Protein AF-A0A498NE67-F1 (afdb_monomer_lite)

Sequence (538 aa):
MIENESSDGHEAEEYVGLADFVAEGDEQLSFSVGDKLKVHDRSSDVWWWAELQGHFGYVPSSYLQQTAEDEEDAWQDDEYFGNYGTLRLHLEMLSDKPRTETYRQVILNNSVALRGKVVMDLGCGTGVISLFCARLAHPEAVYAVEASSMAEHTKELVRQNGCEGVVTVFQERAENLILPGKVDVLVSEWMGNCLLFEYMVESVLLARDRWLKEGGMMWPSSACLTVVPCQAFSDYRQKMEFWEKPYGLDFSYLQSLAQKEFLSQPKFSHHLLPEDCLSTPADVVTLDMVTIQVSDLETLKGEFSFTVEKSGIFHGFTVWFSAHFQSLEEDGPSLELNTGPYSEITHWKQTLFMLDAPVTVEEGDSIAGSIRLQRNPIWRRHLSITFSWNINSTEVSNEMEEFVNGSGEHGFVVFTLGSLISQIPEAKARDFFEAFRQIPQRVLWRNTGPVPQNAPKNVKLMKWLPQNDLWGICNGVPMVMIPLFGDQGDNTQRLVSRGVAETLRIYDLTSEKLLVALRKVINDKRKCFKKTQKRTRE

InterPro domains:
  IPR001452 SH3 domain [PF00018] (18-61)
  IPR001452 SH3 domain [PS50002] (10-69)
  IPR001452 SH3 domain [SM00326] (13-68)
  IPR002213 UDP-glucuronosyl/UDP-glucosyltransferase [cd03784] (225-527)
  IPR025799 Protein arginine N-methyltransferase [PS51678] (77-392)
  IPR025799 Protein arginine N-methyltransferase [PTHR11006] (43-394)
  IPR029063 S-adenosyl-L-methionine-dependent methyltransferase superfamily [G3DSA:3.40.50.150] (76-220)
  IPR029063 S-adenosyl-L-methionine-dependent methyltransferase superfamily [SSF53335] (84-395)
  IPR036028 SH3-like domain superfamily [SSF50044] (12-69)
  IPR041698 Methyltransferase domain 25 [PF13649] (119-216)
  IPR055135 Protein arginine N-methyltransferase domain [PF22528] (222-394)

Radius of gyration: 30.75 Å; chains: 1; bounding box: 63×96×90 Å

Foldseek 3Di:
DDDDDDDPQDFFFKKFFCAFDDDPDDQADTDGGGFIWTFRADPDVFWTWIDGPNDIHIDGPVRIDGDDPDLCPLLVVCVVLVVLLDCPVVVQQVVFCLNLVLLLVLCQLQQAVQAQFEEEEAQCRLVSSVLSNQVRRHYQAYEYEHQHNSLVVSCVVCVVSVNNNHYDGHNDQLQPDDDPAAGQEYAYDQADAQRQFSNCLQSVLSNCVPRHDVNGYYVLQKKFKKKFFWDDVVLCCVQAVCQCQPVHDGRNVCNVVSLCPRQVDKDWPDADAPVGGQFDMDTFDMDRSNPDDPVCQQKDKGKDKTQGQAWDKRFFMKMWMKTKHDHPDPPGDITMSGLDNVDDHGSRRIITRGDSDIDTDHGGKMKIWMWMWHADPRNRSDTDIDTDIDIDDPVVVVVVCVLQCVLPPLGAAEEEPDPVDQADPLVLVVQVQLLQLPGSHQYEYQHNDDDRPPRHPSYDYDVDDPCVVPDCLVQLQAEEAADDDDCSVVSQVVLVVVVQYHYDYSVPGGSVVVNVRVCCRSPVPVNGDPDDDPPPDD

Secondary structure (DSSP, 8-state):
--PPPPP--PPPEEEEESS-B--SSTTB--B-TT-EEEEEE--SSSEEEEEETTEEEEEEGGGEEE--SS---TT-HHHHHHHHTSHHHHHHHHH-HHHHHHHHHHHHHTTTTTTT-EEEEET-TTTHHHHHHHHHT--SEEEEE--STHHHHHHHHHHHTT-TTTEEEE-S-TTT---SS-EEEEEE---BTTBTTT-HHHHHHHHHHHHEEEEEEEESSEEEEEEEEE--HHHHHHHTGGGTSGGG---GGGHHHHHHHHTSS-EEEE---GGGBSS--EEEEEEETTT--GGGGSEEEEEEEEEP-S-EEEEEEEEEEEEEE--SSTTSPPEEEE-STTSPPPSS-EEEEEEEEEEEE-TT-EEEEEEEEEE-SSSTT-EEEEEEEEEE-HHHHHHHHHHHHTTGGG-EEEE---SS-----HHHHHHHHHHHTTSSSEEEEE--SPPPTT--TTEEEES---HHHH-HHHHT--EEE---STTHHHHHHHHHHTTSEEE--GGG--HHHHHHHHHHHHH-GGGS----------

Organism: Labeo rohita (NCBI:txid84645)

Structure (mmCIF, N/CA/C/O backbone):
data_AF-A0A498NE67-F1
#
_entry.id   AF-A0A498NE67-F1
#
loop_
_atom_site.group_PDB
_atom_site.id
_atom_site.type_symbol
_atom_site.label_atom_id
_atom_site.label_alt_id
_atom_site.label_comp_id
_atom_site.label_asym_id
_atom_site.label_entity_id
_atom_site.label_seq_id
_atom_site.pdbx_PDB_ins_code
_atom_site.Cartn_x
_atom_site.Cartn_y
_atom_site.Cartn_z
_atom_site.occupancy
_atom_site.B_iso_or_equiv
_atom_site.auth_seq_id
_atom_site.auth_comp_id
_atom_site.auth_asym_id
_atom_site.auth_atom_id
_atom_site.pdbx_PDB_model_num
ATOM 1 N N . MET A 1 1 ? -3.462 -73.933 -9.507 1.00 40.38 1 MET A N 1
ATOM 2 C CA . MET A 1 1 ? -3.456 -72.675 -8.742 1.00 40.38 1 MET A CA 1
ATOM 3 C C . MET A 1 1 ? -2.328 -71.833 -9.287 1.00 40.38 1 MET A C 1
ATOM 5 O O . MET A 1 1 ? -1.186 -72.076 -8.931 1.00 40.38 1 MET A O 1
ATOM 9 N N . ILE A 1 2 ? -2.649 -70.959 -10.233 1.00 30.81 2 ILE A N 1
ATOM 10 C CA . ILE A 1 2 ? -1.868 -69.766 -10.550 1.00 30.81 2 ILE A CA 1
ATOM 11 C C . ILE A 1 2 ? -2.953 -68.714 -10.753 1.00 30.81 2 ILE A C 1
ATOM 13 O O . ILE A 1 2 ? -3.779 -68.843 -11.657 1.00 30.81 2 ILE A O 1
ATOM 17 N N . GLU A 1 3 ? -3.055 -67.830 -9.769 1.00 31.08 3 GLU A N 1
ATOM 18 C CA . GLU A 1 3 ? -3.952 -66.682 -9.744 1.00 31.08 3 GLU A CA 1
ATOM 19 C C . GLU A 1 3 ? -3.488 -65.691 -10.816 1.00 31.08 3 GLU A C 1
ATOM 21 O O . GLU A 1 3 ? -2.292 -65.445 -10.954 1.00 31.08 3 GLU A O 1
ATOM 26 N N . ASN A 1 4 ? -4.434 -65.175 -11.604 1.00 32.81 4 ASN A N 1
ATOM 27 C CA . ASN A 1 4 ? -4.190 -64.032 -12.476 1.00 32.81 4 ASN A CA 1
ATOM 28 C C . ASN A 1 4 ? -4.268 -62.770 -11.618 1.00 32.81 4 ASN A C 1
ATOM 30 O O . ASN A 1 4 ? -5.278 -62.535 -10.952 1.00 32.81 4 ASN A O 1
ATOM 34 N N . GLU A 1 5 ? -3.180 -62.011 -11.653 1.00 33.53 5 GLU A N 1
ATOM 35 C CA . GLU A 1 5 ? -2.972 -60.762 -10.937 1.00 33.53 5 GLU A CA 1
ATOM 36 C C . GLU A 1 5 ? -3.964 -59.666 -11.352 1.00 33.53 5 GLU A C 1
ATOM 38 O O . GLU A 1 5 ? -4.507 -59.627 -12.458 1.00 33.53 5 GLU A O 1
ATOM 43 N N . SER A 1 6 ? -4.196 -58.809 -10.367 1.00 31.39 6 SER A N 1
ATOM 44 C CA . SER A 1 6 ? -5.121 -57.694 -10.251 1.00 31.39 6 SER A CA 1
ATOM 45 C C . SER A 1 6 ? -4.957 -56.594 -11.300 1.00 31.39 6 SER A C 1
ATOM 47 O O . SER A 1 6 ? -3.852 -56.214 -11.671 1.00 31.39 6 SER A O 1
ATOM 49 N N . SER A 1 7 ? -6.097 -56.025 -11.690 1.00 33.19 7 SER A N 1
ATOM 50 C CA . SER A 1 7 ? -6.233 -54.731 -12.354 1.00 33.19 7 SER A CA 1
ATOM 51 C C . SER A 1 7 ? -5.776 -53.588 -11.438 1.00 33.19 7 SER A C 1
ATOM 53 O O . SER A 1 7 ? -6.433 -53.333 -10.426 1.00 33.19 7 SER A O 1
ATOM 55 N N . ASP A 1 8 ? -4.719 -52.870 -11.814 1.00 33.41 8 ASP A N 1
ATOM 56 C CA . ASP A 1 8 ? -4.441 -51.528 -11.290 1.00 33.41 8 ASP A CA 1
ATOM 57 C C . ASP A 1 8 ? -5.457 -50.555 -11.903 1.00 33.41 8 ASP A C 1
ATOM 59 O O . ASP A 1 8 ? -5.339 -50.135 -13.055 1.00 33.41 8 ASP A O 1
ATOM 63 N N . GLY A 1 9 ? -6.517 -50.256 -11.153 1.00 36.59 9 GLY A N 1
ATOM 64 C CA . GLY A 1 9 ? -7.406 -49.140 -11.446 1.00 36.59 9 GLY A CA 1
ATOM 65 C C . GLY A 1 9 ? -6.827 -47.880 -10.819 1.00 36.59 9 GLY A C 1
ATOM 66 O O . GLY A 1 9 ? -6.847 -47.752 -9.598 1.00 36.59 9 GLY A O 1
ATOM 67 N N . HIS A 1 10 ? -6.315 -46.957 -11.631 1.00 49.38 10 HIS A N 1
ATOM 68 C CA . HIS A 1 10 ? -6.127 -45.584 -11.171 1.00 49.38 10 HIS A CA 1
ATOM 69 C C . HIS A 1 10 ? -7.516 -44.998 -10.876 1.00 49.38 10 HIS A C 1
ATOM 71 O O . HIS A 1 10 ? -8.380 -44.992 -11.754 1.00 49.38 10 HIS A O 1
ATOM 77 N N . GLU A 1 11 ? -7.758 -44.580 -9.633 1.00 63.06 11 GLU A N 1
ATOM 78 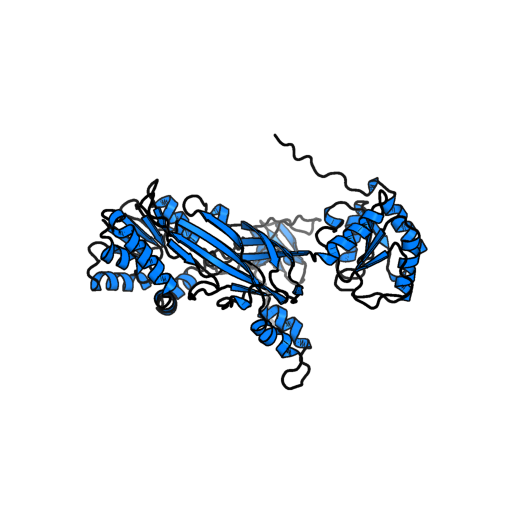C CA . GLU A 1 11 ? -8.976 -43.848 -9.280 1.00 63.06 11 GLU A CA 1
ATOM 79 C C . GLU A 1 11 ? -9.031 -42.543 -10.082 1.00 63.06 11 GLU A C 1
ATOM 81 O O . GLU A 1 11 ? -8.019 -41.866 -10.262 1.00 63.06 11 GLU A O 1
ATOM 86 N N . ALA A 1 12 ? -10.213 -42.216 -10.606 1.00 77.06 12 ALA A N 1
ATOM 87 C CA . ALA A 1 12 ? -10.421 -40.975 -11.338 1.00 77.06 12 ALA A CA 1
ATOM 88 C C . ALA A 1 12 ? -10.288 -39.785 -10.378 1.00 77.06 12 ALA A C 1
ATOM 90 O O . ALA A 1 12 ? -11.000 -39.719 -9.376 1.00 77.06 12 ALA A O 1
ATOM 91 N N . GLU A 1 13 ? -9.402 -38.847 -10.698 1.00 84.31 13 GLU A N 1
ATOM 92 C CA . GLU A 1 13 ? -9.126 -37.665 -9.876 1.00 84.31 13 GLU A CA 1
ATOM 93 C C . GLU A 1 13 ? -9.981 -36.476 -10.348 1.00 84.31 13 GLU A C 1
ATOM 95 O O . GLU A 1 13 ? -10.223 -36.314 -11.547 1.00 84.31 13 GLU A O 1
ATOM 100 N N . GLU A 1 14 ? -10.450 -35.632 -9.424 1.00 87.25 14 GLU A N 1
ATOM 101 C CA . GLU A 1 14 ? -11.232 -34.437 -9.771 1.00 87.25 14 GLU A CA 1
ATOM 102 C C . GLU A 1 14 ? -10.334 -33.243 -10.131 1.00 87.25 14 GLU A C 1
ATOM 104 O O . GLU A 1 14 ? -9.315 -32.969 -9.489 1.00 87.25 14 GLU A O 1
ATOM 109 N N . TYR A 1 15 ? -10.744 -32.517 -11.168 1.00 91.19 15 TYR A N 1
ATOM 110 C CA . TYR A 1 15 ? -10.094 -31.324 -11.700 1.00 91.19 15 TYR A CA 1
ATOM 111 C C . TYR A 1 15 ? -11.132 -30.236 -11.982 1.00 91.19 15 TYR A C 1
ATOM 113 O O . TYR A 1 15 ? -12.286 -30.534 -12.281 1.00 91.19 15 TYR A O 1
ATOM 121 N N . VAL A 1 16 ? -10.715 -28.970 -11.950 1.00 91.62 16 VAL A N 1
ATOM 122 C CA . VAL A 1 16 ? -11.555 -27.813 -12.294 1.00 91.62 16 VAL A CA 1
ATOM 123 C C . VAL A 1 16 ? -11.071 -27.152 -13.582 1.00 91.62 16 VAL A C 1
ATOM 125 O O . VAL A 1 16 ? -9.868 -26.961 -13.776 1.00 91.62 16 VAL A O 1
ATOM 128 N N . GLY A 1 17 ? -12.015 -26.777 -14.449 1.00 90.31 17 GLY A N 1
ATOM 129 C CA . GLY A 1 17 ? -11.753 -25.991 -15.653 1.00 90.31 17 GLY A CA 1
ATOM 130 C C . GLY A 1 17 ? -11.283 -24.569 -15.332 1.00 90.31 17 GLY A C 1
ATOM 131 O O . GLY A 1 17 ? -11.986 -23.809 -14.672 1.00 90.31 17 GLY A O 1
ATOM 132 N N . LEU A 1 18 ? -10.109 -24.180 -15.831 1.00 86.69 18 LEU A N 1
ATOM 133 C CA . LEU A 1 18 ? -9.523 -22.839 -15.682 1.00 86.69 18 LEU A CA 1
ATOM 134 C C . LEU A 1 18 ? -9.975 -21.852 -16.767 1.00 86.69 18 LEU A C 1
ATOM 136 O O . LEU A 1 18 ? -9.858 -20.639 -16.597 1.00 86.69 18 LEU A O 1
ATOM 140 N N . ALA A 1 19 ? -10.462 -22.363 -17.894 1.00 83.50 19 ALA A N 1
ATOM 141 C CA . ALA A 1 19 ? -10.951 -21.587 -19.024 1.00 83.50 19 ALA A CA 1
ATOM 142 C C . ALA A 1 19 ? -11.983 -22.403 -19.807 1.00 83.50 19 ALA A C 1
ATOM 144 O O . ALA A 1 19 ? -11.967 -23.633 -19.757 1.00 83.50 19 ALA A O 1
ATOM 145 N N . ASP A 1 20 ? -12.845 -21.718 -20.556 1.00 87.88 20 ASP A N 1
ATOM 146 C CA . ASP A 1 20 ? -13.794 -22.376 -21.450 1.00 87.88 20 ASP A CA 1
ATOM 147 C C . ASP A 1 20 ? -13.055 -23.125 -22.566 1.00 87.88 20 ASP A C 1
ATOM 149 O O . ASP A 1 20 ? -12.160 -22.580 -23.221 1.00 87.88 20 ASP A O 1
ATOM 153 N N . PHE A 1 21 ? -13.475 -24.358 -22.824 1.00 91.19 21 PHE A N 1
ATOM 154 C CA . PHE A 1 21 ? -12.990 -25.176 -23.924 1.00 91.19 21 PHE A CA 1
ATOM 155 C C . PHE A 1 21 ? -14.169 -25.706 -24.738 1.00 91.19 21 PHE A C 1
ATOM 157 O O . PHE A 1 21 ? -15.086 -26.343 -24.216 1.00 91.19 21 PHE A O 1
ATOM 164 N N . VAL A 1 22 ? -14.131 -25.444 -26.043 1.00 93.56 22 VAL A N 1
ATOM 165 C CA . VAL A 1 22 ? -15.139 -25.905 -26.998 1.00 93.56 22 VAL A CA 1
ATOM 166 C C . VAL A 1 22 ? -14.509 -26.986 -27.862 1.00 93.56 22 VAL A C 1
ATOM 168 O O . VAL A 1 22 ? -13.523 -26.731 -28.548 1.00 93.56 22 VAL A O 1
ATOM 171 N N . ALA A 1 23 ? -15.095 -28.179 -27.827 1.00 90.25 23 ALA A N 1
ATOM 172 C CA . ALA A 1 23 ? -14.658 -29.325 -28.610 1.00 90.25 23 ALA A CA 1
ATOM 173 C C . ALA A 1 23 ? -14.705 -29.019 -30.117 1.00 90.25 23 ALA A C 1
ATOM 175 O O . ALA A 1 23 ? -15.714 -28.546 -30.644 1.00 90.25 23 ALA A O 1
ATOM 176 N N . GLU A 1 24 ? -13.620 -29.335 -30.820 1.00 85.25 24 GLU A N 1
ATOM 177 C CA . GLU A 1 24 ? -13.493 -29.195 -32.274 1.00 85.25 24 GLU A CA 1
ATOM 178 C C . GLU A 1 24 ? -13.846 -30.497 -33.028 1.00 85.25 24 GLU A C 1
ATOM 180 O O . GLU A 1 24 ? -13.868 -30.511 -34.260 1.00 85.25 24 GLU A O 1
ATOM 185 N N . GLY A 1 25 ? -14.155 -31.588 -32.311 1.00 82.19 25 GLY A N 1
ATOM 186 C CA . GLY A 1 25 ? -14.559 -32.879 -32.878 1.00 82.19 25 GLY A CA 1
ATOM 187 C C . GLY A 1 25 ? -15.190 -33.833 -31.857 1.00 82.19 25 GLY A C 1
ATOM 188 O O . GLY A 1 25 ? -15.181 -33.561 -30.659 1.00 82.19 25 GLY A O 1
ATOM 189 N N . ASP A 1 26 ? -15.711 -34.966 -32.338 1.00 83.12 26 ASP A N 1
ATOM 190 C CA . ASP A 1 26 ? -16.541 -35.907 -31.557 1.00 83.12 26 ASP A CA 1
ATOM 191 C C . ASP A 1 26 ? -15.787 -36.654 -30.438 1.00 83.12 26 ASP A C 1
ATOM 193 O O . ASP A 1 26 ? -16.404 -37.248 -29.559 1.00 83.12 26 ASP A O 1
ATOM 197 N N . GLU A 1 27 ? -14.453 -36.640 -30.471 1.00 86.81 27 GLU A N 1
ATOM 198 C CA . GLU A 1 27 ? -13.597 -37.286 -29.466 1.00 86.81 27 GLU A CA 1
ATOM 199 C C . GLU A 1 27 ? -13.208 -36.340 -28.317 1.00 86.81 27 GLU A C 1
ATOM 201 O O . GLU A 1 27 ? -12.546 -36.768 -27.373 1.00 86.81 27 GLU A O 1
ATOM 206 N N . GLN A 1 28 ? -13.587 -35.059 -28.388 1.00 94.19 28 GLN A N 1
ATOM 207 C CA . GLN A 1 28 ? -13.264 -34.037 -27.391 1.00 94.19 28 GLN A CA 1
ATOM 208 C C . GLN A 1 28 ? -14.479 -33.688 -26.528 1.00 94.19 28 GLN A C 1
ATOM 210 O O . GLN A 1 28 ? -15.622 -33.721 -26.980 1.00 94.19 28 GLN A O 1
ATOM 215 N N . LEU A 1 29 ? -14.221 -33.295 -25.283 1.00 94.69 29 LEU A N 1
ATOM 216 C CA . LEU A 1 29 ? -15.254 -32.917 -24.322 1.00 94.69 29 LEU A CA 1
ATOM 217 C C . LEU A 1 29 ? -15.223 -31.404 -24.087 1.00 94.69 29 LEU A C 1
ATOM 219 O O . LEU A 1 29 ? -14.193 -30.867 -23.697 1.00 94.69 29 LEU A O 1
ATOM 223 N N . SER A 1 30 ? -16.345 -30.718 -24.321 1.00 94.06 30 SER A N 1
ATOM 224 C CA . SER A 1 30 ? -16.466 -29.283 -24.011 1.00 94.06 30 SER A CA 1
ATOM 225 C C . SER A 1 30 ? -16.735 -29.070 -22.523 1.00 94.06 30 SER A C 1
ATOM 227 O O . SER A 1 30 ? -17.475 -29.850 -21.924 1.00 94.06 30 SER A O 1
ATOM 229 N N . PHE A 1 31 ? -16.191 -27.999 -21.952 1.00 94.50 31 PHE A N 1
ATOM 230 C CA . PHE A 1 31 ? -16.431 -27.587 -20.567 1.00 94.50 31 PHE A CA 1
ATOM 231 C C . PHE A 1 31 ? -16.241 -26.075 -20.413 1.00 94.50 31 PHE A C 1
ATOM 233 O O . PHE A 1 31 ? -15.596 -25.428 -21.242 1.00 94.50 31 PHE A O 1
ATOM 240 N N . SER A 1 32 ? -16.802 -25.515 -19.350 1.00 90.50 32 SER A N 1
ATOM 241 C CA . SER A 1 32 ? -16.657 -24.111 -18.981 1.00 90.50 32 SER A CA 1
ATOM 242 C C . SER A 1 32 ? -15.719 -23.924 -17.793 1.00 90.50 32 SER A C 1
ATOM 244 O O . SER A 1 32 ? -15.446 -24.848 -17.024 1.00 90.50 32 SER A O 1
ATOM 246 N N . VAL A 1 33 ? -15.228 -22.696 -17.623 1.00 87.56 33 VAL A N 1
ATOM 247 C CA . VAL A 1 33 ? -14.497 -22.311 -16.411 1.00 87.56 33 VAL A CA 1
ATOM 248 C C . VAL A 1 33 ? -15.331 -22.618 -15.158 1.00 87.56 33 VAL A C 1
ATOM 250 O O . VAL A 1 33 ? -16.512 -22.278 -15.081 1.00 87.56 33 VAL A O 1
ATOM 253 N N . GLY A 1 34 ? -14.717 -23.272 -14.172 1.00 80.62 34 GLY A N 1
ATOM 254 C CA . GLY A 1 34 ? -15.361 -23.700 -12.929 1.00 80.62 34 GLY A CA 1
ATOM 255 C C . GLY A 1 34 ? -16.047 -25.071 -12.979 1.00 80.62 34 GLY A C 1
ATOM 256 O O . GLY A 1 34 ? -16.403 -25.585 -11.917 1.00 80.62 34 GLY A O 1
ATOM 257 N N . ASP A 1 35 ? -16.203 -25.694 -14.153 1.00 90.38 35 ASP A N 1
ATOM 258 C CA . ASP A 1 35 ? -16.735 -27.059 -14.236 1.00 90.38 35 ASP A CA 1
ATOM 259 C C . ASP A 1 35 ? -15.791 -28.050 -13.546 1.00 90.38 35 ASP A C 1
ATOM 261 O O . ASP A 1 35 ? -14.569 -27.945 -13.669 1.00 90.38 35 ASP A O 1
ATOM 265 N N . LYS A 1 36 ? -16.364 -29.028 -12.835 1.00 91.69 36 LYS A N 1
ATOM 266 C CA . LYS A 1 36 ? -15.630 -30.128 -12.194 1.00 91.69 36 LYS A CA 1
ATOM 267 C C . LYS A 1 36 ? -15.633 -31.354 -13.103 1.00 91.69 36 LYS A C 1
ATOM 269 O O . LYS A 1 36 ? -16.694 -31.915 -13.381 1.00 91.69 36 LYS A O 1
ATOM 274 N N . LEU A 1 37 ? -14.453 -31.766 -13.549 1.00 93.25 37 LEU A N 1
ATOM 275 C CA . LEU A 1 37 ? -14.230 -32.908 -14.426 1.00 93.25 37 LEU A CA 1
ATOM 276 C C . LEU A 1 37 ? -13.540 -34.031 -13.654 1.00 93.25 37 LEU A C 1
ATOM 278 O O . LEU A 1 37 ? -12.658 -33.778 -12.838 1.00 93.25 37 LEU A O 1
ATOM 282 N N . LYS A 1 38 ? -13.896 -35.279 -13.957 1.00 93.69 38 LYS A N 1
ATOM 283 C CA . LYS A 1 38 ? -13.165 -36.456 -13.471 1.00 93.69 38 LYS A CA 1
ATOM 284 C C . LYS A 1 38 ? -12.176 -36.902 -14.529 1.00 93.69 38 LYS A C 1
ATOM 286 O O . LYS A 1 38 ? -12.587 -37.292 -15.618 1.00 93.69 38 LYS A O 1
ATOM 291 N N . VAL A 1 39 ? -10.887 -36.829 -14.229 1.00 92.25 39 VAL A N 1
ATOM 292 C CA . VAL A 1 39 ? -9.817 -37.234 -15.141 1.00 92.25 39 VAL A CA 1
ATOM 293 C C . VAL A 1 39 ? -9.467 -38.694 -14.876 1.00 92.25 39 VAL A C 1
ATOM 295 O O . VAL A 1 39 ? -9.067 -39.062 -13.774 1.00 92.25 39 VAL A O 1
ATOM 298 N N . HIS A 1 40 ? -9.630 -39.520 -15.907 1.00 89.69 40 HIS A N 1
ATOM 299 C CA . HIS A 1 40 ? -9.463 -40.975 -15.854 1.00 89.69 40 HIS A CA 1
ATOM 300 C C . HIS A 1 40 ? -8.121 -41.438 -16.437 1.00 89.69 40 HIS A C 1
ATOM 302 O O . HIS A 1 40 ? -7.598 -42.464 -16.015 1.00 89.69 40 HIS A O 1
ATOM 308 N N . ASP A 1 41 ? -7.556 -40.702 -17.402 1.00 87.12 41 ASP A N 1
ATOM 309 C CA . ASP A 1 41 ? -6.244 -41.010 -17.991 1.00 87.12 41 ASP A CA 1
ATOM 310 C C . ASP A 1 41 ? -5.422 -39.736 -18.244 1.00 87.12 41 ASP A C 1
ATOM 312 O O . ASP A 1 41 ? -5.903 -38.776 -18.852 1.00 87.12 41 ASP A O 1
ATOM 316 N N . ARG A 1 42 ? -4.160 -39.763 -17.795 1.00 87.56 42 ARG A N 1
ATOM 317 C CA . ARG A 1 42 ? -3.141 -38.707 -17.934 1.00 87.56 42 ARG A CA 1
ATOM 318 C C . ARG A 1 42 ? -1.883 -39.199 -18.660 1.00 87.56 42 ARG A C 1
ATOM 320 O O . ARG A 1 42 ? -0.810 -38.629 -18.501 1.00 87.56 42 ARG A O 1
ATOM 327 N N . SER A 1 43 ? -1.989 -40.273 -19.439 1.00 78.69 43 SER A N 1
ATOM 328 C CA . SER A 1 43 ? -0.870 -40.887 -20.169 1.00 78.69 43 SER A CA 1
ATOM 329 C C . SER A 1 43 ? -0.181 -39.953 -21.179 1.00 78.69 43 SER A C 1
ATOM 331 O O . SER A 1 43 ? 0.937 -40.232 -21.612 1.00 78.69 43 SER A O 1
ATOM 333 N N . SER A 1 44 ? -0.822 -38.839 -21.541 1.00 82.25 44 SER A N 1
ATOM 334 C CA . SER A 1 44 ? -0.292 -37.779 -22.401 1.00 82.25 44 SER A CA 1
ATOM 335 C C . SER A 1 44 ? -0.106 -36.477 -21.620 1.00 82.25 44 SER A C 1
ATOM 337 O O . SER A 1 44 ? -0.962 -36.087 -20.831 1.00 82.25 44 SER A O 1
ATOM 339 N N . ASP A 1 45 ? 0.975 -35.748 -21.905 1.00 80.31 45 ASP A N 1
ATOM 340 C CA . ASP A 1 45 ? 1.265 -34.452 -21.273 1.00 80.31 45 ASP A CA 1
ATOM 341 C C . ASP A 1 45 ? 0.290 -33.338 -21.705 1.00 80.31 45 ASP A C 1
ATOM 343 O O . ASP A 1 45 ? 0.199 -32.298 -21.053 1.00 80.31 45 ASP A O 1
ATOM 347 N N . VAL A 1 46 ? -0.432 -33.530 -22.817 1.00 85.94 46 VAL A N 1
ATOM 348 C CA . VAL A 1 46 ? -1.204 -32.466 -23.488 1.00 85.94 46 VAL A CA 1
ATOM 349 C C . VAL A 1 46 ? -2.708 -32.730 -23.489 1.00 85.94 46 VAL A C 1
ATOM 351 O O . VAL A 1 46 ? -3.489 -31.793 -23.348 1.00 85.94 46 VAL A O 1
ATOM 354 N N . TRP A 1 47 ? -3.122 -33.987 -23.657 1.00 90.50 47 TRP A N 1
ATOM 355 C CA . TRP A 1 47 ? -4.529 -34.369 -23.798 1.00 90.50 47 TRP A CA 1
ATOM 356 C C . TRP A 1 47 ? -4.876 -35.459 -22.799 1.00 90.50 47 TRP A C 1
ATOM 358 O O . TRP A 1 47 ? -4.303 -36.544 -22.850 1.00 90.50 47 TRP A O 1
ATOM 368 N N . TRP A 1 48 ? -5.822 -35.177 -21.914 1.00 94.19 48 TRP A N 1
ATOM 369 C CA . TRP A 1 48 ? -6.281 -36.107 -20.887 1.00 94.19 48 TRP A CA 1
ATOM 370 C C . TRP A 1 48 ? -7.663 -36.639 -21.222 1.00 94.19 48 TRP A C 1
ATOM 372 O O . TRP A 1 48 ? -8.453 -35.953 -21.868 1.00 94.19 48 TRP A O 1
ATOM 382 N N . TRP A 1 49 ? -7.955 -37.863 -20.791 1.00 93.81 49 TRP A N 1
ATOM 383 C CA . TRP A 1 49 ? -9.290 -38.440 -20.916 1.00 93.81 49 TRP A CA 1
ATOM 384 C C . TRP A 1 49 ? -10.102 -38.095 -19.673 1.00 93.81 49 TRP A C 1
ATOM 386 O O . TRP A 1 49 ? -9.722 -38.476 -18.561 1.00 93.81 49 TRP A O 1
ATOM 396 N N . ALA A 1 50 ? -11.203 -37.369 -19.853 1.00 94.81 50 ALA A N 1
ATOM 397 C CA . ALA A 1 50 ? -12.011 -36.870 -18.749 1.00 94.81 50 ALA A CA 1
ATOM 398 C C . ALA A 1 50 ? -13.507 -37.121 -18.947 1.00 94.81 50 ALA A C 1
ATOM 400 O O . ALA A 1 50 ? -13.977 -37.418 -20.046 1.00 94.81 50 ALA A O 1
ATOM 401 N N . GLU A 1 51 ? -14.243 -36.988 -17.850 1.00 95.00 51 GLU A N 1
ATOM 402 C CA . GLU A 1 51 ? -15.690 -37.104 -17.766 1.00 95.00 51 GLU A CA 1
ATOM 403 C C . GLU A 1 51 ? -16.294 -35.829 -17.169 1.00 95.00 51 GLU A C 1
ATOM 405 O O . GLU A 1 51 ? -15.871 -35.370 -16.105 1.00 95.00 51 GLU A O 1
ATOM 410 N N . LEU A 1 52 ? -17.335 -35.304 -17.816 1.00 93.31 52 LEU A N 1
ATOM 411 C CA . LEU A 1 52 ? -18.182 -34.230 -17.302 1.00 93.31 52 LEU A CA 1
ATOM 412 C C . LEU A 1 52 ? -19.647 -34.643 -17.454 1.00 93.31 52 LEU A C 1
ATOM 414 O O . LEU A 1 52 ? -20.138 -34.852 -18.563 1.00 93.31 52 LEU A O 1
ATOM 418 N N . GLN A 1 53 ? -20.358 -34.772 -16.331 1.00 88.88 53 GLN A N 1
ATOM 419 C CA . GLN A 1 53 ? -21.787 -35.126 -16.299 1.00 88.88 53 GLN A CA 1
ATOM 420 C C . GLN A 1 53 ? -22.130 -36.373 -17.148 1.00 88.88 53 GLN A C 1
ATOM 422 O O . GLN A 1 53 ? -23.119 -36.387 -17.883 1.00 88.88 53 GLN A O 1
ATOM 427 N N . GLY A 1 54 ? -21.291 -37.414 -17.084 1.00 87.19 54 GLY A N 1
ATOM 428 C CA . GLY A 1 54 ? -21.470 -38.668 -17.825 1.00 87.19 54 GLY A CA 1
ATOM 429 C C . GLY A 1 54 ? -21.075 -38.626 -19.307 1.00 87.19 54 GLY A C 1
ATOM 430 O O . GLY A 1 54 ? -21.223 -39.637 -19.994 1.00 87.19 54 GLY A O 1
ATOM 431 N N . HIS A 1 55 ? -20.570 -37.496 -19.810 1.00 90.38 55 HIS A N 1
ATOM 432 C CA . HIS A 1 55 ? -19.986 -37.387 -21.147 1.00 90.38 55 HIS A CA 1
ATOM 433 C C . HIS A 1 55 ? -18.469 -37.501 -21.054 1.00 90.38 55 HIS A C 1
ATOM 435 O O . HIS A 1 55 ? -17.854 -36.844 -20.217 1.00 90.38 55 HIS A O 1
ATOM 441 N N . PHE A 1 56 ? -17.877 -38.314 -21.925 1.00 94.44 56 PHE A N 1
ATOM 442 C CA . PHE A 1 56 ? -16.445 -38.592 -21.940 1.00 94.44 56 PHE A CA 1
ATOM 443 C C . PHE A 1 56 ? -15.795 -38.017 -23.192 1.00 94.44 56 PHE A C 1
ATOM 445 O O . PHE A 1 56 ? -16.392 -38.051 -24.268 1.00 94.44 56 PHE A O 1
ATOM 452 N N . GLY A 1 57 ? -14.564 -37.541 -23.060 1.00 93.38 57 GLY A N 1
ATOM 453 C CA . GLY A 1 57 ? -13.773 -37.084 -24.194 1.00 93.38 57 GLY A CA 1
ATOM 454 C C . GLY A 1 57 ? -12.401 -36.575 -23.780 1.00 93.38 57 GLY A C 1
ATOM 455 O O . GLY A 1 57 ? -12.089 -36.440 -22.594 1.00 93.38 57 GLY A O 1
ATOM 456 N N . TYR A 1 58 ? -11.580 -36.277 -24.781 1.00 93.69 58 TYR A N 1
ATOM 457 C CA . TYR A 1 58 ? -10.284 -35.651 -24.583 1.00 93.69 58 TYR A CA 1
ATOM 458 C C . TYR A 1 58 ? -10.427 -34.167 -24.245 1.00 93.69 58 TYR A C 1
ATOM 460 O O . TYR A 1 58 ? -11.177 -33.428 -24.890 1.00 93.69 58 TYR A O 1
ATOM 468 N N . VAL A 1 59 ? -9.652 -33.731 -23.257 1.00 93.88 59 VAL A N 1
ATOM 469 C CA . VAL A 1 59 ? -9.567 -32.346 -22.785 1.00 93.88 59 VAL A CA 1
ATOM 470 C C . VAL A 1 59 ? -8.103 -31.908 -22.698 1.00 93.88 59 VAL A C 1
ATOM 472 O O . VAL A 1 59 ? -7.236 -32.737 -22.403 1.00 93.88 59 VAL A O 1
ATOM 475 N N . PRO A 1 60 ? -7.783 -30.633 -22.965 1.00 92.75 60 PRO A N 1
ATOM 476 C CA . PRO A 1 60 ? -6.418 -30.142 -22.846 1.00 92.75 60 PRO A CA 1
ATOM 477 C C . PRO A 1 60 ? -6.009 -30.030 -21.371 1.00 92.75 60 PRO A C 1
ATOM 479 O O . PRO A 1 60 ? -6.650 -29.325 -20.592 1.00 92.75 60 PRO A O 1
ATOM 482 N N . SER A 1 61 ? -4.908 -30.683 -20.994 1.00 90.81 61 SER A N 1
ATOM 483 C CA . SER A 1 61 ? -4.395 -30.711 -19.613 1.00 90.81 61 SER A CA 1
ATOM 484 C C . SER A 1 61 ? -4.115 -29.314 -19.050 1.00 90.81 61 SER A C 1
ATOM 486 O O . SER A 1 61 ? -4.367 -29.044 -17.880 1.00 90.81 61 SER A O 1
ATOM 488 N N . SER A 1 62 ? -3.659 -28.388 -19.898 1.00 90.12 62 SER A N 1
ATOM 489 C CA . SER A 1 62 ? -3.334 -27.004 -19.530 1.00 90.12 62 SER A CA 1
ATOM 490 C C . SER A 1 62 ? -4.541 -26.144 -19.141 1.00 90.12 62 SER A C 1
ATOM 492 O O . SER A 1 62 ? -4.356 -25.036 -18.642 1.00 90.12 62 SER A O 1
ATOM 494 N N . TYR A 1 63 ? -5.761 -26.633 -19.371 1.00 92.19 63 TYR A N 1
ATOM 495 C CA . TYR A 1 63 ? -7.007 -25.958 -19.003 1.00 92.19 63 TYR A CA 1
ATOM 496 C C . TYR A 1 63 ? -7.578 -26.499 -17.691 1.00 92.19 63 TYR A C 1
ATOM 498 O O . TYR A 1 63 ? -8.650 -26.063 -17.278 1.00 92.19 63 TYR A O 1
ATOM 506 N N . LEU A 1 64 ? -6.894 -27.444 -17.043 1.00 89.50 64 LEU A N 1
ATOM 507 C CA . LEU A 1 64 ? -7.358 -28.113 -15.839 1.00 89.50 64 LEU A CA 1
ATOM 508 C C . LEU A 1 64 ? -6.393 -27.885 -14.678 1.00 89.50 64 LEU A C 1
ATOM 510 O O . LEU A 1 64 ? -5.175 -27.916 -14.842 1.00 89.50 64 LEU A O 1
ATOM 514 N N . GLN A 1 65 ? -6.950 -27.716 -13.483 1.00 87.75 65 GLN A N 1
ATOM 515 C CA . GLN A 1 65 ? -6.202 -27.715 -12.229 1.00 87.75 65 GLN A CA 1
ATOM 516 C C . GLN A 1 65 ? -6.764 -28.789 -11.305 1.00 87.75 65 GLN A C 1
ATOM 518 O O . GLN A 1 65 ? -7.981 -28.905 -11.176 1.00 87.75 65 GLN A O 1
ATOM 523 N N . GLN A 1 66 ? -5.888 -29.583 -10.687 1.00 83.94 66 GLN A N 1
ATOM 524 C CA . GLN A 1 66 ? -6.310 -30.601 -9.728 1.00 83.94 66 GLN A CA 1
ATOM 525 C C . GLN A 1 66 ? -6.993 -29.906 -8.554 1.00 83.94 66 GLN A C 1
ATOM 527 O O . GLN A 1 66 ? -6.435 -28.963 -7.988 1.00 83.94 66 GLN A O 1
ATOM 532 N N . THR A 1 67 ? -8.196 -30.351 -8.201 1.00 63.94 67 THR A N 1
ATOM 533 C CA . THR A 1 67 ? -8.815 -29.925 -6.945 1.00 63.94 67 THR A CA 1
ATOM 534 C C . THR A 1 67 ? -7.986 -30.511 -5.810 1.00 63.94 67 THR A C 1
ATOM 536 O O . THR A 1 67 ? -7.914 -31.729 -5.675 1.00 63.94 67 THR A O 1
ATOM 539 N N . ALA A 1 68 ? -7.303 -29.658 -5.044 1.00 53.28 68 ALA A N 1
ATOM 540 C CA . ALA A 1 68 ? -6.680 -30.081 -3.797 1.00 53.28 68 ALA A CA 1
ATOM 541 C C . ALA A 1 68 ? -7.779 -30.628 -2.867 1.00 53.28 68 ALA A C 1
ATOM 543 O O . ALA A 1 68 ? -8.865 -30.054 -2.796 1.00 53.28 68 ALA A O 1
ATOM 544 N N . GLU A 1 69 ? -7.515 -31.752 -2.195 1.00 44.88 69 GLU A N 1
ATOM 545 C CA . GLU A 1 69 ? -8.467 -32.410 -1.280 1.00 44.88 69 GLU A CA 1
ATOM 546 C C . GLU A 1 69 ? -8.743 -31.613 0.010 1.00 44.88 69 GLU A C 1
ATOM 548 O O . GLU A 1 69 ? -9.618 -31.995 0.782 1.00 44.88 69 GLU A O 1
ATOM 553 N N . ASP A 1 70 ? -8.093 -30.467 0.197 1.00 47.16 70 ASP A N 1
ATOM 554 C CA . ASP A 1 70 ? -8.460 -29.454 1.177 1.00 47.16 70 ASP A CA 1
ATOM 555 C C . ASP A 1 70 ? -8.877 -28.198 0.398 1.00 47.16 70 ASP A C 1
ATOM 557 O O . ASP A 1 70 ? -8.093 -27.668 -0.394 1.00 47.16 70 ASP A O 1
ATOM 561 N N . GLU A 1 71 ? -10.107 -27.706 0.587 1.00 50.25 71 GLU A N 1
ATOM 562 C CA . GLU A 1 71 ? -10.430 -26.319 0.232 1.00 50.25 71 GLU A CA 1
ATOM 563 C C . GLU A 1 71 ? -9.552 -25.426 1.121 1.00 50.25 71 GLU A C 1
ATOM 565 O O . GLU A 1 71 ? -9.957 -25.040 2.217 1.00 50.25 71 GLU A O 1
ATOM 570 N N . GLU A 1 72 ? -8.310 -25.168 0.698 1.00 61.84 72 GLU A N 1
ATOM 571 C CA . GLU A 1 72 ? -7.436 -24.209 1.363 1.00 61.84 72 GLU A CA 1
ATOM 572 C C . GLU A 1 72 ? -8.205 -22.892 1.440 1.00 61.84 72 GLU A C 1
ATOM 574 O O . GLU A 1 72 ? -8.657 -22.357 0.422 1.00 61.84 72 GLU A O 1
ATOM 579 N N . ASP A 1 73 ? -8.407 -22.406 2.666 1.00 84.00 73 ASP A N 1
ATOM 580 C CA . ASP A 1 73 ? -9.111 -21.159 2.907 1.00 84.00 73 ASP A CA 1
ATOM 581 C C . ASP A 1 73 ? -8.470 -20.062 2.050 1.00 84.00 73 ASP A C 1
ATOM 583 O O . ASP A 1 73 ? -7.307 -19.699 2.232 1.00 84.00 73 ASP A O 1
ATOM 587 N N . ALA A 1 74 ? -9.246 -19.534 1.104 1.00 88.75 74 ALA A N 1
ATOM 588 C CA . ALA A 1 74 ? -8.837 -18.487 0.175 1.00 88.75 74 ALA A CA 1
ATOM 589 C C . ALA A 1 74 ? -8.298 -17.236 0.896 1.00 88.75 74 ALA A C 1
ATOM 591 O O . ALA A 1 74 ? -7.530 -16.455 0.321 1.00 88.75 74 ALA A O 1
ATOM 592 N N . TRP A 1 75 ? -8.708 -17.038 2.151 1.00 93.00 75 TRP A N 1
ATOM 593 C CA . TRP A 1 75 ? -8.239 -15.977 3.032 1.00 93.00 75 TRP A CA 1
ATOM 594 C C . TRP A 1 75 ? -7.087 -16.392 3.944 1.00 93.00 75 TRP A C 1
ATOM 596 O O . TRP A 1 75 ? -6.459 -15.514 4.529 1.00 93.00 75 TRP A O 1
ATOM 606 N N . GLN A 1 76 ? -6.752 -17.677 4.028 1.00 94.19 76 GLN A N 1
ATOM 607 C CA . GLN A 1 76 ? -5.666 -18.207 4.853 1.00 94.19 76 GLN A CA 1
ATOM 608 C C . GLN A 1 76 ? -5.780 -17.732 6.314 1.00 94.19 76 GLN A C 1
ATOM 610 O O . GLN A 1 76 ? -4.784 -17.362 6.940 1.00 94.19 76 GLN A O 1
ATOM 615 N N . ASP A 1 77 ? -7.004 -17.676 6.846 1.00 92.44 77 ASP A N 1
ATOM 616 C CA . ASP A 1 77 ? -7.312 -17.031 8.121 1.00 92.44 77 ASP A CA 1
ATOM 617 C C . ASP A 1 77 ? -6.596 -17.698 9.296 1.00 92.44 77 ASP A C 1
ATOM 619 O O . ASP A 1 77 ? -6.122 -17.000 10.193 1.00 92.44 77 ASP A O 1
ATOM 623 N N . ASP A 1 78 ? -6.443 -19.022 9.271 1.00 90.12 78 ASP A N 1
ATOM 624 C CA . ASP A 1 78 ? -5.732 -19.761 10.318 1.00 90.12 78 ASP A CA 1
ATOM 625 C C . ASP A 1 78 ? -4.260 -19.329 10.426 1.00 90.12 78 ASP A C 1
ATOM 627 O O . ASP A 1 78 ? -3.768 -19.047 11.523 1.00 90.12 78 ASP A O 1
ATOM 631 N N . GLU A 1 79 ? -3.553 -19.215 9.297 1.00 91.56 79 GLU A N 1
ATOM 632 C CA . GLU A 1 79 ? -2.168 -18.731 9.275 1.00 91.56 79 GLU A CA 1
ATOM 633 C C . GLU A 1 79 ? -2.101 -17.239 9.626 1.00 91.56 79 GLU A C 1
ATOM 635 O O . GLU A 1 79 ? -1.271 -16.820 10.440 1.00 91.56 79 GLU A O 1
ATOM 640 N N . TYR A 1 80 ? -2.993 -16.434 9.046 1.00 95.06 80 TYR A N 1
ATOM 641 C CA . TYR A 1 80 ? -3.045 -14.992 9.257 1.00 95.06 80 TYR A CA 1
ATOM 642 C C . TYR A 1 80 ? -3.254 -14.642 10.737 1.00 95.06 80 TYR A C 1
ATOM 644 O O . TYR A 1 80 ? -2.406 -13.998 11.361 1.00 95.06 80 TYR A O 1
ATOM 652 N N . PHE A 1 81 ? -4.341 -15.123 11.344 1.00 93.25 81 PHE A N 1
ATOM 653 C CA . PHE A 1 81 ? -4.632 -14.863 12.753 1.00 93.25 81 PHE A CA 1
ATOM 654 C C . PHE A 1 81 ? -3.688 -15.619 13.691 1.00 93.25 81 PHE A C 1
ATOM 656 O O . PHE A 1 81 ? -3.398 -15.118 14.779 1.00 93.25 81 PHE A O 1
ATOM 663 N N . GLY A 1 82 ? -3.147 -16.769 13.274 1.00 93.06 82 GLY A N 1
ATOM 664 C CA . GLY A 1 82 ? -2.090 -17.473 13.999 1.00 93.06 82 GLY A CA 1
ATOM 665 C C . GLY A 1 82 ? -0.828 -16.621 14.157 1.00 93.06 82 GLY A C 1
ATOM 666 O O . GLY A 1 82 ? -0.287 -16.504 15.261 1.00 93.06 82 GLY A O 1
ATOM 667 N N . ASN A 1 83 ? -0.401 -15.939 13.090 1.00 91.00 83 ASN A N 1
ATOM 668 C CA . ASN A 1 83 ? 0.730 -15.010 13.124 1.00 91.00 83 ASN A CA 1
ATOM 669 C C . ASN A 1 83 ? 0.475 -13.822 14.069 1.00 91.00 83 ASN A C 1
ATOM 671 O O . ASN A 1 83 ? 1.336 -13.501 14.903 1.00 91.00 83 ASN A O 1
ATOM 675 N N . TYR A 1 84 ? -0.717 -13.217 13.994 1.00 95.44 84 TYR A N 1
ATOM 676 C CA . TYR A 1 84 ? -1.141 -12.116 14.872 1.00 95.44 84 TYR A CA 1
ATOM 677 C C . TYR A 1 84 ? -1.474 -12.547 16.310 1.00 95.44 84 TYR A C 1
ATOM 679 O O . TYR A 1 84 ? -1.520 -11.704 17.203 1.00 95.44 84 TYR A O 1
ATOM 687 N N . GLY A 1 85 ? -1.616 -13.845 16.587 1.00 93.62 85 GLY A N 1
ATOM 688 C CA . GLY A 1 85 ? -1.754 -14.372 17.948 1.00 93.62 85 GLY A CA 1
ATOM 689 C C . GLY A 1 85 ? -0.465 -14.294 18.777 1.00 93.62 85 GLY A C 1
ATOM 690 O O . GLY A 1 85 ? -0.505 -14.426 20.001 1.00 93.62 85 GLY A O 1
ATOM 691 N N . THR A 1 86 ? 0.688 -14.054 18.140 1.00 95.50 86 THR A N 1
ATOM 692 C CA . THR A 1 86 ? 2.000 -13.971 18.802 1.00 95.50 86 THR A CA 1
ATOM 693 C C . THR A 1 86 ? 2.443 -12.527 19.044 1.00 95.50 86 THR A C 1
ATOM 695 O O . THR A 1 86 ? 2.121 -11.622 18.282 1.00 95.50 86 THR A O 1
ATOM 698 N N . LEU A 1 87 ? 3.280 -12.286 20.061 1.00 96.38 87 LEU A N 1
ATOM 699 C CA . LEU A 1 87 ? 3.802 -10.940 20.351 1.00 96.38 87 LEU A CA 1
ATOM 700 C C . LEU A 1 87 ? 4.759 -10.380 19.286 1.00 96.38 87 LEU A C 1
ATOM 702 O O . LEU A 1 87 ? 5.089 -9.201 19.356 1.00 96.38 87 LEU A O 1
ATOM 706 N N . ARG A 1 88 ? 5.231 -11.185 18.323 1.00 96.94 88 ARG A N 1
ATOM 707 C CA . ARG A 1 88 ? 6.263 -10.768 17.360 1.00 96.94 88 ARG A CA 1
ATOM 708 C C . ARG A 1 88 ? 5.817 -9.561 16.529 1.00 96.94 88 ARG A C 1
ATOM 710 O O . ARG A 1 88 ? 6.506 -8.545 16.541 1.00 96.94 88 ARG A O 1
ATOM 717 N N . LEU A 1 89 ? 4.672 -9.671 15.851 1.00 93.00 89 LEU A N 1
ATOM 718 C CA . LEU A 1 89 ? 4.137 -8.598 15.004 1.00 93.00 89 LEU A CA 1
ATOM 719 C C . LEU A 1 89 ? 3.645 -7.414 15.846 1.00 93.00 89 LEU A C 1
ATOM 721 O O . LEU A 1 89 ? 3.912 -6.264 15.517 1.00 93.00 89 LEU A O 1
ATOM 725 N N . HIS A 1 90 ? 3.006 -7.677 16.991 1.00 98.06 90 HIS A N 1
ATOM 726 C CA . HIS A 1 90 ? 2.560 -6.607 17.893 1.00 98.06 90 HIS A CA 1
ATOM 727 C C . HIS A 1 90 ? 3.717 -5.792 18.469 1.00 98.06 90 HIS A C 1
ATOM 729 O O . HIS A 1 90 ? 3.597 -4.578 18.603 1.00 98.06 90 HIS A O 1
ATOM 735 N N . LEU A 1 91 ? 4.849 -6.424 18.789 1.00 98.00 91 LEU A N 1
ATOM 736 C CA . LEU A 1 91 ? 6.040 -5.717 19.254 1.00 98.00 91 LEU A CA 1
ATOM 737 C C . LEU A 1 91 ? 6.640 -4.844 18.151 1.00 98.00 91 LEU A C 1
ATOM 739 O O . LEU A 1 91 ? 7.035 -3.719 18.443 1.00 98.00 91 LEU A O 1
ATOM 743 N N . GLU A 1 92 ? 6.703 -5.336 16.914 1.00 97.00 92 GLU A N 1
ATOM 744 C CA . GLU A 1 92 ? 7.145 -4.555 15.754 1.00 97.00 92 GLU A CA 1
ATOM 745 C C . GLU A 1 92 ? 6.257 -3.316 15.560 1.00 97.00 92 GLU A C 1
ATOM 747 O O . GLU A 1 92 ? 6.758 -2.191 15.563 1.00 97.00 92 GLU A O 1
ATOM 752 N N . MET A 1 93 ? 4.937 -3.514 15.551 1.00 98.12 93 MET A N 1
ATOM 753 C CA . MET A 1 93 ? 3.935 -2.454 15.438 1.00 98.12 93 MET A CA 1
ATOM 754 C C . MET A 1 93 ? 3.979 -1.428 16.585 1.00 98.12 93 MET A C 1
ATOM 756 O O . MET A 1 93 ? 3.795 -0.236 16.345 1.00 98.12 93 MET A O 1
ATOM 760 N N . LEU A 1 94 ? 4.192 -1.861 17.833 1.00 98.06 94 LEU A N 1
ATOM 761 C CA . LEU A 1 94 ? 4.268 -0.972 19.004 1.00 98.06 94 LEU A CA 1
ATOM 762 C C . LEU A 1 94 ? 5.628 -0.278 19.149 1.00 98.06 94 LEU A C 1
ATOM 764 O O . LEU A 1 94 ? 5.716 0.789 19.757 1.00 98.06 94 LEU A O 1
ATOM 768 N N . SER A 1 95 ? 6.695 -0.888 18.628 1.00 98.31 95 SER A N 1
ATOM 769 C CA . SER A 1 95 ? 8.038 -0.294 18.619 1.00 98.31 95 SER A CA 1
ATOM 770 C C . SER A 1 95 ? 8.199 0.741 17.504 1.00 98.31 95 SER A C 1
ATOM 772 O O . SER A 1 95 ? 9.091 1.588 17.588 1.00 98.31 95 SER A O 1
ATOM 774 N N . ASP A 1 96 ? 7.329 0.700 16.493 1.00 98.56 96 ASP A N 1
ATOM 775 C CA . ASP A 1 96 ? 7.171 1.739 15.480 1.00 98.56 96 ASP A CA 1
ATOM 776 C C . ASP A 1 96 ? 6.561 3.003 16.108 1.00 98.56 96 ASP A C 1
ATOM 778 O O . ASP A 1 96 ? 5.344 3.136 16.303 1.00 98.56 96 ASP A O 1
ATOM 782 N N . LYS A 1 97 ? 7.449 3.930 16.481 1.00 98.56 97 LYS A N 1
ATOM 783 C CA . LYS A 1 97 ? 7.074 5.194 17.117 1.00 98.56 97 LYS A CA 1
ATOM 784 C C . LYS A 1 97 ? 6.340 6.133 16.165 1.00 98.56 97 LYS A C 1
ATOM 786 O O . LYS A 1 97 ? 5.312 6.639 16.612 1.00 98.56 97 LYS A O 1
ATOM 791 N N . PRO A 1 98 ? 6.786 6.373 14.911 1.00 98.62 98 PRO A N 1
ATOM 792 C CA . PRO A 1 98 ? 6.028 7.224 13.997 1.00 98.62 98 PRO A CA 1
ATOM 793 C C . PRO A 1 98 ? 4.583 6.747 13.829 1.00 98.62 98 PRO A C 1
ATOM 795 O O . PRO A 1 98 ? 3.659 7.543 14.000 1.00 98.62 98 PRO A O 1
ATOM 798 N N . ARG A 1 99 ? 4.366 5.440 13.616 1.00 98.81 99 ARG A N 1
ATOM 799 C CA . ARG A 1 99 ? 3.023 4.837 13.573 1.00 98.81 99 ARG A CA 1
ATOM 800 C C . ARG A 1 99 ? 2.243 5.101 14.859 1.00 98.81 99 ARG A C 1
ATOM 802 O O . ARG A 1 99 ? 1.174 5.710 14.832 1.00 98.81 99 ARG A O 1
ATOM 809 N N . THR A 1 100 ? 2.766 4.634 15.992 1.00 98.75 100 THR A N 1
ATOM 810 C CA . THR A 1 100 ? 2.018 4.610 17.258 1.00 98.75 100 THR A CA 1
ATOM 811 C C . THR A 1 100 ? 1.744 6.017 17.790 1.00 98.75 100 THR A C 1
ATOM 813 O O . THR A 1 100 ? 0.640 6.294 18.266 1.00 98.75 100 THR A O 1
ATOM 816 N N . GLU A 1 101 ? 2.711 6.931 17.683 1.00 98.69 101 GLU A N 1
ATOM 817 C CA . GLU A 1 101 ? 2.532 8.315 18.119 1.00 98.69 101 GLU A CA 1
ATOM 818 C C . GLU A 1 101 ? 1.575 9.071 17.194 1.00 98.69 101 GLU A C 1
ATOM 820 O O . GLU A 1 101 ? 0.801 9.880 17.693 1.00 98.69 101 GLU A O 1
ATOM 825 N N . THR A 1 102 ? 1.526 8.770 15.891 1.00 98.81 102 THR A N 1
ATOM 826 C CA . THR A 1 102 ? 0.543 9.404 14.994 1.00 98.81 102 THR A CA 1
ATOM 827 C C . THR A 1 102 ? -0.883 9.093 15.436 1.00 98.81 102 THR A C 1
ATOM 829 O O . THR A 1 102 ? -1.663 10.014 15.673 1.00 98.81 102 THR A O 1
ATOM 832 N N . TYR A 1 103 ? -1.211 7.818 15.671 1.00 98.88 103 TYR A N 1
ATOM 833 C CA . TYR A 1 103 ? -2.523 7.437 16.208 1.00 98.88 103 TYR A CA 1
ATOM 834 C C . TYR A 1 103 ? -2.790 8.066 17.580 1.00 98.88 103 TYR A C 1
ATOM 836 O O . TYR A 1 103 ? -3.898 8.530 17.851 1.00 98.88 103 TYR A O 1
ATOM 844 N N . ARG A 1 104 ? -1.772 8.155 18.446 1.00 98.81 104 ARG A N 1
ATOM 845 C CA . ARG A 1 104 ? -1.898 8.844 19.736 1.00 98.81 104 ARG A CA 1
ATOM 846 C C . ARG A 1 104 ? -2.247 10.327 19.568 1.00 98.81 104 ARG A C 1
ATOM 848 O O . ARG A 1 104 ? -3.118 10.824 20.283 1.00 98.81 104 ARG A O 1
ATOM 855 N N . GLN A 1 105 ? -1.604 11.022 18.631 1.00 98.62 105 GLN A N 1
ATOM 856 C CA . GLN A 1 105 ? -1.871 12.429 18.323 1.00 98.62 105 GLN A CA 1
ATOM 857 C C . GLN A 1 105 ? -3.257 12.628 17.701 1.00 98.62 105 GLN A C 1
ATOM 859 O O . GLN A 1 105 ? -3.929 13.594 18.053 1.00 98.62 105 GLN A O 1
ATOM 864 N N . VAL A 1 106 ? -3.739 11.695 16.869 1.00 98.62 106 VAL A N 1
ATOM 865 C CA . VAL A 1 106 ? -5.121 11.712 16.349 1.00 98.62 106 VAL A CA 1
ATOM 866 C C . VAL A 1 106 ? -6.126 11.730 17.496 1.00 98.62 106 VAL A C 1
ATOM 868 O O . VAL A 1 106 ? -7.015 12.583 17.519 1.00 98.62 106 VAL A O 1
ATOM 871 N N . ILE A 1 107 ? -5.954 10.857 18.491 1.00 98.62 107 ILE A N 1
ATOM 872 C CA . ILE A 1 107 ? -6.840 10.831 19.661 1.00 98.62 107 ILE A CA 1
ATOM 873 C C . ILE A 1 107 ? -6.698 12.100 20.511 1.00 98.62 107 ILE A C 1
ATOM 875 O O . ILE A 1 107 ? -7.705 12.657 20.944 1.00 98.62 107 ILE A O 1
ATOM 879 N N . LEU A 1 108 ? -5.475 12.584 20.748 1.00 97.94 108 LEU A N 1
ATOM 880 C CA . LEU A 1 108 ? -5.236 13.795 21.544 1.00 97.94 108 LEU A CA 1
ATOM 881 C C . LEU A 1 108 ? -5.870 15.039 20.918 1.00 97.94 108 LEU A C 1
ATOM 883 O O . LEU A 1 108 ? -6.602 15.762 21.602 1.00 97.94 108 LEU A O 1
ATOM 887 N N . ASN A 1 109 ? -5.630 15.257 19.625 1.00 97.44 109 ASN A N 1
ATOM 888 C CA . ASN A 1 109 ? -6.107 16.429 18.894 1.00 97.44 109 ASN A CA 1
ATOM 889 C C . ASN A 1 109 ? -7.633 16.456 18.773 1.00 97.44 109 ASN A C 1
ATOM 891 O O . ASN A 1 109 ? -8.214 17.527 18.657 1.00 97.44 109 ASN A O 1
ATOM 895 N N . ASN A 1 110 ? -8.286 15.295 18.862 1.00 98.19 110 ASN A N 1
ATOM 896 C CA . ASN A 1 110 ? -9.741 15.169 18.804 1.00 98.19 110 ASN A CA 1
ATOM 897 C C . ASN A 1 110 ? -10.370 14.820 20.168 1.00 98.19 110 ASN A C 1
ATOM 899 O O . ASN A 1 110 ? -11.549 14.472 20.236 1.00 98.19 110 ASN A O 1
ATOM 903 N N . SER A 1 111 ? -9.612 14.916 21.267 1.00 97.38 111 SER A N 1
ATOM 904 C CA . SER A 1 111 ? -10.038 14.447 22.596 1.00 97.38 111 SER A CA 1
ATOM 905 C C . SER A 1 111 ? -11.327 15.100 23.100 1.00 97.38 111 SER A C 1
ATOM 907 O O . SER A 1 111 ? -12.168 14.430 23.694 1.00 97.38 111 SER A O 1
ATOM 909 N N . VAL A 1 112 ? -11.514 16.399 22.845 1.00 96.75 112 VAL A N 1
ATOM 910 C CA . VAL A 1 112 ? -12.728 17.131 23.236 1.00 96.75 112 VAL A CA 1
ATOM 911 C C . VAL A 1 112 ? -13.935 16.661 22.421 1.00 96.75 112 VAL A C 1
ATOM 913 O O . VAL A 1 112 ? -14.981 16.374 23.004 1.00 96.75 112 VAL A O 1
ATOM 916 N N . ALA A 1 113 ? -13.777 16.527 21.103 1.00 97.31 113 ALA A N 1
ATOM 917 C CA . ALA A 1 113 ? -14.833 16.111 20.179 1.00 97.31 113 ALA A CA 1
ATOM 918 C C . ALA A 1 113 ? -15.239 14.630 20.331 1.00 97.31 113 ALA A C 1
ATOM 920 O O . ALA A 1 113 ? -16.369 14.255 20.011 1.00 97.31 113 ALA A O 1
ATOM 921 N N . LEU A 1 114 ? -14.341 13.793 20.857 1.00 98.12 114 LEU A N 1
ATOM 922 C CA . LEU A 1 114 ? -14.586 12.381 21.168 1.00 98.12 114 LEU A CA 1
ATOM 923 C C . LEU A 1 114 ? -15.399 12.160 22.455 1.00 98.12 114 LEU A C 1
ATOM 925 O O . LEU A 1 114 ? -15.876 11.048 22.694 1.00 98.12 114 LEU A O 1
ATOM 929 N N . ARG A 1 115 ? -15.592 13.190 23.289 1.00 98.00 115 ARG A N 1
ATOM 930 C CA . ARG A 1 115 ? -16.353 13.062 24.538 1.00 98.00 115 ARG A CA 1
ATOM 931 C C . ARG A 1 115 ? -17.786 12.612 24.256 1.00 98.00 115 ARG A C 1
ATOM 933 O O . ARG A 1 115 ? -18.524 13.273 23.532 1.00 98.00 115 ARG A O 1
ATOM 940 N N . GLY A 1 116 ? -18.197 11.515 24.892 1.00 96.94 116 GLY A N 1
ATOM 941 C CA . GLY A 1 116 ? -19.545 10.963 24.723 1.00 96.94 116 GLY A CA 1
ATOM 942 C C . GLY A 1 116 ? -19.812 10.350 23.342 1.00 96.94 116 GLY A C 1
ATOM 943 O O . GLY A 1 116 ? -20.967 10.129 22.999 1.00 96.94 116 GLY A O 1
ATOM 944 N N . LYS A 1 117 ? -18.773 10.101 22.534 1.00 98.56 117 LYS A N 1
ATOM 945 C CA . LYS A 1 117 ? -18.874 9.325 21.290 1.00 98.56 117 LYS A CA 1
ATOM 946 C C . LYS A 1 117 ? -18.699 7.837 21.569 1.00 98.56 117 LYS A C 1
ATOM 948 O O . LYS A 1 117 ? -18.005 7.462 22.514 1.00 98.56 117 LYS A O 1
ATOM 953 N N . VAL A 1 118 ? -19.275 6.999 20.717 1.00 98.81 118 VAL A N 1
ATOM 954 C CA . VAL A 1 118 ? -18.999 5.561 20.678 1.00 98.81 118 VAL A CA 1
ATOM 955 C C . VAL A 1 118 ? -17.938 5.296 19.611 1.00 98.81 118 VAL A C 1
ATOM 957 O O . VAL A 1 118 ? -18.125 5.667 18.451 1.00 98.81 118 VAL A O 1
ATOM 960 N N . VAL A 1 119 ? -16.830 4.662 19.995 1.00 98.88 119 VAL A N 1
ATOM 961 C CA . VAL A 1 119 ? -15.678 4.391 19.118 1.00 98.88 119 VAL A CA 1
ATOM 962 C C . VAL A 1 119 ? -15.553 2.889 18.864 1.00 98.88 119 VAL A C 1
ATOM 964 O O . VAL A 1 119 ? -15.649 2.100 19.799 1.00 98.88 119 VAL A O 1
ATOM 967 N N . MET A 1 120 ? -15.304 2.489 17.620 1.00 98.88 120 MET A N 1
ATOM 968 C CA . MET A 1 120 ? -14.874 1.136 17.256 1.00 98.88 120 MET A CA 1
ATOM 969 C C . MET A 1 120 ? -13.393 1.152 16.893 1.00 98.88 120 MET A C 1
ATOM 971 O O . MET A 1 120 ? -12.995 1.933 16.036 1.00 98.88 120 MET A O 1
ATOM 975 N N . ASP A 1 121 ? -12.611 0.284 17.526 1.00 98.94 121 ASP A N 1
ATOM 976 C CA . ASP A 1 121 ? -11.206 0.009 17.216 1.00 98.94 121 ASP A CA 1
ATOM 977 C C . ASP A 1 121 ? -11.132 -1.387 16.582 1.00 98.94 121 ASP A C 1
ATOM 979 O O . ASP A 1 121 ? -11.253 -2.398 17.282 1.00 98.94 121 ASP A O 1
ATOM 983 N N . LEU A 1 122 ? -11.063 -1.445 15.248 1.00 98.81 122 LEU A N 1
ATOM 984 C CA . LEU A 1 122 ? -11.132 -2.697 14.489 1.00 98.81 122 LEU A CA 1
ATOM 985 C C . LEU A 1 122 ? -9.737 -3.257 14.205 1.00 98.81 122 LEU A C 1
ATOM 987 O O . LEU A 1 122 ? -8.913 -2.579 13.594 1.00 98.81 122 LEU A O 1
ATOM 991 N N . GLY A 1 123 ? -9.511 -4.517 14.583 1.00 98.50 123 GLY A N 1
ATOM 992 C CA . GLY A 1 123 ? -8.182 -5.128 14.585 1.00 98.50 123 GLY A CA 1
ATOM 993 C C . GLY A 1 123 ? -7.306 -4.501 15.663 1.00 98.50 123 GLY A C 1
ATOM 994 O O . GLY A 1 123 ? -6.188 -4.072 15.392 1.00 98.50 123 GLY A O 1
ATOM 995 N N . CYS A 1 124 ? -7.839 -4.369 16.882 1.00 98.75 124 CYS A N 1
ATOM 996 C CA . CYS A 1 124 ? -7.196 -3.571 17.922 1.00 98.75 124 CYS A CA 1
ATOM 997 C C . CYS A 1 124 ? -5.851 -4.155 18.391 1.00 98.75 124 CYS A C 1
ATOM 999 O O . CYS A 1 124 ? -5.097 -3.470 19.091 1.00 98.75 124 CYS A O 1
ATOM 1001 N N . GLY A 1 125 ? -5.549 -5.423 18.077 1.00 98.69 125 GLY A N 1
ATOM 1002 C CA . GLY A 1 125 ? -4.357 -6.121 18.536 1.00 98.69 125 GLY A CA 1
ATOM 1003 C C . GLY A 1 125 ? -4.255 -6.068 20.054 1.00 98.69 125 GLY A C 1
ATOM 1004 O O . GLY A 1 125 ? -5.187 -6.448 20.761 1.00 98.69 125 GLY A O 1
ATOM 1005 N N . THR A 1 126 ? -3.150 -5.517 20.559 1.00 98.75 126 THR A N 1
ATOM 1006 C CA . THR A 1 126 ? -2.907 -5.266 21.997 1.00 98.75 126 THR A CA 1
ATOM 1007 C C . THR A 1 126 ? -3.811 -4.195 22.635 1.00 98.75 126 THR A C 1
ATOM 1009 O O . THR A 1 126 ? -3.750 -3.982 23.846 1.00 98.75 126 THR A O 1
ATOM 1012 N N . GLY A 1 127 ? -4.643 -3.505 21.849 1.00 98.81 127 GLY A N 1
ATOM 1013 C CA . GLY A 1 127 ? -5.617 -2.511 22.308 1.00 98.81 127 GLY A CA 1
ATOM 1014 C C . GLY A 1 127 ? -5.041 -1.118 22.565 1.00 98.81 127 GLY A C 1
ATOM 1015 O O . GLY A 1 127 ? -5.654 -0.326 23.278 1.00 98.81 127 GLY A O 1
ATOM 1016 N N . VAL A 1 128 ? -3.861 -0.793 22.026 1.00 98.88 128 VAL A N 1
ATOM 1017 C CA . VAL A 1 128 ? -3.180 0.484 22.308 1.00 98.88 128 VAL A CA 1
ATOM 1018 C C . VAL A 1 128 ? -4.010 1.712 21.903 1.00 98.88 128 VAL A C 1
ATOM 1020 O O . VAL A 1 128 ? -4.077 2.675 22.668 1.00 98.88 128 VAL A O 1
ATOM 1023 N N . ILE A 1 129 ? -4.705 1.669 20.759 1.00 98.88 129 ILE A N 1
ATOM 1024 C CA . ILE A 1 129 ? -5.557 2.770 20.279 1.00 98.88 129 ILE A CA 1
ATOM 1025 C C . ILE A 1 129 ? -6.786 2.911 21.185 1.00 98.88 129 ILE A C 1
ATOM 1027 O O . ILE A 1 129 ? -7.096 4.012 21.647 1.00 98.88 129 ILE A O 1
ATOM 1031 N N . SER A 1 130 ? -7.433 1.796 21.531 1.00 98.94 130 SER A N 1
ATOM 1032 C CA . SER A 1 130 ? -8.509 1.758 22.528 1.00 98.94 130 SER A CA 1
ATOM 1033 C C . SER A 1 130 ? -8.094 2.352 23.880 1.00 98.94 130 SER A C 1
ATOM 1035 O O . SER A 1 130 ? -8.841 3.133 24.476 1.00 98.94 130 SER A O 1
ATOM 1037 N N . LEU A 1 131 ? -6.884 2.042 24.357 1.00 98.88 131 LEU A N 1
ATOM 1038 C CA . LEU A 1 131 ? -6.335 2.607 25.591 1.00 98.88 131 LEU A CA 1
ATOM 1039 C C . LEU A 1 131 ? -6.064 4.112 25.463 1.00 98.88 131 LEU A C 1
ATOM 1041 O O . LEU A 1 131 ? -6.346 4.851 26.408 1.00 98.88 131 LEU A O 1
ATOM 1045 N N . PHE A 1 132 ? -5.582 4.595 24.313 1.00 98.81 132 PHE A N 1
ATOM 1046 C CA . PHE A 1 132 ? -5.487 6.034 24.056 1.00 98.81 132 PHE A CA 1
ATOM 1047 C C . PHE A 1 132 ? -6.861 6.700 24.127 1.00 98.81 132 PHE A C 1
ATOM 1049 O O . PHE A 1 132 ? -7.007 7.690 24.842 1.00 98.81 132 PHE A O 1
ATOM 1056 N N . CYS A 1 133 ? -7.881 6.138 23.475 1.00 98.75 133 CYS A N 1
ATOM 1057 C CA . CYS A 1 133 ? -9.244 6.673 23.517 1.00 98.75 133 CYS A CA 1
ATOM 1058 C C . CYS A 1 133 ? -9.754 6.793 24.962 1.00 98.75 133 CYS A C 1
ATOM 1060 O O . CYS A 1 133 ? -10.153 7.874 25.403 1.00 98.75 133 CYS A O 1
ATOM 1062 N N . ALA A 1 134 ? -9.678 5.704 25.732 1.00 98.44 134 ALA A N 1
ATOM 1063 C CA . ALA A 1 134 ? -10.181 5.661 27.102 1.00 98.44 134 ALA A CA 1
ATOM 1064 C C . ALA A 1 134 ? -9.435 6.615 28.052 1.00 98.44 134 ALA A C 1
ATOM 1066 O O . ALA A 1 134 ? -10.056 7.247 28.909 1.00 98.44 134 ALA A O 1
ATOM 1067 N N . ARG A 1 135 ? -8.109 6.735 27.907 1.00 98.06 135 ARG A N 1
ATOM 1068 C CA . ARG A 1 135 ? -7.267 7.544 28.804 1.00 98.06 135 ARG A CA 1
ATOM 1069 C C . ARG A 1 135 ? -7.224 9.025 28.441 1.00 98.06 135 ARG A C 1
ATOM 1071 O O . ARG A 1 135 ? -6.998 9.836 29.335 1.00 98.06 135 ARG A O 1
ATOM 1078 N N . LEU A 1 136 ? -7.378 9.369 27.162 1.00 98.00 136 LEU A N 1
ATOM 1079 C CA . LEU A 1 136 ? -7.101 10.716 26.654 1.00 98.00 136 LEU A CA 1
ATOM 1080 C C . LEU A 1 136 ? -8.363 11.482 26.230 1.00 98.00 136 LEU A C 1
ATOM 1082 O O . LEU A 1 136 ? -8.314 12.708 26.202 1.00 98.00 136 LEU A O 1
ATOM 1086 N N . ALA A 1 137 ? -9.475 10.801 25.917 1.00 95.88 137 ALA A N 1
ATOM 1087 C CA . ALA A 1 137 ? -10.622 11.421 25.238 1.00 95.88 137 ALA A CA 1
ATOM 1088 C C . ALA A 1 137 ? -12.000 11.222 25.908 1.00 95.88 137 ALA A C 1
ATOM 1090 O O . ALA A 1 137 ? -12.958 11.905 25.557 1.00 95.88 137 ALA A O 1
ATOM 1091 N N . HIS A 1 138 ? -12.122 10.333 26.900 1.00 95.19 138 HIS A N 1
ATOM 1092 C CA . HIS A 1 138 ? -13.380 10.061 27.623 1.00 95.19 138 HIS A CA 1
ATOM 1093 C C . HIS A 1 138 ? -14.619 9.801 26.721 1.00 95.19 138 HIS A C 1
ATOM 1095 O O . HIS A 1 138 ? -15.643 10.485 26.871 1.00 95.19 138 HIS A O 1
ATOM 1101 N N . PRO A 1 139 ? -14.549 8.831 25.788 1.00 98.38 139 PRO A N 1
ATOM 1102 C CA . PRO A 1 139 ? -15.707 8.402 25.001 1.00 98.38 139 PRO A CA 1
ATOM 1103 C C . PRO A 1 139 ? -16.793 7.769 25.888 1.00 98.38 139 PRO A C 1
ATOM 1105 O O . PRO A 1 139 ? -16.535 7.406 27.036 1.00 98.38 139 PRO A O 1
ATOM 1108 N N . GLU A 1 140 ? -18.008 7.629 25.353 1.00 98.38 140 GLU A N 1
ATOM 1109 C CA . GLU A 1 140 ? -19.095 6.889 26.016 1.00 98.38 140 GLU A CA 1
ATOM 1110 C C . GLU A 1 140 ? -18.747 5.401 26.128 1.00 98.38 140 GLU A C 1
ATOM 1112 O O . GLU A 1 140 ? -18.885 4.804 27.194 1.00 98.38 140 GLU A O 1
ATOM 1117 N N . ALA A 1 141 ? -18.257 4.821 25.031 1.00 98.69 141 ALA A N 1
ATOM 1118 C CA . ALA A 1 141 ? -17.805 3.440 24.963 1.00 98.69 141 ALA A CA 1
ATOM 1119 C C . ALA A 1 141 ? -16.748 3.273 23.864 1.00 98.69 141 ALA A C 1
ATOM 1121 O O . ALA A 1 141 ? -16.757 3.992 22.861 1.00 98.69 141 ALA A O 1
ATOM 1122 N N . VAL A 1 142 ? -15.861 2.295 24.046 1.00 98.88 142 VAL A N 1
ATOM 1123 C CA . VAL A 1 142 ? -14.916 1.829 23.025 1.00 98.88 142 VAL A CA 1
ATOM 1124 C C . VAL A 1 142 ? -15.130 0.334 22.807 1.00 98.88 142 VAL A C 1
ATOM 1126 O O . VAL A 1 142 ? -15.032 -0.455 23.748 1.00 98.88 142 VAL A O 1
ATOM 1129 N N . TYR A 1 143 ? -15.406 -0.061 21.570 1.00 98.88 143 TYR A N 1
ATOM 1130 C CA . TYR A 1 143 ? -15.505 -1.455 21.153 1.00 98.88 143 TYR A CA 1
ATOM 1131 C C . TYR A 1 143 ? -14.204 -1.861 20.466 1.00 98.88 143 TYR A C 1
ATOM 1133 O O . TYR A 1 143 ? -13.960 -1.491 19.321 1.00 98.88 143 TYR A O 1
ATOM 1141 N N . ALA A 1 144 ? -13.369 -2.595 21.196 1.00 98.88 144 ALA A N 1
ATOM 1142 C CA . ALA A 1 144 ? -12.086 -3.097 20.727 1.00 98.88 144 ALA A CA 1
ATOM 1143 C C . ALA A 1 144 ? -12.286 -4.497 20.138 1.00 98.88 144 ALA A C 1
ATOM 1145 O O . ALA A 1 144 ? -12.653 -5.423 20.860 1.00 98.88 144 ALA A O 1
ATOM 1146 N N . VAL A 1 145 ? -12.110 -4.656 18.831 1.00 98.81 145 VAL A N 1
ATOM 1147 C CA . VAL A 1 145 ? -12.413 -5.902 18.116 1.00 98.81 145 VAL A CA 1
ATOM 1148 C C . VAL A 1 145 ? -11.115 -6.506 17.608 1.00 98.81 145 VAL A C 1
ATOM 1150 O O . VAL A 1 145 ? -10.388 -5.857 16.863 1.00 98.81 145 VAL A O 1
ATOM 1153 N N . GLU A 1 146 ? -10.825 -7.742 17.997 1.00 98.62 146 GLU A N 1
ATOM 1154 C CA . GLU A 1 146 ? -9.605 -8.455 17.619 1.00 98.62 146 GLU A CA 1
ATOM 1155 C C . GLU A 1 146 ? -9.924 -9.931 17.393 1.00 98.62 146 GLU A C 1
ATOM 1157 O O . GLU A 1 146 ? -10.447 -10.590 18.282 1.00 98.62 146 GLU A O 1
ATOM 1162 N N . ALA A 1 147 ? -9.612 -10.466 16.217 1.00 97.81 147 ALA A N 1
ATOM 1163 C CA . ALA A 1 147 ? -9.975 -11.842 15.884 1.00 97.81 147 ALA A CA 1
ATOM 1164 C C . ALA A 1 147 ? -8.983 -12.880 16.440 1.00 97.81 147 ALA A C 1
ATOM 1166 O O . ALA A 1 147 ? -9.383 -14.004 16.745 1.00 97.81 147 ALA A O 1
ATOM 1167 N N . SER A 1 148 ? -7.703 -12.525 16.588 1.00 97.81 148 SER A N 1
ATOM 1168 C CA . SER A 1 148 ? -6.676 -13.444 17.085 1.00 97.81 148 SER A CA 1
ATOM 1169 C C . SER A 1 148 ? -6.796 -13.709 18.590 1.00 97.81 148 SER A C 1
ATOM 1171 O O . SER A 1 148 ? -7.495 -13.018 19.339 1.00 97.81 148 SER A O 1
ATOM 1173 N N . SER A 1 149 ? -6.029 -14.689 19.076 1.00 97.81 149 SER A N 1
ATOM 1174 C CA . SER A 1 149 ? -5.905 -14.985 20.509 1.00 97.81 149 SER A CA 1
ATOM 1175 C C . SER A 1 149 ? -5.341 -13.822 21.335 1.00 97.81 149 SER A C 1
ATOM 1177 O O . SER A 1 149 ? -5.467 -13.829 22.559 1.00 97.81 149 SER A O 1
ATOM 1179 N N . MET A 1 150 ? -4.759 -12.791 20.703 1.00 98.50 150 MET A N 1
ATOM 1180 C CA . MET A 1 150 ? -4.268 -11.601 21.405 1.00 98.50 150 MET A CA 1
ATOM 1181 C C . MET A 1 150 ? -5.384 -10.876 22.173 1.00 98.50 150 MET A C 1
ATOM 1183 O O . MET A 1 150 ? -5.117 -10.279 23.215 1.00 98.50 150 MET A O 1
ATOM 1187 N N . ALA A 1 151 ? -6.642 -10.996 21.731 1.00 98.62 151 ALA A N 1
ATOM 1188 C CA . ALA A 1 151 ? -7.799 -10.400 22.395 1.00 98.62 151 ALA A CA 1
ATOM 1189 C C . ALA A 1 151 ? -7.934 -10.805 23.878 1.00 98.62 151 ALA A C 1
ATOM 1191 O O . ALA A 1 151 ? -8.384 -10.002 24.702 1.00 98.62 151 ALA A O 1
ATOM 1192 N N . GLU A 1 152 ? -7.530 -12.026 24.249 1.00 98.31 152 GLU A N 1
ATOM 1193 C CA . GLU A 1 152 ? -7.541 -12.489 25.644 1.00 98.31 152 GLU A CA 1
ATOM 1194 C C . GLU A 1 152 ? -6.573 -11.679 26.513 1.00 98.31 152 GLU A C 1
ATOM 1196 O O . GLU A 1 152 ? -6.915 -11.254 27.620 1.00 98.31 152 GLU A O 1
ATOM 1201 N N . HIS A 1 153 ? -5.380 -11.402 25.988 1.00 98.69 153 HIS A N 1
ATOM 1202 C CA . HIS A 1 153 ? -4.387 -10.565 26.654 1.00 98.69 153 HIS A CA 1
ATOM 1203 C C . HIS A 1 153 ? -4.814 -9.096 26.666 1.00 98.69 153 HIS A C 1
ATOM 1205 O O . HIS A 1 153 ? -4.641 -8.414 27.675 1.00 98.69 153 HIS A O 1
ATOM 1211 N N . THR A 1 154 ? -5.446 -8.618 25.595 1.00 98.88 154 THR A N 1
ATOM 1212 C CA . THR A 1 154 ? -5.975 -7.253 25.498 1.00 98.88 154 THR A CA 1
ATOM 1213 C C . THR A 1 154 ? -7.051 -6.977 26.545 1.00 98.88 154 THR A C 1
ATOM 1215 O O . THR A 1 154 ? -7.027 -5.917 27.171 1.00 98.88 154 THR A O 1
ATOM 1218 N N . LYS A 1 155 ? -7.936 -7.944 26.834 1.00 98.75 155 LYS A N 1
ATOM 1219 C CA . LYS A 1 155 ? -8.894 -7.855 27.957 1.00 98.75 155 LYS A CA 1
ATOM 1220 C C . LYS A 1 155 ? -8.189 -7.606 29.289 1.00 98.75 155 LYS A C 1
ATOM 1222 O O . LYS A 1 155 ? -8.604 -6.742 30.062 1.00 98.75 155 LYS A O 1
ATOM 1227 N N . GLU A 1 156 ? -7.108 -8.335 29.548 1.00 98.75 156 GLU A N 1
ATOM 1228 C CA . GLU A 1 156 ? -6.332 -8.177 30.777 1.00 98.75 156 GLU A CA 1
ATOM 1229 C C . GLU A 1 156 ? -5.574 -6.841 30.813 1.00 98.75 156 GLU A C 1
ATOM 1231 O O . GLU A 1 156 ? -5.554 -6.183 31.853 1.00 98.75 156 GLU A O 1
ATOM 1236 N N . LEU A 1 157 ? -5.020 -6.379 29.688 1.00 98.81 157 LEU A N 1
ATOM 1237 C CA . LEU A 1 157 ? -4.370 -5.067 29.591 1.00 98.81 157 LEU A CA 1
ATOM 1238 C C . LEU A 1 157 ? -5.349 -3.919 29.854 1.00 98.81 157 LEU A C 1
ATOM 1240 O O . LEU A 1 157 ? -5.012 -2.988 30.591 1.00 98.81 157 LEU A O 1
ATOM 1244 N N . VAL A 1 158 ? -6.564 -3.996 29.303 1.00 98.88 158 VAL A N 1
ATOM 1245 C CA . VAL A 1 158 ? -7.651 -3.041 29.566 1.00 98.88 158 VAL A CA 1
ATOM 1246 C C . VAL A 1 158 ? -7.961 -2.977 31.061 1.00 98.88 158 VAL A C 1
ATOM 1248 O O . VAL A 1 158 ? -7.993 -1.883 31.630 1.00 98.88 158 VAL A O 1
ATOM 1251 N N . ARG A 1 159 ? -8.104 -4.139 31.711 1.00 98.69 159 ARG A N 1
ATOM 1252 C CA . ARG A 1 159 ? -8.379 -4.248 33.150 1.00 98.69 159 ARG A CA 1
ATOM 1253 C C . ARG A 1 159 ? -7.234 -3.709 34.011 1.00 98.69 159 ARG A C 1
ATOM 1255 O O . ARG A 1 159 ? -7.455 -2.947 34.946 1.00 98.69 159 ARG A O 1
ATOM 1262 N N . GLN A 1 160 ? -5.988 -4.074 33.709 1.00 98.62 160 GLN A N 1
ATOM 1263 C CA . GLN A 1 160 ? -4.816 -3.582 34.448 1.00 98.62 160 GLN A CA 1
ATOM 1264 C C . GLN A 1 160 ? -4.641 -2.065 34.326 1.00 98.62 160 GLN A C 1
ATOM 1266 O O . GLN A 1 160 ? -4.089 -1.427 35.223 1.00 98.62 160 GLN A O 1
ATOM 1271 N N . ASN A 1 161 ? -5.137 -1.480 33.237 1.00 98.62 161 ASN A N 1
ATOM 1272 C CA . ASN A 1 161 ? -5.138 -0.044 33.013 1.00 98.62 161 ASN A CA 1
ATOM 1273 C C . ASN A 1 161 ? -6.396 0.668 33.541 1.00 98.62 161 ASN A C 1
ATOM 1275 O O . ASN A 1 161 ? -6.512 1.878 33.356 1.00 98.62 161 ASN A O 1
ATOM 1279 N N . GLY A 1 162 ? -7.315 -0.022 34.223 1.00 98.44 162 GLY A N 1
ATOM 1280 C CA . GLY A 1 162 ? -8.524 0.597 34.774 1.00 98.44 162 GLY A CA 1
ATOM 1281 C C . GLY A 1 162 ? -9.439 1.184 33.695 1.00 98.44 162 GLY A C 1
ATOM 1282 O O . GLY A 1 162 ? -10.062 2.224 33.915 1.00 98.44 162 GLY A O 1
ATOM 1283 N N . CYS A 1 163 ? -9.448 0.586 32.500 1.00 98.56 163 CYS A N 1
ATOM 1284 C CA . CYS A 1 163 ? -10.229 1.040 31.348 1.00 98.56 163 CYS A CA 1
ATOM 1285 C C . CYS A 1 163 ? -11.450 0.150 31.063 1.00 98.56 163 CYS A C 1
ATOM 1287 O O . CYS A 1 163 ? -12.206 0.449 30.143 1.00 98.56 163 CYS A O 1
ATOM 1289 N N . GLU A 1 164 ? -11.686 -0.905 31.848 1.00 97.44 164 GLU A N 1
ATOM 1290 C CA . GLU A 1 164 ? -12.759 -1.892 31.650 1.00 97.44 164 GLU A CA 1
ATOM 1291 C C . GLU A 1 164 ? -14.179 -1.319 31.770 1.00 97.44 164 GLU A C 1
ATOM 1293 O O . GLU A 1 164 ? -15.132 -1.921 31.286 1.00 97.44 164 GLU A O 1
ATOM 1298 N N . GLY A 1 165 ? -14.334 -0.144 32.391 1.00 97.44 165 GLY A N 1
ATOM 1299 C CA . GLY A 1 165 ? -15.614 0.568 32.440 1.00 97.44 165 GLY A CA 1
ATOM 1300 C C . GLY A 1 165 ? -15.990 1.274 31.131 1.00 97.44 165 GLY A C 1
ATOM 1301 O O . GLY A 1 165 ? -17.128 1.708 30.997 1.00 97.44 165 GLY A O 1
ATOM 1302 N N . VAL A 1 166 ? -15.046 1.413 30.193 1.00 98.44 166 VAL A N 1
ATOM 1303 C CA . VAL A 1 166 ? -15.223 2.140 28.921 1.00 98.44 166 VAL A CA 1
ATOM 1304 C C . VAL A 1 166 ? -14.912 1.245 27.721 1.00 98.44 166 VAL A C 1
ATOM 1306 O O . VAL A 1 166 ? -15.622 1.295 26.719 1.00 98.44 166 VAL A O 1
ATOM 1309 N N . VAL A 1 167 ? -13.861 0.425 27.804 1.00 98.81 167 VAL A N 1
ATOM 1310 C CA . VAL A 1 167 ? -13.407 -0.447 26.713 1.00 98.81 167 VAL A CA 1
ATOM 1311 C C . VAL A 1 167 ? -13.981 -1.850 26.888 1.00 98.81 167 VAL A C 1
ATOM 1313 O O . VAL A 1 167 ? -13.712 -2.516 27.886 1.00 98.81 167 VAL A O 1
ATOM 1316 N N . THR A 1 168 ? -14.725 -2.322 25.889 1.00 98.75 168 THR A N 1
ATOM 1317 C CA . THR A 1 168 ? -15.196 -3.710 25.786 1.00 98.75 168 THR A CA 1
ATOM 1318 C C . THR A 1 168 ? -14.459 -4.409 24.651 1.00 98.75 168 THR A C 1
ATOM 1320 O O . THR A 1 168 ? -14.478 -3.924 23.521 1.00 98.75 168 THR A O 1
ATOM 1323 N N . VAL A 1 169 ? -13.816 -5.541 24.949 1.00 98.81 169 VAL A N 1
ATOM 1324 C CA . VAL A 1 169 ? -13.029 -6.305 23.971 1.00 98.81 169 VAL A CA 1
ATOM 1325 C C . VAL A 1 169 ? -13.831 -7.492 23.436 1.00 98.81 169 VAL A C 1
ATOM 1327 O O . VAL A 1 169 ? -14.274 -8.343 24.215 1.00 98.81 169 VAL A O 1
ATOM 1330 N N . PHE A 1 170 ? -13.946 -7.584 22.115 1.00 98.56 170 PHE A N 1
ATOM 1331 C CA . PHE A 1 170 ? -14.603 -8.664 21.384 1.00 98.56 170 PHE A CA 1
ATOM 1332 C C . PHE A 1 170 ? -13.549 -9.507 20.671 1.00 98.56 170 PHE A C 1
ATOM 1334 O O . PHE A 1 170 ? -12.780 -8.979 19.869 1.00 98.56 170 PHE A O 1
ATOM 1341 N N . GLN A 1 171 ? -13.520 -10.809 20.972 1.00 98.12 171 GLN A N 1
ATOM 1342 C CA . GLN A 1 171 ? -12.664 -11.754 20.257 1.00 98.12 171 GLN A CA 1
ATOM 1343 C C . GLN A 1 171 ? -13.429 -12.339 19.074 1.00 98.12 171 GLN A C 1
ATOM 1345 O O . GLN A 1 171 ? -13.908 -13.470 19.128 1.00 98.12 171 GLN A O 1
ATOM 1350 N N . GLU A 1 172 ? -13.646 -11.514 18.059 1.00 96.81 172 GLU A N 1
ATOM 1351 C CA . GLU A 1 172 ? -14.475 -11.846 16.908 1.00 96.81 172 GLU A CA 1
ATOM 1352 C C . GLU A 1 172 ? -13.909 -11.204 15.645 1.00 96.81 172 GLU A C 1
ATOM 1354 O O . GLU A 1 172 ? -13.223 -10.182 15.676 1.00 96.81 172 GLU A O 1
ATOM 1359 N N . ARG A 1 173 ? -14.246 -11.809 14.512 1.00 94.69 173 ARG A N 1
ATOM 1360 C CA . ARG A 1 173 ? -14.033 -11.237 13.189 1.00 94.69 173 ARG A CA 1
ATOM 1361 C C . ARG A 1 173 ? -15.034 -10.122 12.905 1.00 94.69 173 ARG A C 1
ATOM 1363 O O . ARG A 1 173 ? -16.197 -10.230 13.295 1.00 94.69 173 ARG A O 1
ATOM 1370 N N . ALA A 1 174 ? -14.613 -9.106 12.151 1.00 90.94 174 ALA A N 1
ATOM 1371 C CA . ALA A 1 174 ? -15.473 -7.987 11.756 1.00 90.94 174 ALA A CA 1
ATOM 1372 C C . ALA A 1 174 ? -16.763 -8.457 11.059 1.00 90.94 174 ALA A C 1
ATOM 1374 O O . ALA A 1 174 ? -17.840 -7.905 11.292 1.00 90.94 174 ALA A O 1
ATOM 1375 N N . GLU A 1 175 ? -16.659 -9.511 10.246 1.00 92.69 175 GLU A N 1
ATOM 1376 C CA . GLU A 1 175 ? -17.754 -10.062 9.449 1.00 92.69 175 GLU A CA 1
ATOM 1377 C C . GLU A 1 175 ? -18.855 -10.694 10.323 1.00 92.69 175 GLU A C 1
ATOM 1379 O O . GLU A 1 175 ? -20.048 -10.572 10.025 1.00 92.69 175 GLU A O 1
ATOM 1384 N N . ASN A 1 176 ? -18.463 -11.303 11.446 1.00 91.56 176 ASN A N 1
ATOM 1385 C CA . ASN A 1 176 ? -19.359 -12.017 12.362 1.00 91.56 176 ASN A CA 1
ATOM 1386 C C . ASN A 1 176 ? -19.770 -11.189 13.586 1.00 91.56 176 ASN A C 1
ATOM 1388 O O . ASN A 1 176 ? -20.657 -11.607 14.328 1.00 91.56 176 ASN A O 1
ATOM 1392 N N . LEU A 1 177 ? -19.159 -10.015 13.757 1.00 93.19 177 LEU A N 1
ATOM 1393 C CA . LEU A 1 177 ? -19.319 -9.159 14.923 1.00 93.19 177 LEU A CA 1
ATOM 1394 C C . LEU A 1 177 ? -20.786 -8.809 15.193 1.00 93.19 177 LEU A C 1
ATOM 1396 O O . LEU A 1 177 ? -21.551 -8.533 14.264 1.00 93.19 177 LEU A O 1
ATOM 1400 N N . ILE A 1 178 ? -21.166 -8.742 16.471 1.00 95.19 178 ILE A N 1
ATOM 1401 C CA . ILE A 1 178 ? -22.442 -8.177 16.931 1.00 95.19 178 ILE A CA 1
ATOM 1402 C C . ILE A 1 178 ? -22.168 -7.115 18.000 1.00 95.19 178 ILE A C 1
ATOM 1404 O O . ILE A 1 178 ? -21.742 -7.431 19.109 1.00 95.19 178 ILE A O 1
ATOM 1408 N N . LEU A 1 179 ? -22.460 -5.850 17.683 1.00 94.75 179 LEU A N 1
ATOM 1409 C CA . LEU A 1 179 ? -22.321 -4.734 18.622 1.00 94.75 179 LEU A CA 1
ATOM 1410 C C . LEU A 1 179 ? -23.665 -4.321 19.249 1.00 94.75 179 LEU A C 1
ATOM 1412 O O . LEU A 1 179 ? -24.710 -4.463 18.609 1.00 94.75 179 LEU A O 1
ATOM 1416 N N . PRO A 1 180 ? -23.656 -3.738 20.468 1.00 91.88 180 PRO A N 1
ATOM 1417 C CA . PRO A 1 180 ? -24.861 -3.204 21.114 1.00 91.88 180 PRO A CA 1
ATOM 1418 C C . PRO A 1 180 ? -25.550 -2.074 20.331 1.00 91.88 180 PRO A C 1
ATOM 1420 O O . PRO A 1 180 ? -26.739 -1.822 20.523 1.00 91.88 180 PRO A O 1
ATOM 1423 N N . GLY A 1 181 ? -24.813 -1.381 19.461 1.00 94.50 181 GLY A N 1
ATOM 1424 C CA . GLY A 1 181 ? -25.308 -0.289 18.634 1.00 94.50 181 GLY A CA 1
ATOM 1425 C C . GLY A 1 181 ? -24.272 0.171 17.609 1.00 94.50 181 GLY A C 1
ATOM 1426 O O . GLY A 1 181 ? -23.136 -0.303 17.601 1.00 94.50 181 GLY A O 1
ATOM 1427 N N . LYS A 1 182 ? -24.676 1.099 16.735 1.00 98.44 182 LYS A N 1
ATOM 1428 C CA . LYS A 1 182 ? -23.776 1.744 15.768 1.00 98.44 182 LYS A CA 1
ATOM 1429 C C . LYS A 1 182 ? -22.794 2.701 16.452 1.00 98.44 182 LYS A C 1
ATOM 1431 O O . LYS A 1 182 ? -23.114 3.279 17.491 1.00 98.44 182 LYS A O 1
ATOM 1436 N N . VAL A 1 183 ? -21.646 2.929 15.821 1.00 98.81 183 VAL A N 1
ATOM 1437 C CA . VAL A 1 183 ? -20.545 3.760 16.333 1.00 98.81 183 VAL A CA 1
ATOM 1438 C C . VAL A 1 183 ? -20.447 5.106 15.614 1.00 98.81 183 VAL A C 1
ATOM 1440 O O . VAL A 1 183 ? -20.866 5.242 14.466 1.00 98.81 183 VAL A O 1
ATOM 1443 N N . ASP A 1 184 ? -19.922 6.119 16.301 1.00 98.81 184 ASP A N 1
ATOM 1444 C CA . ASP A 1 184 ? -19.695 7.460 15.747 1.00 98.81 184 ASP A CA 1
ATOM 1445 C C . ASP A 1 184 ? -18.343 7.575 15.034 1.00 98.81 184 ASP A C 1
ATOM 1447 O O . ASP A 1 184 ? -18.206 8.357 14.095 1.00 98.81 184 ASP A O 1
ATOM 1451 N N . VAL A 1 185 ? -17.349 6.811 15.494 1.00 98.88 185 VAL A N 1
ATOM 1452 C CA . VAL A 1 185 ? -15.991 6.789 14.942 1.00 98.88 185 VAL A CA 1
ATOM 1453 C C . VAL A 1 185 ? -15.555 5.340 14.761 1.00 98.88 185 VAL A C 1
ATOM 1455 O O . VAL A 1 185 ? -15.642 4.554 15.704 1.00 98.88 185 VAL A O 1
ATOM 1458 N N . LEU A 1 186 ? -15.068 4.999 13.572 1.00 98.94 186 LEU A N 1
ATOM 1459 C CA . LEU A 1 186 ? -14.387 3.740 13.288 1.00 98.94 186 LEU A CA 1
ATOM 1460 C C . LEU A 1 186 ? -12.914 4.055 13.040 1.00 98.94 186 LEU A C 1
ATOM 1462 O O . LEU A 1 186 ? -12.567 4.697 12.051 1.00 98.94 186 LEU A O 1
ATOM 1466 N N . VAL A 1 187 ? -12.059 3.610 13.955 1.00 98.94 187 VAL A N 1
ATOM 1467 C CA . VAL A 1 187 ? -10.605 3.710 13.849 1.00 98.94 187 VAL A CA 1
ATOM 1468 C C . VAL A 1 187 ? -10.009 2.321 13.648 1.00 98.94 187 VAL A C 1
ATOM 1470 O O . VAL A 1 187 ? -10.456 1.343 14.244 1.00 98.94 187 VAL A O 1
ATOM 1473 N N . SER A 1 188 ? -9.020 2.220 12.770 1.00 98.88 188 SER A N 1
ATOM 1474 C CA . SER A 1 188 ? -8.277 0.986 12.540 1.00 98.88 188 SER A CA 1
ATOM 1475 C C . SER A 1 188 ? -6.891 1.308 11.991 1.00 98.88 188 SER A C 1
ATOM 1477 O O . SER A 1 188 ? -6.683 2.339 11.344 1.00 98.88 188 SER A O 1
ATOM 1479 N N . GLU A 1 189 ? -5.937 0.429 12.260 1.00 98.69 189 GLU A N 1
ATOM 1480 C CA . GLU A 1 189 ? -4.641 0.404 11.595 1.00 98.69 189 GLU A CA 1
ATOM 1481 C C . GLU A 1 189 ? -4.592 -0.882 10.770 1.00 98.69 189 GLU A C 1
ATOM 1483 O O . GLU A 1 189 ? -4.392 -1.963 11.312 1.00 98.69 189 GLU A O 1
ATOM 1488 N N . TRP A 1 190 ? -4.902 -0.750 9.480 1.00 98.62 190 TRP A N 1
ATOM 1489 C CA . TRP A 1 190 ? -5.146 -1.866 8.563 1.00 98.62 190 TRP A CA 1
ATOM 1490 C C . TRP A 1 190 ? -4.133 -1.935 7.420 1.00 98.62 190 TRP A C 1
ATOM 1492 O O . TRP A 1 190 ? -4.243 -2.808 6.558 1.00 98.62 190 TRP A O 1
ATOM 1502 N N . MET A 1 191 ? -3.210 -0.973 7.346 1.00 98.75 191 MET A N 1
ATOM 1503 C CA . MET A 1 191 ? -2.394 -0.759 6.160 1.00 98.75 191 MET A CA 1
ATOM 1504 C C . MET A 1 191 ? -1.289 -1.814 6.078 1.00 98.75 191 MET A C 1
ATOM 1506 O O . MET A 1 191 ? -0.449 -1.941 6.967 1.00 98.75 191 MET A O 1
ATOM 1510 N N . GLY A 1 192 ? -1.255 -2.550 4.969 1.00 97.25 192 GLY A N 1
ATOM 1511 C CA . GLY A 1 192 ? -0.200 -3.517 4.671 1.00 97.25 192 GLY A CA 1
ATOM 1512 C C . GLY A 1 192 ? 0.913 -2.943 3.791 1.00 97.25 192 GLY A C 1
ATOM 1513 O O . GLY A 1 192 ? 0.936 -1.759 3.438 1.00 97.25 192 GLY A O 1
ATOM 1514 N N . ASN A 1 193 ? 1.837 -3.810 3.363 1.00 97.25 193 ASN A N 1
ATOM 1515 C CA . ASN A 1 193 ? 2.796 -3.465 2.307 1.00 97.25 193 ASN A CA 1
ATOM 1516 C C . ASN A 1 193 ? 2.061 -2.953 1.057 1.00 97.25 193 ASN A C 1
ATOM 1518 O O . ASN A 1 193 ? 1.043 -3.511 0.644 1.00 97.25 193 ASN A O 1
ATOM 1522 N N . CYS A 1 194 ? 2.583 -1.887 0.443 1.00 98.12 194 CYS A N 1
ATOM 1523 C CA . CYS A 1 194 ? 1.923 -1.209 -0.680 1.00 98.12 194 CYS A CA 1
ATOM 1524 C C . CYS A 1 194 ? 0.442 -0.872 -0.396 1.00 98.12 194 CYS A C 1
ATOM 1526 O O . CYS A 1 194 ? -0.397 -0.998 -1.290 1.00 98.12 194 CYS A O 1
ATOM 1528 N N . LEU A 1 195 ? 0.136 -0.467 0.845 1.00 98.62 195 LEU A N 1
ATOM 1529 C CA . LEU A 1 195 ? -1.181 -0.104 1.384 1.00 98.62 195 LEU A CA 1
ATOM 1530 C C . LEU A 1 195 ? -2.180 -1.269 1.513 1.00 98.62 195 LEU A C 1
ATOM 1532 O O . LEU A 1 195 ? -2.838 -1.390 2.542 1.00 98.62 195 LEU A O 1
ATOM 1536 N N . LEU A 1 196 ? -2.302 -2.114 0.486 1.00 98.62 196 LEU A N 1
ATOM 1537 C CA . LEU A 1 196 ? -3.409 -3.067 0.326 1.00 98.62 196 LEU A CA 1
ATOM 1538 C C . LEU A 1 196 ? -3.051 -4.536 0.570 1.00 98.62 196 LEU A C 1
ATOM 1540 O O . LEU A 1 196 ? -3.961 -5.363 0.603 1.00 98.62 196 LEU A O 1
ATOM 1544 N N . PHE A 1 197 ? -1.769 -4.890 0.716 1.00 97.38 197 PHE A N 1
ATOM 1545 C CA . PHE A 1 197 ? -1.397 -6.270 1.046 1.00 97.38 197 PHE A CA 1
ATOM 1546 C C . PHE A 1 197 ? -2.101 -6.726 2.336 1.00 97.38 197 PHE A C 1
ATOM 1548 O O . PHE A 1 197 ? -2.314 -5.918 3.233 1.00 97.38 197 PHE A O 1
ATOM 1555 N N . GLU A 1 198 ? -2.487 -8.003 2.396 1.00 97.31 198 GLU A N 1
ATOM 1556 C CA . GLU A 1 198 ? -3.377 -8.628 3.395 1.00 97.31 198 GLU A CA 1
ATOM 1557 C C . GLU A 1 198 ? -4.871 -8.318 3.248 1.00 97.31 198 GLU A C 1
ATOM 1559 O O . GLU A 1 198 ? -5.690 -9.093 3.746 1.00 97.31 198 GLU A O 1
ATOM 1564 N N . TYR A 1 199 ? -5.240 -7.239 2.547 1.00 98.50 199 TYR A N 1
ATOM 1565 C CA . TYR A 1 199 ? -6.625 -6.813 2.308 1.00 98.50 199 TYR A CA 1
ATOM 1566 C C . TYR A 1 199 ? -7.497 -6.691 3.572 1.00 98.50 199 TYR A C 1
ATOM 1568 O O . TYR A 1 199 ? -8.723 -6.763 3.484 1.00 98.50 199 TYR A O 1
ATOM 1576 N N . MET A 1 200 ? -6.903 -6.403 4.740 1.00 98.69 200 MET A N 1
ATOM 1577 C CA . MET A 1 200 ? -7.661 -6.081 5.963 1.00 98.69 200 MET A CA 1
ATOM 1578 C C . MET A 1 200 ? -8.628 -4.900 5.751 1.00 98.69 200 MET A C 1
ATOM 1580 O O . MET A 1 200 ? -9.667 -4.812 6.406 1.00 98.69 200 MET A O 1
ATOM 1584 N N . VAL A 1 201 ? -8.331 -4.029 4.780 1.00 98.75 201 VAL A N 1
ATOM 1585 C CA . VAL A 1 201 ? -9.228 -2.961 4.332 1.00 98.75 201 VAL A CA 1
ATOM 1586 C C . VAL A 1 201 ? -10.637 -3.467 3.998 1.00 98.75 201 VAL A C 1
ATOM 1588 O O . VAL A 1 201 ? -11.597 -2.762 4.278 1.00 98.75 201 VAL A O 1
ATOM 1591 N N . GLU A 1 202 ? -10.813 -4.689 3.480 1.00 98.69 202 GLU A N 1
ATOM 1592 C CA . GLU A 1 202 ? -12.150 -5.231 3.208 1.00 98.69 202 GLU A CA 1
ATOM 1593 C C . GLU A 1 202 ? -12.965 -5.376 4.498 1.00 98.69 202 GLU A C 1
ATOM 1595 O O . GLU A 1 202 ? -14.095 -4.893 4.565 1.00 98.69 202 GLU A O 1
ATOM 1600 N N . SER A 1 203 ? -12.369 -5.933 5.556 1.00 98.69 203 SER A N 1
ATOM 1601 C CA . SER A 1 203 ? -13.002 -6.025 6.876 1.00 98.69 203 SER A CA 1
ATOM 1602 C C . SER A 1 203 ? -13.341 -4.641 7.445 1.00 98.69 203 SER A C 1
ATOM 1604 O O . SER A 1 203 ? -14.386 -4.470 8.078 1.00 98.69 203 SER A O 1
ATOM 1606 N N . VAL A 1 204 ? -12.504 -3.630 7.180 1.00 98.81 204 VAL A N 1
ATOM 1607 C CA . VAL A 1 204 ? -12.756 -2.228 7.561 1.00 98.81 204 VAL A CA 1
ATOM 1608 C C . VAL A 1 204 ? -13.963 -1.653 6.817 1.00 98.81 204 VAL A C 1
ATOM 1610 O O . VAL A 1 204 ? -14.820 -1.033 7.448 1.00 98.81 204 VAL A O 1
ATOM 1613 N N . LEU A 1 205 ? -14.077 -1.880 5.504 1.00 98.81 205 LEU A N 1
ATOM 1614 C CA . LEU A 1 205 ? -15.216 -1.407 4.709 1.00 98.81 205 LEU A CA 1
ATOM 1615 C C . LEU A 1 205 ? -16.521 -2.108 5.116 1.00 98.81 205 LEU A C 1
ATOM 1617 O O . LEU A 1 205 ? -17.543 -1.447 5.292 1.00 98.81 205 LEU A O 1
ATOM 1621 N N . LEU A 1 206 ? -16.484 -3.418 5.374 1.00 98.50 206 LEU A N 1
ATOM 1622 C CA . LEU A 1 206 ? -17.645 -4.162 5.874 1.00 98.50 206 LEU A CA 1
ATOM 1623 C C . LEU A 1 206 ? -18.096 -3.657 7.254 1.00 98.50 206 LEU A C 1
ATOM 1625 O O . LEU A 1 206 ? -19.296 -3.511 7.513 1.00 98.50 206 LEU A O 1
ATOM 1629 N N . ALA A 1 207 ? -17.147 -3.344 8.140 1.00 98.62 207 ALA A N 1
ATOM 1630 C CA . ALA A 1 207 ? -17.447 -2.744 9.433 1.00 98.62 207 ALA A CA 1
ATOM 1631 C C . ALA A 1 207 ? -18.006 -1.320 9.298 1.00 98.62 207 ALA A C 1
ATOM 1633 O O . ALA A 1 207 ? -18.959 -0.985 10.003 1.00 98.62 207 ALA A O 1
ATOM 1634 N N . ARG A 1 208 ? -17.481 -0.502 8.375 1.00 98.69 208 ARG A N 1
ATOM 1635 C CA . ARG A 1 208 ? -18.025 0.826 8.054 1.00 98.69 208 ARG A CA 1
ATOM 1636 C C . ARG A 1 208 ? -19.491 0.714 7.647 1.00 98.69 208 ARG A C 1
ATOM 1638 O O . ARG A 1 208 ? -20.345 1.342 8.270 1.00 98.69 208 ARG A O 1
ATOM 1645 N N . ASP A 1 209 ? -19.786 -0.118 6.655 1.00 98.38 209 ASP A N 1
ATOM 1646 C CA . ASP A 1 209 ? -21.125 -0.228 6.068 1.00 98.38 209 ASP A CA 1
ATOM 1647 C C . ASP A 1 209 ? -22.161 -0.725 7.088 1.00 98.38 209 ASP A C 1
ATOM 1649 O O . ASP A 1 209 ? -23.307 -0.262 7.128 1.00 98.38 209 ASP A O 1
ATOM 1653 N N . ARG A 1 210 ? -21.749 -1.645 7.967 1.00 98.25 210 ARG A N 1
ATOM 1654 C CA . ARG A 1 210 ? -22.626 -2.237 8.981 1.00 98.25 210 ARG A CA 1
ATOM 1655 C C . ARG A 1 210 ? -22.765 -1.373 10.234 1.00 98.25 210 ARG A C 1
ATOM 1657 O O . ARG A 1 210 ? -23.884 -1.178 10.722 1.00 98.25 210 ARG A O 1
ATOM 1664 N N . TRP A 1 211 ? -21.654 -0.875 10.772 1.00 98.62 211 TRP A N 1
ATOM 1665 C CA . TRP A 1 211 ? -21.581 -0.353 12.139 1.00 98.62 211 TRP A CA 1
ATOM 1666 C C . TRP A 1 211 ? -21.397 1.153 12.238 1.00 98.62 211 TRP A C 1
ATOM 1668 O O . TRP A 1 211 ? -21.791 1.717 13.259 1.00 98.62 211 TRP A O 1
ATOM 1678 N N . LEU A 1 212 ? -20.875 1.830 11.216 1.00 98.75 212 LEU A N 1
ATOM 1679 C CA . LEU A 1 212 ? -20.732 3.282 11.270 1.00 98.75 212 LEU A CA 1
ATOM 1680 C C . LEU A 1 212 ? -22.107 3.957 11.123 1.00 98.75 212 LEU A C 1
ATOM 1682 O O . LEU A 1 212 ? -22.981 3.528 10.352 1.00 98.75 212 LEU A O 1
ATOM 1686 N N . LYS A 1 213 ? -22.346 4.999 11.923 1.00 98.62 213 LYS A N 1
ATOM 1687 C CA . LYS A 1 213 ? -23.502 5.890 11.754 1.00 98.62 213 LYS A CA 1
ATOM 1688 C C . LYS A 1 213 ? -23.342 6.712 10.473 1.00 98.62 213 LYS A C 1
ATOM 1690 O O . LYS A 1 213 ? -22.231 6.992 10.034 1.00 98.62 213 LYS A O 1
ATOM 1695 N N . GLU A 1 214 ? -24.460 7.139 9.894 1.00 97.50 214 GLU A N 1
ATOM 1696 C CA . GLU A 1 214 ? -24.430 8.137 8.822 1.00 97.50 214 GLU A CA 1
ATOM 1697 C C . GLU A 1 214 ? -23.767 9.426 9.342 1.00 97.50 214 GLU A C 1
ATOM 1699 O O . GLU A 1 214 ? -24.098 9.895 10.433 1.00 97.50 214 GLU A O 1
ATOM 1704 N N . GLY A 1 215 ? -22.787 9.950 8.600 1.00 96.12 215 GLY A N 1
ATOM 1705 C CA . GLY A 1 215 ? -21.948 11.073 9.041 1.00 96.12 215 GLY A CA 1
ATOM 1706 C C . GLY A 1 215 ? -20.897 10.724 10.106 1.00 96.12 215 GLY A C 1
ATOM 1707 O O . GLY A 1 215 ? -20.271 11.631 10.650 1.00 96.12 215 GLY A O 1
ATOM 1708 N N . GLY A 1 216 ? -20.707 9.441 10.431 1.00 97.88 216 GLY A N 1
ATOM 1709 C CA . GLY A 1 216 ? -19.622 8.984 11.299 1.00 97.88 216 GLY A CA 1
ATOM 1710 C C . GLY A 1 216 ? -18.242 9.145 10.651 1.00 97.88 216 GLY A C 1
ATOM 1711 O O . GLY A 1 216 ? -18.122 9.236 9.430 1.00 97.88 216 GLY A O 1
ATOM 1712 N N . MET A 1 217 ? -17.195 9.173 11.476 1.00 98.38 217 MET A N 1
ATOM 1713 C CA . MET A 1 217 ? -15.816 9.391 11.027 1.00 98.38 217 MET A CA 1
ATOM 1714 C C . MET A 1 217 ? -15.063 8.073 10.827 1.00 98.38 217 MET A C 1
ATOM 1716 O O . MET A 1 217 ? -15.101 7.195 11.691 1.00 98.38 217 MET A O 1
ATOM 1720 N N . MET A 1 218 ? -14.329 7.980 9.719 1.00 98.62 218 MET A N 1
ATOM 1721 C CA . MET A 1 218 ? -13.350 6.925 9.451 1.00 98.62 218 MET A CA 1
ATOM 1722 C C . MET A 1 218 ? -11.946 7.424 9.794 1.00 98.62 218 MET A C 1
ATOM 1724 O O . MET A 1 218 ? -11.560 8.509 9.361 1.00 98.62 218 MET A O 1
ATOM 1728 N N . TRP A 1 219 ? -11.168 6.624 10.522 1.00 98.81 219 TRP A N 1
ATOM 1729 C CA . TRP A 1 219 ? -9.747 6.870 10.759 1.00 98.81 219 TRP A CA 1
ATOM 1730 C C . TRP A 1 219 ? -8.890 5.648 10.397 1.00 98.81 219 TRP A C 1
ATOM 1732 O O . TRP A 1 219 ? -9.022 4.611 11.051 1.00 98.81 219 TRP A O 1
ATOM 1742 N N . PRO A 1 220 ? -7.983 5.770 9.406 1.00 98.81 220 PRO A N 1
ATOM 1743 C CA . PRO A 1 220 ? -7.761 6.943 8.542 1.00 98.81 220 PRO A CA 1
ATOM 1744 C C . PRO A 1 220 ? -8.977 7.285 7.658 1.00 98.81 220 PRO A C 1
ATOM 1746 O O . PRO A 1 220 ? -9.765 6.408 7.310 1.00 98.81 220 PRO A O 1
ATOM 1749 N N . SER A 1 221 ? -9.140 8.567 7.314 1.00 98.50 221 SER A N 1
ATOM 1750 C CA . SER A 1 221 ? -10.241 9.067 6.474 1.00 98.50 221 SER A CA 1
ATOM 1751 C C . SER A 1 221 ? -9.931 8.954 4.980 1.00 98.50 221 SER A C 1
ATOM 1753 O O . SER A 1 221 ? -10.831 8.768 4.165 1.00 98.50 221 SER A O 1
ATOM 1755 N N . SER A 1 222 ? -8.652 9.010 4.613 1.00 98.81 222 SER A N 1
ATOM 1756 C CA . SER A 1 222 ? -8.173 8.692 3.268 1.00 98.81 222 SER A CA 1
ATOM 1757 C C . SER A 1 222 ? -6.766 8.108 3.316 1.00 98.81 222 SER A C 1
ATOM 1759 O O . SER A 1 222 ? -6.041 8.287 4.296 1.00 98.81 222 SER A O 1
ATOM 1761 N N . ALA A 1 223 ? -6.369 7.421 2.252 1.00 98.75 223 ALA A N 1
ATOM 1762 C CA . ALA A 1 223 ? -5.012 6.918 2.084 1.00 98.75 223 ALA A CA 1
ATOM 1763 C C . ALA A 1 223 ? -4.545 7.106 0.640 1.00 98.75 223 ALA A C 1
ATOM 1765 O O . ALA A 1 223 ? -5.356 7.050 -0.284 1.00 98.75 223 ALA A O 1
ATOM 1766 N N . CYS A 1 224 ? -3.250 7.316 0.430 1.00 98.44 224 CYS A N 1
ATOM 1767 C CA . CYS A 1 224 ? -2.657 7.373 -0.900 1.00 98.44 224 CYS A CA 1
ATOM 1768 C C . CYS A 1 224 ? -1.476 6.412 -1.028 1.00 98.44 224 CYS A C 1
ATOM 1770 O O . CYS A 1 224 ? -0.765 6.141 -0.063 1.00 98.44 224 CYS A O 1
ATOM 1772 N N . LEU A 1 225 ? -1.292 5.883 -2.235 1.00 98.81 225 LEU A N 1
ATOM 1773 C CA . LEU A 1 225 ? -0.111 5.136 -2.637 1.00 98.81 225 LEU A CA 1
ATOM 1774 C C . LEU A 1 225 ? 0.774 6.066 -3.465 1.00 98.81 225 LEU A C 1
ATOM 1776 O O . LEU A 1 225 ? 0.306 6.638 -4.453 1.00 98.81 225 LEU A O 1
ATOM 1780 N N . THR A 1 226 ? 2.043 6.173 -3.093 1.00 98.94 226 THR A N 1
ATOM 1781 C CA . THR A 1 226 ? 3.018 7.080 -3.703 1.00 98.94 226 THR A CA 1
ATOM 1782 C C . THR A 1 226 ? 4.143 6.275 -4.343 1.00 98.94 226 THR A C 1
ATOM 1784 O O . THR A 1 226 ? 4.579 5.255 -3.804 1.00 98.94 226 THR A O 1
ATOM 1787 N N . VAL A 1 227 ? 4.617 6.722 -5.506 1.00 98.88 227 VAL A N 1
ATOM 1788 C CA . VAL A 1 227 ? 5.663 6.057 -6.295 1.00 98.88 227 VAL A CA 1
ATOM 1789 C C . VAL A 1 227 ? 6.765 7.046 -6.657 1.00 98.88 227 VAL A C 1
ATOM 1791 O O . VAL A 1 227 ? 6.491 8.213 -6.936 1.00 98.88 227 VAL A O 1
ATOM 1794 N N . VAL A 1 228 ? 8.008 6.565 -6.727 1.00 98.88 228 VAL A N 1
ATOM 1795 C CA . VAL A 1 228 ? 9.135 7.315 -7.299 1.00 98.88 228 VAL A CA 1
ATOM 1796 C C . VAL A 1 228 ? 10.076 6.397 -8.095 1.00 98.88 228 VAL A C 1
ATOM 1798 O O . VAL A 1 228 ? 10.326 5.267 -7.663 1.00 98.88 228 VAL A O 1
ATOM 1801 N N . PRO A 1 229 ? 10.628 6.835 -9.244 1.00 98.81 229 PRO A N 1
ATOM 1802 C CA . PRO A 1 229 ? 11.756 6.156 -9.872 1.00 98.81 229 PRO A CA 1
ATOM 1803 C C . PRO A 1 229 ? 13.012 6.340 -9.014 1.00 98.81 229 PRO A C 1
ATOM 1805 O O . PRO A 1 229 ? 13.300 7.446 -8.550 1.00 98.81 229 PRO A O 1
ATOM 1808 N N . CYS A 1 230 ? 13.776 5.272 -8.796 1.00 98.81 230 CYS A N 1
ATOM 1809 C CA . CYS A 1 230 ? 14.906 5.305 -7.874 1.00 98.81 230 CYS A CA 1
ATOM 1810 C C . CYS A 1 230 ? 16.144 4.556 -8.373 1.00 98.81 230 CYS A C 1
ATOM 1812 O O . CYS A 1 230 ? 16.113 3.729 -9.294 1.00 98.81 230 CYS A O 1
ATOM 1814 N N . GLN A 1 231 ? 17.258 4.860 -7.716 1.00 98.75 231 GLN A N 1
ATOM 1815 C CA . GLN A 1 231 ? 18.490 4.089 -7.784 1.00 98.75 231 GLN A CA 1
ATOM 1816 C C . GLN A 1 231 ? 18.486 3.018 -6.685 1.00 98.75 231 GLN A C 1
ATOM 1818 O O . GLN A 1 231 ? 17.947 3.228 -5.604 1.00 98.75 231 GLN A O 1
ATOM 1823 N N . ALA A 1 232 ? 19.091 1.860 -6.952 1.00 98.25 232 ALA A N 1
ATOM 1824 C CA . ALA A 1 232 ? 19.176 0.755 -5.994 1.00 98.25 232 ALA A CA 1
ATOM 1825 C C . ALA A 1 232 ? 20.507 -0.002 -6.138 1.00 98.25 232 ALA A C 1
ATOM 1827 O O . ALA A 1 232 ? 20.555 -1.232 -6.202 1.00 98.25 232 ALA A O 1
ATOM 1828 N N . PHE A 1 233 ? 21.616 0.744 -6.206 1.00 96.12 233 PHE A N 1
ATOM 1829 C CA . PHE A 1 233 ? 22.942 0.190 -6.496 1.00 96.12 233 PHE A CA 1
ATOM 1830 C C . PHE A 1 233 ? 23.359 -0.930 -5.545 1.00 96.12 233 PHE A C 1
ATOM 1832 O O . PHE A 1 233 ? 23.927 -1.920 -5.992 1.00 96.12 233 PHE A O 1
ATOM 1839 N N . SER A 1 234 ? 23.122 -0.780 -4.237 1.00 95.06 234 SER A N 1
ATOM 1840 C CA . SER A 1 234 ? 23.510 -1.804 -3.258 1.00 95.06 234 SER A CA 1
ATOM 1841 C C . SER A 1 234 ? 22.813 -3.132 -3.544 1.00 95.06 234 SER A C 1
ATOM 1843 O O . SER A 1 234 ? 23.461 -4.176 -3.558 1.00 95.06 234 SER A O 1
ATOM 1845 N N . ASP A 1 235 ? 21.506 -3.082 -3.793 1.00 95.56 235 ASP A N 1
ATOM 1846 C CA . ASP A 1 235 ? 20.695 -4.258 -4.093 1.00 95.56 235 ASP A CA 1
ATOM 1847 C C . ASP A 1 235 ? 21.122 -4.900 -5.416 1.00 95.56 235 ASP A C 1
ATOM 1849 O O . ASP A 1 235 ? 21.418 -6.095 -5.454 1.00 95.56 235 ASP A O 1
ATOM 1853 N N . TYR A 1 236 ? 21.266 -4.100 -6.476 1.00 94.56 236 TYR A N 1
ATOM 1854 C CA . TYR A 1 236 ? 21.691 -4.607 -7.779 1.00 94.56 236 TYR A CA 1
ATOM 1855 C C . TYR A 1 236 ? 23.103 -5.208 -7.736 1.00 94.56 236 TYR A C 1
ATOM 1857 O O . TYR A 1 236 ? 23.324 -6.313 -8.226 1.00 94.56 236 TYR A O 1
ATOM 1865 N N . ARG A 1 237 ? 24.058 -4.558 -7.060 1.00 93.94 237 ARG A N 1
ATOM 1866 C CA . ARG A 1 237 ? 25.419 -5.092 -6.899 1.00 93.94 237 ARG A CA 1
ATOM 1867 C C . ARG A 1 237 ? 25.438 -6.420 -6.159 1.00 93.94 237 ARG A C 1
ATOM 1869 O O . ARG A 1 237 ? 26.108 -7.351 -6.589 1.00 93.94 237 ARG A O 1
ATOM 1876 N N . GLN A 1 238 ? 24.722 -6.512 -5.041 1.00 95.25 238 GLN A N 1
ATOM 1877 C CA . GLN A 1 238 ? 24.740 -7.702 -4.188 1.00 95.25 238 GLN A CA 1
ATOM 1878 C C . GLN A 1 238 ? 24.004 -8.891 -4.809 1.00 95.25 238 GLN A C 1
ATOM 1880 O O . GLN A 1 238 ? 24.350 -10.033 -4.512 1.00 95.25 238 GLN A O 1
ATOM 1885 N N . LYS A 1 239 ? 22.987 -8.640 -5.642 1.00 95.06 239 LYS A N 1
ATOM 1886 C CA . LYS A 1 239 ? 22.132 -9.691 -6.209 1.00 95.06 239 LYS A CA 1
ATOM 1887 C C . LYS A 1 239 ? 22.449 -10.032 -7.662 1.00 95.06 239 LYS A C 1
ATOM 1889 O O . LYS A 1 239 ? 22.264 -11.185 -8.040 1.00 95.06 239 LYS A O 1
ATOM 1894 N N . MET A 1 240 ? 22.955 -9.075 -8.441 1.00 92.81 240 MET A N 1
ATOM 1895 C CA . MET A 1 240 ? 23.206 -9.220 -9.880 1.00 92.81 240 MET A CA 1
ATOM 1896 C C . MET A 1 240 ? 24.692 -9.129 -10.236 1.00 92.81 240 MET A C 1
ATOM 1898 O O . MET A 1 240 ? 25.250 -10.098 -10.755 1.00 92.81 240 MET A O 1
ATOM 1902 N N . GLU A 1 241 ? 25.357 -8.005 -9.945 1.00 91.44 241 GLU A N 1
ATOM 1903 C CA . GLU A 1 241 ? 26.764 -7.803 -10.352 1.00 91.44 241 GLU A CA 1
ATOM 1904 C C . GLU A 1 241 ? 27.732 -8.725 -9.596 1.00 91.44 241 GLU A C 1
ATOM 1906 O O . GLU A 1 241 ? 28.783 -9.092 -10.119 1.00 91.44 241 GLU A O 1
ATOM 1911 N N . PHE A 1 242 ? 27.365 -9.163 -8.385 1.00 95.81 242 PHE A N 1
ATOM 1912 C CA . PHE A 1 242 ? 28.155 -10.092 -7.574 1.00 95.81 242 PHE A CA 1
ATOM 1913 C C . PHE A 1 242 ? 28.590 -11.333 -8.359 1.00 95.81 242 PHE A C 1
ATOM 1915 O O . PHE A 1 242 ? 29.712 -11.802 -8.176 1.00 95.81 242 PHE A O 1
ATOM 1922 N N . TRP A 1 243 ? 27.725 -11.843 -9.239 1.00 96.12 243 TRP A N 1
ATOM 1923 C CA . TRP A 1 243 ? 27.959 -13.067 -10.002 1.00 96.12 243 TRP A CA 1
ATOM 1924 C C . TRP A 1 243 ? 28.939 -12.894 -11.165 1.00 96.12 243 TRP A C 1
ATOM 1926 O O . TRP A 1 243 ? 29.377 -13.894 -11.717 1.00 96.12 243 TRP A O 1
ATOM 1936 N N . GLU A 1 244 ? 29.341 -11.677 -11.536 1.00 92.12 244 GLU A N 1
ATOM 1937 C CA . GLU A 1 244 ? 30.278 -11.489 -12.650 1.00 92.12 244 GLU A CA 1
ATOM 1938 C C . GLU A 1 244 ? 31.655 -12.082 -12.348 1.00 92.12 244 GLU A C 1
ATOM 1940 O O . GLU A 1 244 ? 32.208 -12.809 -13.172 1.00 92.12 244 GLU A O 1
ATOM 1945 N N . LYS A 1 245 ? 32.225 -11.762 -11.177 1.00 95.81 245 LYS A N 1
ATOM 1946 C CA . LYS A 1 245 ? 33.573 -12.202 -10.778 1.00 95.81 245 LYS A CA 1
ATOM 1947 C C . LYS A 1 245 ? 33.733 -12.462 -9.273 1.00 95.81 245 LYS A C 1
ATOM 1949 O O . LYS A 1 245 ? 34.684 -11.936 -8.675 1.00 95.81 245 LYS A O 1
ATOM 1954 N N . PRO A 1 246 ? 32.871 -13.260 -8.614 1.00 95.88 246 PRO A N 1
ATOM 1955 C CA . PRO A 1 246 ? 33.073 -13.583 -7.207 1.00 95.88 246 PRO A CA 1
ATOM 1956 C C . PRO A 1 246 ? 34.406 -14.324 -7.038 1.00 95.88 246 PRO A C 1
ATOM 1958 O O . PRO A 1 246 ? 34.665 -15.341 -7.680 1.00 95.88 246 PRO A O 1
ATOM 1961 N N . TYR A 1 247 ? 35.294 -13.778 -6.202 1.00 97.12 247 TYR A N 1
ATOM 1962 C CA . TYR A 1 247 ? 36.649 -14.309 -5.982 1.00 97.12 247 TYR A CA 1
ATOM 1963 C C . TYR A 1 247 ? 37.490 -14.468 -7.268 1.00 97.12 247 TYR A C 1
ATOM 1965 O O . TYR A 1 247 ? 38.414 -15.278 -7.314 1.00 97.12 247 TYR A O 1
ATOM 1973 N N . GLY A 1 248 ? 37.188 -13.692 -8.317 1.00 95.81 248 GLY A N 1
ATOM 1974 C CA . GLY A 1 248 ? 37.876 -13.756 -9.611 1.00 95.81 248 GLY A CA 1
ATOM 1975 C C . GLY A 1 248 ? 37.415 -14.885 -10.542 1.00 95.81 248 GLY A C 1
ATOM 1976 O O . GLY A 1 248 ? 38.007 -15.049 -11.608 1.00 95.81 248 GLY A O 1
ATOM 1977 N N . LEU A 1 249 ? 36.378 -15.642 -10.171 1.00 95.12 249 LEU A N 1
ATOM 1978 C CA . LEU A 1 249 ? 35.783 -16.703 -10.989 1.00 95.12 249 LEU A CA 1
ATOM 1979 C C . LEU A 1 249 ? 34.604 -16.153 -11.791 1.00 95.12 249 LEU A C 1
ATOM 1981 O O . LEU A 1 249 ? 33.797 -15.426 -11.234 1.00 95.12 249 LEU A O 1
ATOM 1985 N N . ASP A 1 250 ? 34.475 -16.506 -13.068 1.00 95.31 250 ASP A N 1
ATOM 1986 C CA . ASP A 1 250 ? 33.332 -16.080 -13.887 1.00 95.31 250 ASP A CA 1
ATOM 1987 C C . ASP A 1 250 ? 32.087 -16.922 -13.565 1.00 95.31 250 ASP A C 1
ATOM 1989 O O . ASP A 1 250 ? 31.985 -18.076 -13.988 1.00 95.31 250 ASP A O 1
ATOM 1993 N N . PHE A 1 251 ? 31.165 -16.360 -12.777 1.00 97.56 251 PHE A N 1
ATOM 1994 C CA . PHE A 1 251 ? 29.876 -16.970 -12.417 1.00 97.56 251 PHE A CA 1
ATOM 1995 C C . PHE A 1 251 ? 28.703 -16.302 -13.160 1.00 97.56 251 PHE A C 1
ATOM 1997 O O . PHE A 1 251 ? 27.545 -16.521 -12.797 1.00 97.56 251 PHE A O 1
ATOM 2004 N N . SER A 1 252 ? 28.971 -15.522 -14.218 1.00 91.62 252 SER A N 1
ATOM 2005 C CA . SER A 1 252 ? 27.951 -14.739 -14.936 1.00 91.62 252 SER A CA 1
ATOM 2006 C C . SER A 1 252 ? 26.807 -15.599 -15.489 1.00 91.62 252 SER A C 1
ATOM 2008 O O . SER A 1 252 ? 25.674 -15.135 -15.598 1.00 91.62 252 SER A O 1
ATOM 2010 N N . TYR A 1 253 ? 27.057 -16.892 -15.726 1.00 91.94 253 TYR A N 1
ATOM 2011 C CA . TYR A 1 253 ? 26.036 -17.897 -16.042 1.00 91.94 253 TYR A CA 1
ATOM 2012 C C . TYR A 1 253 ? 24.832 -17.880 -15.076 1.00 91.94 253 TYR A C 1
ATOM 2014 O O . TYR A 1 253 ? 23.697 -18.090 -15.504 1.00 91.94 253 TYR A O 1
ATOM 2022 N N . LEU A 1 254 ? 25.051 -17.598 -13.786 1.00 94.88 254 LEU A N 1
ATOM 2023 C CA . LEU A 1 254 ? 23.998 -17.573 -12.766 1.00 94.88 254 LEU A CA 1
ATOM 2024 C C . LEU A 1 254 ? 23.147 -16.295 -12.783 1.00 94.88 254 LEU A C 1
ATOM 2026 O O . LEU A 1 254 ? 22.106 -16.271 -12.132 1.00 94.88 254 LEU A O 1
ATOM 2030 N N . GLN A 1 255 ? 23.517 -15.254 -13.538 1.00 90.19 255 GLN A N 1
ATOM 2031 C CA . GLN A 1 255 ? 22.783 -13.982 -13.536 1.00 90.19 255 GLN A CA 1
ATOM 2032 C C . GLN A 1 255 ? 21.332 -14.133 -14.012 1.00 90.19 255 GLN A C 1
ATOM 2034 O O . GLN A 1 255 ? 20.446 -13.492 -13.458 1.00 90.19 255 GLN A O 1
ATOM 2039 N N . SER A 1 256 ? 21.051 -15.018 -14.976 1.00 89.75 256 SER A N 1
ATOM 2040 C CA . SER A 1 256 ? 19.667 -15.255 -15.421 1.00 89.75 256 SER A CA 1
ATOM 2041 C C . SER A 1 256 ? 18.807 -15.931 -14.345 1.00 89.75 256 SER A C 1
ATOM 2043 O O . SER A 1 256 ? 17.614 -15.642 -14.242 1.00 89.75 256 SER A O 1
ATOM 2045 N N . LEU A 1 257 ? 19.401 -16.805 -13.524 1.00 90.06 257 LEU A N 1
ATOM 2046 C CA . LEU A 1 257 ? 18.719 -17.398 -12.372 1.00 90.06 257 LEU A CA 1
ATOM 2047 C C . LEU A 1 257 ? 18.521 -16.351 -11.269 1.00 90.06 257 LEU A C 1
ATOM 2049 O O . LEU A 1 257 ? 17.408 -16.191 -10.779 1.00 90.06 257 LEU A O 1
ATOM 2053 N N . ALA A 1 258 ? 19.569 -15.588 -10.953 1.00 89.88 258 ALA A N 1
ATOM 2054 C CA . ALA A 1 258 ? 19.535 -14.526 -9.952 1.00 89.88 258 ALA A CA 1
ATOM 2055 C C . ALA A 1 258 ? 18.485 -13.450 -10.272 1.00 89.88 258 ALA A C 1
ATOM 2057 O O . ALA A 1 258 ? 17.781 -13.001 -9.373 1.00 89.88 258 ALA A O 1
ATOM 2058 N N . GLN A 1 259 ? 18.325 -13.087 -11.549 1.00 90.00 259 GLN A N 1
ATOM 2059 C CA . GLN A 1 259 ? 17.281 -12.167 -12.001 1.00 90.00 259 GLN A CA 1
ATOM 2060 C C . GLN A 1 259 ? 15.885 -12.677 -11.619 1.00 90.00 259 GLN A C 1
ATOM 2062 O O . GLN A 1 259 ? 15.109 -11.961 -10.992 1.00 90.00 259 GLN A O 1
ATOM 2067 N N . LYS A 1 260 ? 15.581 -13.939 -11.946 1.00 86.00 260 LYS A N 1
ATOM 2068 C CA . LYS A 1 260 ? 14.280 -14.554 -11.645 1.00 86.00 260 LYS A CA 1
ATOM 2069 C C . LYS A 1 260 ? 14.052 -14.729 -10.148 1.00 86.00 260 LYS A C 1
ATOM 2071 O O . LYS A 1 260 ? 12.928 -14.564 -9.696 1.00 86.00 260 LYS A O 1
ATOM 2076 N N . GLU A 1 261 ? 15.085 -15.071 -9.389 1.00 92.62 261 GLU A N 1
ATOM 2077 C CA . GLU A 1 261 ? 14.962 -15.345 -7.955 1.00 92.62 261 GLU A CA 1
ATOM 2078 C C . GLU A 1 261 ? 14.876 -14.065 -7.116 1.00 92.62 261 GLU A C 1
ATOM 2080 O O . GLU A 1 261 ? 14.082 -13.995 -6.183 1.00 92.62 261 GLU A O 1
ATOM 2085 N N . PHE A 1 262 ? 15.661 -13.036 -7.449 1.00 91.69 262 PHE A N 1
ATOM 2086 C CA . PHE A 1 262 ? 15.796 -11.845 -6.607 1.00 91.69 262 PHE A CA 1
ATOM 2087 C C . PHE A 1 262 ? 15.057 -10.607 -7.116 1.00 91.69 262 PHE A C 1
ATOM 2089 O O . PHE A 1 262 ? 14.843 -9.701 -6.314 1.00 91.69 262 PHE A O 1
ATOM 2096 N N . LEU A 1 263 ? 14.702 -10.529 -8.407 1.00 90.81 263 LEU A N 1
ATOM 2097 C CA . LEU A 1 263 ? 14.061 -9.338 -8.989 1.00 90.81 263 LEU A CA 1
ATOM 2098 C C . LEU A 1 263 ? 12.590 -9.557 -9.386 1.00 90.81 263 LEU A C 1
ATOM 2100 O O . LEU A 1 263 ? 11.899 -8.585 -9.671 1.00 90.81 263 LEU A O 1
ATOM 2104 N N . SER A 1 264 ? 12.089 -10.801 -9.391 1.00 85.69 264 SER A N 1
ATOM 2105 C CA . SER A 1 264 ? 10.701 -11.101 -9.800 1.00 85.69 264 SER A CA 1
ATOM 2106 C C . SER A 1 264 ? 9.643 -10.729 -8.759 1.00 85.69 264 SER A C 1
ATOM 2108 O O . SER A 1 264 ? 8.474 -10.557 -9.104 1.00 85.69 264 SER A O 1
ATOM 2110 N N . GLN A 1 265 ? 10.044 -10.607 -7.494 1.00 91.62 265 GLN A N 1
ATOM 2111 C CA . GLN A 1 265 ? 9.183 -10.196 -6.393 1.00 91.62 265 GLN A CA 1
ATOM 2112 C C . GLN A 1 265 ? 9.650 -8.852 -5.835 1.00 91.62 265 GLN A C 1
ATOM 2114 O O . GLN A 1 265 ? 10.853 -8.571 -5.828 1.00 91.62 265 GLN A O 1
ATOM 2119 N N . PRO A 1 266 ? 8.722 -8.013 -5.345 1.00 97.00 266 PRO A N 1
ATOM 2120 C CA . PRO A 1 266 ? 9.106 -6.788 -4.672 1.00 97.00 266 PRO A CA 1
ATOM 2121 C C . PRO A 1 266 ? 9.935 -7.085 -3.424 1.00 97.00 266 PRO A C 1
ATOM 2123 O O . PRO A 1 266 ? 9.648 -8.005 -2.657 1.00 97.00 266 PRO A O 1
ATOM 2126 N N . LYS A 1 267 ? 10.934 -6.244 -3.171 1.00 97.75 267 LYS A N 1
ATOM 2127 C CA . LYS A 1 267 ? 11.673 -6.260 -1.913 1.00 97.75 267 LYS A CA 1
ATOM 2128 C C . LYS A 1 267 ? 10.908 -5.435 -0.882 1.00 97.75 267 LYS A C 1
ATOM 2130 O O . LYS A 1 267 ? 10.946 -4.202 -0.914 1.00 97.75 267 LYS A O 1
ATOM 2135 N N . PHE A 1 268 ? 10.252 -6.119 0.052 1.00 96.56 268 PHE A N 1
ATOM 2136 C CA . PHE A 1 268 ? 9.736 -5.494 1.270 1.00 96.56 268 PHE A CA 1
ATOM 2137 C C . PHE A 1 268 ? 10.877 -5.009 2.166 1.00 96.56 268 PHE A C 1
ATOM 2139 O O . PHE A 1 268 ? 12.029 -5.444 2.049 1.00 96.56 268 PHE A O 1
ATOM 2146 N N . SER A 1 269 ? 10.553 -4.085 3.070 1.00 95.38 269 SER A N 1
ATOM 2147 C CA . SER A 1 269 ? 11.508 -3.512 4.018 1.00 95.38 269 SER A CA 1
ATOM 2148 C C . SER A 1 269 ? 12.731 -2.847 3.354 1.00 95.38 269 SER A C 1
ATOM 2150 O O . SER A 1 269 ? 13.824 -2.822 3.941 1.00 95.38 269 SER A O 1
ATOM 2152 N N . HIS A 1 270 ? 12.571 -2.301 2.144 1.00 98.19 270 HIS A N 1
ATOM 2153 C CA . HIS A 1 270 ? 13.581 -1.460 1.508 1.00 98.19 270 HIS A CA 1
ATOM 2154 C C . HIS A 1 270 ? 13.610 -0.093 2.202 1.00 98.19 270 HIS A C 1
ATOM 2156 O O . HIS A 1 270 ? 12.569 0.489 2.479 1.00 98.19 270 HIS A O 1
ATOM 2162 N N . HIS A 1 271 ? 14.807 0.397 2.518 1.00 98.25 271 HIS A N 1
ATOM 2163 C CA . HIS A 1 271 ? 15.004 1.732 3.075 1.00 98.25 271 HIS A CA 1
ATOM 2164 C C . HIS A 1 271 ? 15.559 2.619 1.968 1.00 98.25 271 HIS A C 1
ATOM 2166 O O . HIS A 1 271 ? 16.759 2.574 1.688 1.00 98.25 271 HIS A O 1
ATOM 2172 N N . LEU A 1 272 ? 14.666 3.356 1.312 1.00 98.56 272 LEU A N 1
ATOM 2173 C CA . LEU A 1 272 ? 15.030 4.285 0.254 1.00 98.56 272 LEU A CA 1
ATOM 2174 C C . LEU A 1 272 ? 15.635 5.541 0.873 1.00 98.56 272 LEU A C 1
ATOM 2176 O O . LEU A 1 272 ? 15.036 6.162 1.749 1.00 98.56 272 LEU A O 1
ATOM 2180 N N . LEU A 1 273 ? 16.807 5.935 0.385 1.00 98.31 273 LEU A N 1
ATOM 2181 C CA . LEU A 1 273 ? 17.432 7.189 0.776 1.00 98.31 273 LEU A CA 1
ATOM 2182 C C . LEU A 1 273 ? 16.948 8.330 -0.138 1.00 98.31 273 LEU A C 1
ATOM 2184 O O . LEU A 1 273 ? 16.810 8.114 -1.346 1.00 98.31 273 LEU A O 1
ATOM 2188 N N . PRO A 1 274 ? 16.722 9.552 0.382 1.00 98.31 274 PRO A N 1
ATOM 2189 C CA . PRO A 1 274 ? 16.343 10.711 -0.432 1.00 98.31 274 PRO A CA 1
ATOM 2190 C C . PRO A 1 274 ? 17.265 10.960 -1.636 1.00 98.31 274 PRO A C 1
ATOM 2192 O O . PRO A 1 274 ? 16.810 11.326 -2.721 1.00 98.31 274 PRO A O 1
ATOM 2195 N N . GLU A 1 275 ? 18.570 10.730 -1.477 1.00 97.75 275 GLU A N 1
ATOM 2196 C CA . GLU A 1 275 ? 19.566 10.856 -2.541 1.00 97.75 275 GLU A CA 1
ATOM 2197 C C . GLU A 1 275 ? 19.494 9.757 -3.611 1.00 97.75 275 GLU A C 1
ATOM 2199 O O . GLU A 1 275 ? 20.172 9.874 -4.631 1.00 97.75 275 GLU A O 1
ATOM 2204 N N . ASP A 1 276 ? 18.647 8.745 -3.455 1.00 98.62 276 ASP A N 1
ATOM 2205 C CA . ASP A 1 276 ? 18.401 7.718 -4.468 1.00 98.62 276 ASP A CA 1
ATOM 2206 C C . ASP A 1 276 ? 17.105 7.957 -5.261 1.00 98.62 276 ASP A C 1
ATOM 2208 O O . ASP A 1 276 ? 16.908 7.324 -6.298 1.00 98.62 276 ASP A O 1
ATOM 2212 N N . CYS A 1 277 ? 16.263 8.921 -4.867 1.00 98.81 277 CYS A N 1
ATOM 2213 C CA . CYS A 1 277 ? 15.111 9.369 -5.661 1.00 98.81 277 CYS A CA 1
ATOM 2214 C C . CYS A 1 277 ? 15.573 10.086 -6.939 1.00 98.81 277 CYS A C 1
ATOM 2216 O O . CYS A 1 277 ? 16.314 11.066 -6.857 1.00 98.81 277 CYS A O 1
ATOM 2218 N N . LEU A 1 278 ? 15.136 9.640 -8.118 1.00 98.75 278 LEU A N 1
ATOM 2219 C CA . LEU A 1 278 ? 15.494 10.268 -9.403 1.00 98.75 278 LEU A CA 1
ATOM 2220 C C . LEU A 1 278 ? 14.573 11.434 -9.793 1.00 98.75 278 LEU A C 1
ATOM 2222 O O . LEU A 1 278 ? 14.872 12.153 -10.742 1.00 98.75 278 LEU A O 1
ATOM 2226 N N . SER A 1 279 ? 13.452 11.606 -9.095 1.00 98.69 279 SER A N 1
ATOM 2227 C CA . SER A 1 279 ? 12.445 12.641 -9.339 1.00 98.69 279 SER A CA 1
ATOM 2228 C C . SER A 1 279 ? 11.650 12.910 -8.057 1.00 98.69 279 SER A C 1
ATOM 2230 O O . SER A 1 279 ? 11.730 12.122 -7.107 1.00 98.69 279 SER A O 1
ATOM 2232 N N . THR A 1 280 ? 10.847 13.972 -8.043 1.00 98.56 280 THR A N 1
ATOM 2233 C CA . THR A 1 280 ? 9.792 14.171 -7.047 1.00 98.56 280 THR A CA 1
ATOM 2234 C C . THR A 1 280 ? 8.779 13.009 -7.107 1.00 98.56 280 THR A C 1
ATOM 2236 O O . THR A 1 280 ? 8.346 12.631 -8.200 1.00 98.56 280 THR A O 1
ATOM 2239 N N . PRO A 1 281 ? 8.381 12.418 -5.963 1.00 98.69 281 PRO A N 1
ATOM 2240 C CA . PRO A 1 281 ? 7.391 11.341 -5.930 1.00 98.69 281 PRO A CA 1
ATOM 2241 C C . PRO A 1 281 ? 5.996 11.795 -6.372 1.00 98.69 281 PRO A C 1
ATOM 2243 O O . PRO A 1 281 ? 5.652 12.970 -6.261 1.00 98.69 281 PRO A O 1
ATOM 2246 N N . ALA A 1 282 ? 5.173 10.848 -6.819 1.00 98.31 282 ALA A N 1
ATOM 2247 C CA . ALA A 1 282 ? 3.800 11.112 -7.237 1.00 98.31 282 ALA A CA 1
ATOM 2248 C C . ALA A 1 282 ? 2.820 10.147 -6.569 1.00 98.31 282 ALA A C 1
ATOM 2250 O O . ALA A 1 282 ? 3.054 8.935 -6.539 1.00 98.31 282 ALA A O 1
ATOM 2251 N N . ASP A 1 283 ? 1.703 10.688 -6.089 1.00 98.62 283 ASP A N 1
ATOM 2252 C CA . ASP A 1 283 ? 0.558 9.900 -5.644 1.00 98.62 283 ASP A CA 1
ATOM 2253 C C . ASP A 1 283 ? -0.158 9.329 -6.866 1.00 98.62 283 ASP A C 1
ATOM 2255 O O . ASP A 1 283 ? -0.570 10.057 -7.770 1.00 98.62 283 ASP A O 1
ATOM 2259 N N . VAL A 1 284 ? -0.275 8.006 -6.908 1.00 98.25 284 VAL A N 1
ATOM 2260 C CA . VAL A 1 284 ? -0.790 7.266 -8.070 1.00 98.25 284 VAL A CA 1
ATOM 2261 C C . VAL A 1 284 ? -2.163 6.657 -7.816 1.00 98.25 284 VAL A C 1
ATOM 2263 O O . VAL A 1 284 ? -2.914 6.422 -8.758 1.00 98.25 284 VAL A O 1
ATOM 2266 N N . VAL A 1 285 ? -2.504 6.390 -6.556 1.00 98.31 285 VAL A N 1
ATOM 2267 C CA . VAL A 1 285 ? -3.805 5.859 -6.137 1.00 98.31 285 VAL A CA 1
ATOM 2268 C C . VAL A 1 285 ? -4.213 6.574 -4.858 1.00 98.31 285 VAL A C 1
ATOM 2270 O O . VAL A 1 285 ? -3.402 6.696 -3.945 1.00 98.31 285 VAL A O 1
ATOM 2273 N N . THR A 1 286 ? -5.469 7.005 -4.774 1.00 98.56 286 THR A N 1
ATOM 2274 C CA . THR A 1 286 ? -6.048 7.616 -3.573 1.00 98.56 286 THR A CA 1
ATOM 2275 C C . THR A 1 286 ? -7.352 6.912 -3.235 1.00 98.56 286 THR A C 1
ATOM 2277 O O . THR A 1 286 ? -8.194 6.711 -4.108 1.00 98.56 286 THR A O 1
ATOM 2280 N N . LEU A 1 287 ? -7.508 6.537 -1.971 1.00 98.69 287 LEU A N 1
ATOM 2281 C CA . LEU A 1 287 ? -8.691 5.892 -1.425 1.00 98.69 287 LEU A CA 1
ATOM 2282 C C . LEU A 1 287 ? -9.379 6.881 -0.486 1.00 98.69 287 LEU A C 1
ATOM 2284 O O . LEU A 1 287 ? -8.778 7.333 0.489 1.00 98.69 287 LEU A O 1
ATOM 2288 N N . ASP A 1 288 ? -10.634 7.203 -0.773 1.00 98.50 288 ASP A N 1
ATOM 2289 C CA . ASP A 1 288 ? -11.527 7.854 0.181 1.00 98.50 288 ASP A CA 1
ATOM 2290 C C . ASP A 1 288 ? -12.244 6.758 0.974 1.00 98.50 288 ASP A C 1
ATOM 2292 O O . ASP A 1 288 ? -13.065 6.014 0.431 1.00 98.50 288 ASP A O 1
ATOM 2296 N N . MET A 1 289 ? -11.925 6.648 2.265 1.00 98.69 289 MET A N 1
ATOM 2297 C CA . MET A 1 289 ? -12.405 5.553 3.110 1.00 98.69 289 MET A CA 1
ATOM 2298 C C . MET A 1 289 ? -13.901 5.654 3.421 1.00 98.69 289 MET A C 1
ATOM 2300 O O . MET A 1 289 ? -14.510 4.666 3.838 1.00 98.69 289 MET A O 1
ATOM 2304 N N . VAL A 1 290 ? -14.519 6.815 3.196 1.00 96.56 290 VAL A N 1
ATOM 2305 C CA . VAL A 1 290 ? -15.963 7.001 3.360 1.00 96.56 290 VAL A CA 1
ATOM 2306 C C . VAL A 1 290 ? -16.719 6.438 2.160 1.00 96.56 290 VAL A C 1
ATOM 2308 O O . VAL A 1 290 ? -17.777 5.839 2.340 1.00 96.56 290 VAL A O 1
ATOM 2311 N N . THR A 1 291 ? -16.189 6.602 0.946 1.00 98.00 291 THR A N 1
ATOM 2312 C CA . THR A 1 291 ? -16.945 6.342 -0.290 1.00 98.00 291 THR A CA 1
ATOM 2313 C C . THR A 1 291 ? -16.535 5.072 -1.031 1.00 98.00 291 THR A C 1
ATOM 2315 O O . THR A 1 291 ? -17.387 4.470 -1.690 1.00 98.00 291 THR A O 1
ATOM 2318 N N . ILE A 1 292 ? -15.284 4.619 -0.897 1.00 98.50 292 ILE A N 1
ATOM 2319 C CA . ILE A 1 292 ? -14.772 3.450 -1.627 1.00 98.50 292 ILE A CA 1
ATOM 2320 C C . ILE A 1 292 ? -15.539 2.167 -1.286 1.00 98.50 292 ILE A C 1
ATOM 2322 O O . ILE A 1 292 ? -15.905 1.933 -0.132 1.00 98.50 292 ILE A O 1
ATOM 2326 N N . GLN A 1 293 ? -15.789 1.322 -2.280 1.00 98.56 293 GLN A N 1
ATOM 2327 C CA . GLN A 1 293 ? -16.472 0.040 -2.120 1.00 98.56 293 GLN A CA 1
ATOM 2328 C C . GLN A 1 293 ? -15.493 -1.126 -2.262 1.00 98.56 293 GLN A C 1
ATOM 2330 O O . GLN A 1 293 ? -14.467 -1.018 -2.930 1.00 98.56 293 GLN A O 1
ATOM 2335 N N . VAL A 1 294 ? -15.834 -2.282 -1.683 1.00 98.12 294 VAL A N 1
ATOM 2336 C CA . VAL A 1 294 ? -15.012 -3.505 -1.797 1.00 98.12 294 VAL A CA 1
ATOM 2337 C C . VAL A 1 294 ? -14.768 -3.877 -3.264 1.00 98.12 294 VAL A C 1
ATOM 2339 O O . VAL A 1 294 ? -13.655 -4.242 -3.629 1.00 98.12 294 VAL A O 1
ATOM 2342 N N . SER A 1 295 ? -15.774 -3.708 -4.129 1.00 97.88 295 SER A N 1
ATOM 2343 C CA . SER A 1 295 ? -15.654 -3.969 -5.569 1.00 97.88 295 SER A CA 1
ATOM 2344 C C . SER A 1 295 ? -14.605 -3.105 -6.271 1.00 97.88 295 SER A C 1
ATOM 2346 O O . SER A 1 295 ? -14.035 -3.542 -7.268 1.00 97.88 295 SER A O 1
ATOM 2348 N N . ASP A 1 296 ? -14.331 -1.901 -5.761 1.00 98.06 296 ASP A N 1
ATOM 2349 C CA . ASP A 1 296 ? -13.341 -0.992 -6.347 1.00 98.06 296 ASP A CA 1
ATOM 2350 C C . ASP A 1 296 ? -11.906 -1.491 -6.102 1.00 98.06 296 ASP A C 1
ATOM 2352 O O . ASP A 1 296 ? -10.986 -1.148 -6.842 1.00 98.06 296 ASP A O 1
ATOM 2356 N N . LEU A 1 297 ? -11.709 -2.341 -5.086 1.00 98.25 297 LEU A N 1
ATOM 2357 C CA . LEU A 1 297 ? -10.405 -2.877 -4.689 1.00 98.25 297 LEU A CA 1
ATOM 2358 C C . LEU A 1 297 ? -9.919 -4.040 -5.565 1.00 98.25 297 LEU A C 1
ATOM 2360 O O . LEU A 1 297 ? -8.756 -4.439 -5.451 1.00 98.25 297 LEU A O 1
ATOM 2364 N N . GLU A 1 298 ? -10.775 -4.597 -6.429 1.00 97.56 298 GLU A N 1
ATOM 2365 C CA . GLU A 1 298 ? -10.384 -5.700 -7.317 1.00 97.56 298 GLU A CA 1
ATOM 2366 C C . GLU A 1 298 ? -9.322 -5.257 -8.327 1.00 97.56 298 GLU A C 1
ATOM 2368 O O . GLU A 1 298 ? -8.350 -5.979 -8.568 1.00 97.56 298 GLU A O 1
ATOM 2373 N N . THR A 1 299 ? -9.471 -4.049 -8.878 1.00 97.19 299 THR A N 1
ATOM 2374 C CA . THR A 1 299 ? -8.504 -3.464 -9.807 1.00 97.19 299 THR A CA 1
ATOM 2375 C C . THR A 1 299 ? -8.412 -1.955 -9.606 1.00 97.19 299 THR A C 1
ATOM 2377 O O . THR A 1 299 ? -9.307 -1.210 -9.998 1.00 97.19 299 THR A O 1
ATOM 2380 N N . LEU A 1 300 ? -7.269 -1.490 -9.105 1.00 97.69 300 LEU A N 1
ATOM 2381 C CA . LEU A 1 300 ? -6.946 -0.067 -9.005 1.00 97.69 300 LEU A CA 1
ATOM 2382 C C . LEU A 1 300 ? -5.883 0.297 -10.037 1.00 97.69 300 LEU A C 1
ATOM 2384 O O . LEU A 1 300 ? -4.940 -0.463 -10.275 1.00 97.69 300 LEU A O 1
ATOM 2388 N N . LYS A 1 301 ? -6.027 1.466 -10.661 1.00 96.81 301 LYS A N 1
ATOM 2389 C CA . LYS A 1 301 ? -5.098 1.956 -11.680 1.00 96.81 301 LYS A CA 1
ATOM 2390 C C . LYS A 1 301 ? -4.703 3.400 -11.394 1.00 96.81 301 LYS A C 1
ATOM 2392 O O . LYS A 1 301 ? -5.571 4.235 -11.165 1.00 96.81 301 LYS A O 1
ATOM 2397 N N . GLY A 1 302 ? -3.407 3.667 -11.482 1.00 95.81 302 GLY A N 1
ATOM 2398 C CA . GLY A 1 302 ? -2.816 4.996 -11.429 1.00 95.81 302 GLY A CA 1
ATOM 2399 C C . GLY A 1 302 ? -1.999 5.289 -12.679 1.00 95.81 302 GLY A C 1
ATOM 2400 O O . GLY A 1 302 ? -1.450 4.376 -13.296 1.00 95.81 302 GLY A O 1
ATOM 2401 N N . GLU A 1 303 ? -1.900 6.560 -13.042 1.00 96.19 303 GLU A N 1
ATOM 2402 C CA . GLU A 1 303 ? -0.978 7.051 -14.069 1.00 96.19 303 GLU A CA 1
ATOM 2403 C C . GLU A 1 303 ? 0.102 7.894 -13.387 1.00 96.19 303 GLU A C 1
ATOM 2405 O O . GLU A 1 303 ? -0.164 8.554 -12.384 1.00 96.19 303 GLU A O 1
ATOM 2410 N N . PHE A 1 304 ? 1.314 7.886 -13.929 1.00 97.44 304 PHE A N 1
ATOM 2411 C CA . PHE A 1 304 ? 2.420 8.703 -13.446 1.00 97.44 304 PHE A CA 1
ATOM 2412 C C . PHE A 1 304 ? 3.204 9.307 -14.609 1.00 97.44 304 PHE A C 1
ATOM 2414 O O . PHE A 1 304 ? 3.280 8.751 -15.706 1.00 97.44 304 PHE A O 1
ATOM 2421 N N . SER A 1 305 ? 3.825 10.453 -14.346 1.00 96.88 305 SER A N 1
ATOM 2422 C CA . SER A 1 305 ? 4.759 11.109 -15.255 1.00 96.88 305 SER A CA 1
ATOM 2423 C C . SER A 1 305 ? 5.816 11.828 -14.432 1.00 96.88 305 SER A C 1
ATOM 2425 O O . SER A 1 305 ? 5.541 12.866 -13.838 1.00 96.88 305 SER A O 1
ATOM 2427 N N . PHE A 1 306 ? 7.020 11.272 -14.410 1.00 98.19 306 PHE A N 1
ATOM 2428 C CA . PHE A 1 306 ? 8.167 11.811 -13.695 1.00 98.19 306 PHE A CA 1
ATOM 2429 C C . PHE A 1 306 ? 9.084 12.550 -14.662 1.00 98.19 306 PHE A C 1
ATOM 2431 O O . PHE A 1 306 ? 9.394 12.039 -15.740 1.00 98.19 306 PHE A O 1
ATOM 2438 N N . THR A 1 307 ? 9.555 13.724 -14.257 1.00 97.56 307 THR A N 1
ATOM 2439 C CA . THR A 1 307 ? 10.694 14.387 -14.898 1.00 97.56 307 THR A CA 1
ATOM 2440 C C . THR A 1 307 ? 11.922 14.080 -14.063 1.00 97.56 307 THR A C 1
ATOM 2442 O O . THR A 1 307 ? 11.932 14.364 -12.866 1.00 97.56 307 THR A O 1
ATOM 2445 N N . VAL A 1 308 ? 12.940 13.471 -14.663 1.00 97.69 308 VAL A N 1
ATOM 2446 C CA . VAL A 1 308 ? 14.182 13.128 -13.970 1.00 97.69 308 VAL A CA 1
ATOM 2447 C C . VAL A 1 308 ? 14.889 14.416 -13.549 1.00 97.69 308 VAL A C 1
ATOM 2449 O O . VAL A 1 308 ? 15.186 15.273 -14.377 1.00 97.69 308 VAL A O 1
ATOM 2452 N N . GLU A 1 309 ? 15.145 14.557 -12.252 1.00 98.06 309 GLU A N 1
ATOM 2453 C CA . GLU A 1 309 ? 15.731 15.759 -11.638 1.00 98.06 309 GLU A CA 1
ATOM 2454 C C . GLU A 1 309 ? 17.252 15.666 -11.503 1.00 98.06 309 GLU A C 1
ATOM 2456 O O . GLU A 1 309 ? 17.917 16.660 -11.220 1.00 98.06 309 GLU A O 1
ATOM 2461 N N . LYS A 1 310 ? 17.814 14.465 -11.679 1.00 96.50 310 LYS A N 1
ATOM 2462 C CA . LYS A 1 310 ? 19.257 14.230 -11.665 1.00 96.50 310 LYS A CA 1
ATOM 2463 C C . LYS A 1 310 ? 19.632 13.024 -12.518 1.00 96.50 310 LYS A C 1
ATOM 2465 O O . LYS A 1 310 ? 18.979 11.981 -12.437 1.00 96.50 310 LYS A O 1
ATOM 2470 N N . SER A 1 311 ? 20.718 13.146 -13.277 1.00 94.06 311 SER A N 1
ATOM 2471 C CA . SER A 1 311 ? 21.278 12.026 -14.035 1.00 94.06 311 SER A CA 1
ATOM 2472 C C . SER A 1 311 ? 21.701 10.884 -13.108 1.00 94.06 311 SER A C 1
ATOM 2474 O O . SER A 1 311 ? 22.271 11.108 -12.036 1.00 94.06 311 SER A O 1
ATOM 2476 N N . GLY A 1 312 ? 21.445 9.646 -13.522 1.00 94.31 312 GLY A N 1
ATOM 2477 C CA . GLY A 1 312 ? 21.694 8.472 -12.693 1.00 94.31 312 GLY A CA 1
ATOM 2478 C C . GLY A 1 312 ? 21.301 7.159 -13.359 1.00 94.31 312 GLY A C 1
ATOM 2479 O O . GLY A 1 312 ? 21.100 7.079 -14.572 1.00 94.31 312 GLY A O 1
ATOM 2480 N N . ILE A 1 313 ? 21.207 6.101 -12.551 1.00 97.12 313 ILE A N 1
ATOM 2481 C CA . ILE A 1 313 ? 20.783 4.775 -13.015 1.00 97.12 313 ILE A CA 1
ATOM 2482 C C . ILE A 1 313 ? 19.415 4.438 -12.429 1.00 97.12 313 ILE A C 1
ATOM 2484 O O . ILE A 1 313 ? 19.281 4.157 -11.236 1.00 97.12 313 ILE A O 1
ATOM 2488 N N . PHE A 1 314 ? 18.410 4.407 -13.294 1.00 98.38 314 PHE A N 1
ATOM 2489 C CA . PHE A 1 314 ? 17.064 3.960 -12.983 1.00 98.38 314 PHE A CA 1
ATOM 2490 C C . PHE A 1 314 ? 17.042 2.437 -12.831 1.00 98.38 314 PHE A C 1
ATOM 2492 O O . PHE A 1 314 ? 17.096 1.693 -13.811 1.00 98.38 314 PHE A O 1
ATOM 2499 N N . HIS A 1 315 ? 17.009 1.981 -11.578 1.00 98.56 315 HIS A N 1
ATOM 2500 C CA . HIS A 1 315 ? 16.995 0.559 -11.230 1.00 98.56 315 HIS A CA 1
ATOM 2501 C C . HIS A 1 315 ? 15.583 0.007 -11.062 1.00 98.56 315 HIS A C 1
ATOM 2503 O O . HIS A 1 315 ? 15.396 -1.202 -11.150 1.00 98.56 315 HIS A O 1
ATOM 2509 N N . GLY A 1 316 ? 14.609 0.864 -10.769 1.00 98.44 316 GLY A N 1
ATOM 2510 C CA . GLY A 1 316 ? 13.295 0.422 -10.336 1.00 98.44 316 GLY A CA 1
ATOM 2511 C C . GLY A 1 316 ? 12.446 1.542 -9.769 1.00 98.44 316 GLY A C 1
ATOM 2512 O O . GLY A 1 316 ? 12.875 2.693 -9.682 1.00 98.44 316 GLY A O 1
ATOM 2513 N N . PHE A 1 317 ? 11.236 1.178 -9.369 1.00 98.88 317 PHE A N 1
ATOM 2514 C CA . PHE A 1 317 ? 10.324 2.057 -8.655 1.00 98.88 317 PHE A CA 1
ATOM 2515 C C . PHE A 1 317 ? 10.320 1.691 -7.176 1.00 98.88 317 PHE A C 1
ATOM 2517 O O . PHE A 1 317 ? 10.303 0.512 -6.828 1.00 98.88 317 PHE A O 1
ATOM 2524 N N . THR A 1 318 ? 10.278 2.690 -6.304 1.00 98.94 318 THR A N 1
ATOM 2525 C CA . THR A 1 318 ? 9.957 2.475 -4.892 1.00 98.94 318 THR A CA 1
ATOM 2526 C C . THR A 1 318 ? 8.558 2.996 -4.604 1.00 98.94 318 THR A C 1
ATOM 2528 O O . THR A 1 318 ? 8.163 4.042 -5.119 1.00 98.94 318 THR A O 1
ATOM 2531 N N . VAL A 1 319 ? 7.822 2.245 -3.788 1.00 98.88 319 VAL A N 1
ATOM 2532 C CA . VAL A 1 319 ? 6.430 2.495 -3.420 1.00 98.88 319 VAL A CA 1
ATOM 2533 C C . VAL A 1 319 ? 6.302 2.598 -1.906 1.00 98.88 319 VAL A C 1
ATOM 2535 O O . VAL A 1 319 ? 6.907 1.814 -1.169 1.00 98.88 319 VAL A O 1
ATOM 2538 N N . TRP A 1 320 ? 5.486 3.537 -1.447 1.00 98.94 320 TRP A N 1
ATOM 2539 C CA . TRP A 1 320 ? 5.059 3.670 -0.054 1.00 98.94 320 TRP A CA 1
ATOM 2540 C C . TRP A 1 320 ? 3.639 4.239 -0.003 1.00 98.94 320 TRP A C 1
ATOM 2542 O O . TRP A 1 320 ? 3.001 4.415 -1.042 1.00 98.94 320 TRP A O 1
ATOM 2552 N N . PHE A 1 321 ? 3.126 4.496 1.197 1.00 98.88 321 PHE A N 1
ATOM 2553 C CA . PHE A 1 321 ? 1.801 5.079 1.380 1.00 98.88 321 PHE A CA 1
ATOM 2554 C C . PHE A 1 321 ? 1.784 6.198 2.423 1.00 98.88 321 PHE A C 1
ATOM 2556 O O . PHE A 1 321 ? 2.637 6.245 3.319 1.00 98.88 321 PHE A O 1
ATOM 2563 N N . SER A 1 322 ? 0.758 7.039 2.336 1.00 98.88 322 SER A N 1
ATOM 2564 C CA . SER A 1 322 ? 0.344 7.923 3.423 1.00 98.88 322 SER A CA 1
ATOM 2565 C C . SER A 1 322 ? -1.102 7.657 3.820 1.00 98.88 322 SER A C 1
ATOM 2567 O O . SER A 1 322 ? -1.938 7.315 2.984 1.00 98.88 322 SER A O 1
ATOM 2569 N N . ALA A 1 323 ? -1.405 7.845 5.100 1.00 98.88 323 ALA A N 1
ATOM 2570 C CA . ALA A 1 323 ? -2.750 7.779 5.652 1.00 98.88 323 ALA A CA 1
ATOM 2571 C C . ALA A 1 323 ? -3.091 9.110 6.333 1.00 98.88 323 ALA A C 1
ATOM 2573 O O . ALA A 1 323 ? -2.311 9.622 7.135 1.00 98.88 323 ALA A O 1
ATOM 2574 N N . HIS A 1 324 ? -4.258 9.665 6.018 1.00 98.75 324 HIS A N 1
ATOM 2575 C CA . HIS A 1 324 ? -4.701 10.968 6.505 1.00 98.75 324 HIS A CA 1
ATOM 2576 C C . HIS A 1 324 ? -5.844 10.809 7.502 1.00 98.75 324 HIS A C 1
ATOM 2578 O O . HIS A 1 324 ? -6.720 9.958 7.341 1.00 98.75 324 HIS A O 1
ATOM 2584 N N . PHE A 1 325 ? -5.853 11.661 8.521 1.00 98.69 325 PHE A N 1
ATOM 2585 C CA . PHE A 1 325 ? -6.809 11.625 9.619 1.00 98.69 325 PHE A CA 1
ATOM 2586 C C . PHE A 1 325 ? -7.480 12.989 9.746 1.00 98.69 325 PHE A C 1
ATOM 2588 O O . PHE A 1 325 ? -6.941 13.901 10.378 1.00 98.69 325 PHE A O 1
ATOM 2595 N N . GLN A 1 326 ? -8.657 13.118 9.134 1.00 97.88 326 GLN A N 1
ATOM 2596 C CA . GLN A 1 326 ? -9.465 14.331 9.220 1.00 97.88 326 GLN A CA 1
ATOM 2597 C C . GLN A 1 326 ? -9.900 14.593 10.668 1.00 97.88 326 GLN A C 1
ATOM 2599 O O . GLN A 1 326 ? -10.251 13.664 11.398 1.00 97.88 326 GLN A O 1
ATOM 2604 N N . SER A 1 327 ? -9.890 15.859 11.091 1.00 97.31 327 SER A N 1
ATOM 2605 C CA . SER A 1 327 ? -10.404 16.231 12.409 1.00 97.31 327 SER A CA 1
ATOM 2606 C C . SER A 1 327 ? -11.923 16.038 12.497 1.00 97.31 327 SER A C 1
ATOM 2608 O O . SER A 1 327 ? -12.643 16.152 11.507 1.00 97.31 327 SER A O 1
ATOM 2610 N N . LEU A 1 328 ? -12.416 15.750 13.704 1.00 96.06 328 LEU A N 1
ATOM 2611 C CA . LEU A 1 328 ? -13.850 15.742 14.002 1.00 96.06 328 LEU A CA 1
ATOM 2612 C C . LEU A 1 328 ? -14.459 17.151 14.016 1.00 96.06 328 LEU A C 1
ATOM 2614 O O . LEU A 1 328 ? -15.678 17.285 13.935 1.00 96.06 328 LEU A O 1
ATOM 2618 N N . GLU A 1 329 ? -13.633 18.187 14.150 1.00 93.69 329 GLU A N 1
ATOM 2619 C CA . GLU A 1 329 ? -14.046 19.585 14.041 1.00 93.69 329 GLU A CA 1
ATOM 2620 C C . GLU A 1 329 ? -13.762 20.087 12.617 1.00 93.69 329 GLU A C 1
ATOM 2622 O O . GLU A 1 329 ? -12.710 19.791 12.056 1.00 93.69 329 GLU A O 1
ATOM 2627 N N . GLU A 1 330 ? -14.692 20.848 12.029 1.00 87.69 330 GLU A N 1
ATOM 2628 C CA . GLU A 1 330 ? -14.642 21.270 10.615 1.00 87.69 330 GLU A CA 1
ATOM 2629 C C . GLU A 1 330 ? -13.363 22.053 10.258 1.00 87.69 330 GLU A C 1
ATOM 2631 O O . GLU A 1 330 ? -12.791 21.842 9.192 1.00 87.69 330 GLU A O 1
ATOM 2636 N N . ASP A 1 331 ? -12.866 22.877 11.186 1.00 88.56 331 ASP A N 1
ATOM 2637 C CA . ASP A 1 331 ? -11.644 23.681 11.033 1.00 88.56 331 ASP A CA 1
ATOM 2638 C C . ASP A 1 331 ? -10.415 23.068 11.741 1.00 88.56 331 ASP A C 1
ATOM 2640 O O . ASP A 1 331 ? -9.377 23.721 11.900 1.00 88.56 331 ASP A O 1
ATOM 2644 N N . GLY A 1 332 ? -10.524 21.829 12.230 1.00 90.31 332 GLY A N 1
ATOM 2645 C CA . GLY A 1 332 ? -9.452 21.171 12.970 1.00 90.31 332 GLY A CA 1
ATOM 2646 C C . GLY A 1 332 ? -8.308 20.689 12.064 1.00 90.31 332 GLY A C 1
ATOM 2647 O O . GLY A 1 332 ? -8.527 20.340 10.901 1.00 90.31 332 GLY A O 1
ATOM 2648 N N . PRO A 1 333 ? -7.061 20.629 12.571 1.00 89.19 333 PRO A N 1
ATOM 2649 C CA . PRO A 1 333 ? -5.925 20.189 11.771 1.00 89.19 333 PRO A CA 1
ATOM 2650 C C . PRO A 1 333 ? -6.031 18.697 11.433 1.00 89.19 333 PRO A C 1
ATOM 2652 O O . PRO A 1 333 ? -6.204 17.858 12.320 1.00 89.19 333 PRO A O 1
ATOM 2655 N N . SER A 1 334 ? -5.866 18.362 10.151 1.00 93.88 334 SER A N 1
ATOM 2656 C CA . SER A 1 334 ? -5.669 16.976 9.718 1.00 93.88 334 SER A CA 1
ATOM 2657 C C . SER A 1 334 ? -4.263 16.505 10.088 1.00 93.88 334 SER A C 1
ATOM 2659 O O . SER A 1 334 ? -3.304 17.274 10.013 1.00 93.88 334 SER A O 1
ATOM 2661 N N . LEU A 1 335 ? -4.137 15.231 10.452 1.00 97.88 335 LEU A N 1
ATOM 2662 C CA . LEU A 1 335 ? -2.844 14.568 10.636 1.00 97.88 335 LEU A CA 1
ATOM 2663 C C . LEU A 1 335 ? -2.543 13.633 9.464 1.00 97.88 335 LEU A C 1
ATOM 2665 O O . LEU A 1 335 ? -3.456 13.188 8.768 1.00 97.88 335 LEU A O 1
ATOM 2669 N N . GLU A 1 336 ? -1.263 13.330 9.275 1.00 98.50 336 GLU A N 1
ATOM 2670 C CA . GLU A 1 336 ? -0.760 12.417 8.251 1.00 98.50 336 GLU A CA 1
ATOM 2671 C C . GLU A 1 336 ? 0.234 11.437 8.888 1.00 98.50 336 GLU A C 1
ATOM 2673 O O . GLU A 1 336 ? 1.140 11.844 9.616 1.00 98.50 336 GLU A O 1
ATOM 2678 N N . LEU A 1 337 ? 0.068 10.148 8.593 1.00 98.81 337 LEU A N 1
ATOM 2679 C CA . LEU A 1 337 ? 1.091 9.121 8.757 1.00 98.81 337 LEU A CA 1
ATOM 2680 C C . LEU A 1 337 ? 1.702 8.860 7.380 1.00 98.81 337 LEU A C 1
ATOM 2682 O O . LEU A 1 337 ? 1.028 8.282 6.532 1.00 98.81 337 LEU A O 1
ATOM 2686 N N . ASN A 1 338 ? 2.953 9.261 7.164 1.00 98.75 338 ASN A N 1
ATOM 2687 C CA . ASN A 1 338 ? 3.655 9.091 5.890 1.00 98.75 338 ASN A CA 1
ATOM 2688 C C . ASN A 1 338 ? 4.803 8.085 6.050 1.00 98.75 338 ASN A C 1
ATOM 2690 O O . ASN A 1 338 ? 5.627 8.216 6.955 1.00 98.75 338 ASN A O 1
ATOM 2694 N N . THR A 1 339 ? 4.848 7.073 5.181 1.00 98.81 339 THR A N 1
ATOM 2695 C CA . THR A 1 339 ? 5.885 6.020 5.194 1.00 98.81 339 THR A CA 1
ATOM 2696 C C . THR A 1 339 ? 7.003 6.268 4.176 1.00 98.81 339 THR A C 1
ATOM 2698 O O . THR A 1 339 ? 7.805 5.379 3.898 1.00 98.81 339 THR A O 1
ATOM 2701 N N . GLY A 1 340 ? 7.071 7.468 3.599 1.00 98.62 340 GLY A N 1
ATOM 2702 C CA . GLY A 1 340 ? 8.028 7.846 2.568 1.00 98.62 340 GLY A CA 1
ATOM 2703 C C . GLY A 1 340 ? 9.443 8.147 3.075 1.00 98.62 340 GLY A C 1
ATOM 2704 O O . GLY A 1 340 ? 9.681 8.282 4.275 1.00 98.62 340 GLY A O 1
ATOM 2705 N N . PRO A 1 341 ? 10.407 8.303 2.150 1.00 98.44 341 PRO A N 1
ATOM 2706 C CA . PRO A 1 341 ? 11.832 8.465 2.465 1.00 98.44 341 PRO A CA 1
ATOM 2707 C C . PRO A 1 341 ? 12.188 9.817 3.111 1.00 98.44 341 PRO A C 1
ATOM 2709 O O . PRO A 1 341 ? 13.299 9.992 3.605 1.00 98.44 341 PRO A O 1
ATOM 2712 N N . TYR A 1 342 ? 11.266 10.784 3.097 1.00 98.19 342 TYR A N 1
ATOM 2713 C CA . TYR A 1 342 ? 11.437 12.102 3.723 1.00 98.19 342 TYR A CA 1
ATOM 2714 C C . TYR A 1 342 ? 10.839 12.178 5.138 1.00 98.19 342 TYR A C 1
ATOM 2716 O O . TYR A 1 342 ? 10.920 13.223 5.786 1.00 98.19 342 TYR A O 1
ATOM 2724 N N . SER A 1 343 ? 10.239 11.084 5.612 1.00 98.19 343 SER A N 1
ATOM 2725 C CA . SER A 1 343 ? 9.626 10.950 6.933 1.00 98.19 343 SER A CA 1
ATOM 2726 C C . SER A 1 343 ? 10.465 10.035 7.830 1.00 98.19 343 SER A C 1
ATOM 2728 O O . SER A 1 343 ? 11.384 9.356 7.371 1.00 98.19 343 SER A O 1
ATOM 2730 N N . GLU A 1 344 ? 10.185 10.033 9.135 1.00 98.12 344 GLU A N 1
ATOM 2731 C CA . GLU A 1 344 ? 10.838 9.092 10.051 1.00 98.12 344 GLU A CA 1
ATOM 2732 C C . GLU A 1 344 ? 10.474 7.646 9.673 1.00 98.12 344 GLU A C 1
ATOM 2734 O O . GLU A 1 344 ? 9.328 7.348 9.339 1.00 98.12 344 GLU A O 1
ATOM 2739 N N . ILE A 1 345 ? 11.463 6.749 9.706 1.00 98.25 345 ILE A N 1
ATOM 2740 C CA . ILE A 1 345 ? 11.304 5.370 9.239 1.00 98.25 345 ILE A CA 1
ATOM 2741 C C . ILE A 1 345 ? 10.280 4.596 10.083 1.00 98.25 345 ILE A C 1
ATOM 2743 O O . ILE A 1 345 ? 10.354 4.566 11.312 1.00 98.25 345 ILE A O 1
ATOM 2747 N N . THR A 1 346 ? 9.363 3.917 9.401 1.00 98.75 346 THR A N 1
ATOM 2748 C CA . THR A 1 346 ? 8.373 3.006 9.991 1.00 98.75 346 THR A CA 1
ATOM 2749 C C . THR A 1 346 ? 8.803 1.545 9.832 1.00 98.75 346 THR A C 1
ATOM 2751 O O . THR A 1 346 ? 9.765 1.241 9.119 1.00 98.75 346 THR A O 1
ATOM 2754 N N . HIS A 1 347 ? 8.095 0.608 10.465 1.00 97.94 347 HIS A N 1
ATOM 2755 C CA . HIS A 1 347 ? 8.353 -0.825 10.295 1.00 97.94 347 HIS A CA 1
ATOM 2756 C C . HIS A 1 347 ? 8.051 -1.311 8.867 1.00 97.94 347 HIS A C 1
ATOM 2758 O O . HIS A 1 347 ? 8.773 -2.166 8.351 1.00 97.94 347 HIS A O 1
ATOM 2764 N N . TRP A 1 348 ? 7.064 -0.704 8.190 1.00 98.56 348 TRP A N 1
ATOM 2765 C CA . TRP A 1 348 ? 6.791 -0.952 6.769 1.00 98.56 348 TRP A CA 1
ATOM 2766 C C . TRP A 1 348 ? 7.991 -0.604 5.885 1.00 98.56 348 TRP A C 1
ATOM 2768 O O . TRP A 1 348 ? 8.273 -1.303 4.907 1.00 98.56 348 TRP A O 1
ATOM 2778 N N . LYS A 1 349 ? 8.716 0.467 6.242 1.00 98.50 349 LYS A N 1
ATOM 2779 C CA . LYS A 1 349 ? 9.705 1.126 5.379 1.00 98.50 349 LYS A CA 1
ATOM 2780 C C . LYS A 1 349 ? 9.077 1.424 4.009 1.00 98.50 349 LYS A C 1
ATOM 2782 O O . LYS A 1 349 ? 7.943 1.887 3.948 1.00 98.50 349 LYS A O 1
ATOM 2787 N N . GLN A 1 350 ? 9.792 1.165 2.916 1.00 98.81 350 GLN A N 1
ATOM 2788 C CA . GLN A 1 350 ? 9.276 1.254 1.556 1.00 98.81 350 GLN A CA 1
ATOM 2789 C C . GLN A 1 350 ? 9.407 -0.096 0.834 1.00 98.81 350 GLN A C 1
ATOM 2791 O O . GLN A 1 350 ? 10.127 -1.002 1.265 1.00 98.81 350 GLN A O 1
ATOM 2796 N N . THR A 1 351 ? 8.702 -0.241 -0.286 1.00 98.88 351 THR A N 1
ATOM 2797 C CA . THR A 1 351 ? 8.738 -1.444 -1.127 1.00 98.88 351 THR A CA 1
ATOM 2798 C C . THR A 1 351 ? 9.424 -1.148 -2.455 1.00 98.88 351 THR A C 1
ATOM 2800 O O . THR A 1 351 ? 8.996 -0.256 -3.184 1.00 98.88 351 THR A O 1
ATOM 2803 N N . LEU A 1 352 ? 10.469 -1.905 -2.787 1.00 98.88 352 LEU A N 1
ATOM 2804 C CA . LEU A 1 352 ? 11.243 -1.726 -4.018 1.00 98.88 352 LEU A CA 1
ATOM 2805 C C . LEU A 1 352 ? 10.822 -2.729 -5.098 1.00 98.88 352 LEU A C 1
ATOM 2807 O O . LEU A 1 352 ? 10.826 -3.938 -4.867 1.00 98.88 352 LEU A O 1
ATOM 2811 N N . PHE A 1 353 ? 10.542 -2.220 -6.296 1.00 98.69 353 PHE A N 1
ATOM 2812 C CA . PHE A 1 353 ? 10.265 -2.975 -7.516 1.00 98.69 353 PHE A CA 1
ATOM 2813 C C . PHE A 1 353 ? 11.428 -2.797 -8.486 1.00 98.69 353 PHE A C 1
ATOM 2815 O O . PHE A 1 353 ? 11.553 -1.757 -9.135 1.00 98.69 353 PHE A O 1
ATOM 2822 N N . MET A 1 354 ? 12.288 -3.808 -8.562 1.00 98.06 354 MET A N 1
ATOM 2823 C CA . MET A 1 354 ? 13.458 -3.797 -9.436 1.00 98.06 354 MET A CA 1
ATOM 2824 C C . MET A 1 354 ? 13.064 -4.059 -10.890 1.00 98.06 354 MET A C 1
ATOM 2826 O O . MET A 1 354 ? 12.218 -4.903 -11.176 1.00 98.06 354 MET A O 1
ATOM 2830 N N . LEU A 1 355 ? 13.710 -3.355 -11.815 1.00 94.25 355 LEU A N 1
ATOM 2831 C CA . LEU A 1 355 ? 13.687 -3.695 -13.231 1.00 94.25 355 LEU A CA 1
ATOM 2832 C C . LEU A 1 355 ? 14.589 -4.899 -13.498 1.00 94.25 355 LEU A C 1
ATOM 2834 O O . LEU A 1 355 ? 15.620 -5.079 -12.850 1.00 94.25 355 LEU A O 1
ATOM 2838 N N . ASP A 1 356 ? 14.260 -5.642 -14.551 1.00 87.56 356 ASP A N 1
ATOM 2839 C CA . ASP A 1 356 ? 15.109 -6.708 -15.083 1.00 87.56 356 ASP A CA 1
ATOM 2840 C C . ASP A 1 356 ? 16.507 -6.206 -15.468 1.00 87.56 356 ASP A C 1
ATOM 2842 O O . ASP A 1 356 ? 17.497 -6.913 -15.278 1.00 87.56 356 ASP A O 1
ATOM 2846 N N . ALA A 1 357 ? 16.581 -4.998 -16.029 1.00 85.69 357 ALA A N 1
ATOM 2847 C CA . ALA A 1 357 ? 17.817 -4.351 -16.440 1.00 85.69 357 ALA A CA 1
ATOM 2848 C C . ALA A 1 357 ? 17.761 -2.853 -16.091 1.00 85.69 357 ALA A C 1
ATOM 2850 O O . ALA A 1 357 ? 16.794 -2.187 -16.477 1.00 85.69 357 ALA A O 1
ATOM 2851 N N . PRO A 1 358 ? 18.782 -2.304 -15.407 1.00 90.31 358 PRO A N 1
ATOM 2852 C CA . PRO A 1 358 ? 18.847 -0.879 -15.116 1.00 90.31 358 PRO A CA 1
ATOM 2853 C C . PRO A 1 358 ? 18.991 -0.043 -16.389 1.00 90.31 358 PRO A C 1
ATOM 2855 O O . PRO A 1 358 ? 19.595 -0.478 -17.374 1.00 90.31 358 PRO A O 1
ATOM 2858 N N . VAL A 1 359 ? 18.481 1.187 -16.352 1.00 92.69 359 VAL A N 1
ATOM 2859 C CA . VAL A 1 359 ? 18.545 2.130 -17.475 1.00 92.69 359 VAL A CA 1
ATOM 2860 C C . VAL A 1 359 ? 19.240 3.411 -17.032 1.00 92.69 359 VAL A C 1
ATOM 2862 O O . VAL A 1 359 ? 18.912 3.975 -15.993 1.00 92.69 359 VAL A O 1
ATOM 2865 N N . THR A 1 360 ? 20.211 3.885 -17.808 1.00 92.31 360 THR A N 1
ATOM 2866 C CA . THR A 1 360 ? 20.792 5.216 -17.594 1.00 92.31 360 THR A CA 1
ATOM 2867 C C . THR A 1 360 ? 19.781 6.278 -18.000 1.00 92.31 360 THR A C 1
ATOM 2869 O O . THR A 1 360 ? 19.222 6.195 -19.093 1.00 92.31 360 THR A O 1
ATOM 2872 N N . VAL A 1 361 ? 19.567 7.254 -17.124 1.00 92.25 361 VAL A N 1
ATOM 2873 C CA . VAL A 1 361 ? 18.691 8.405 -17.360 1.00 92.25 361 VAL A CA 1
ATOM 2874 C C . VAL A 1 361 ? 19.458 9.691 -17.098 1.00 92.25 361 VAL A C 1
ATOM 2876 O O . VAL A 1 361 ? 20.319 9.737 -16.216 1.00 92.25 361 VAL A O 1
ATOM 2879 N N . GLU A 1 362 ? 19.141 10.725 -17.861 1.00 91.69 362 GLU A N 1
ATOM 2880 C CA . GLU A 1 362 ? 19.715 12.059 -17.726 1.00 91.69 362 GLU A CA 1
ATOM 2881 C C . GLU A 1 362 ? 18.698 13.030 -17.116 1.00 91.69 362 GLU A C 1
ATOM 2883 O O . GLU A 1 362 ? 17.484 12.835 -17.212 1.00 91.69 362 GLU A O 1
ATOM 2888 N N . GLU A 1 363 ? 19.189 14.093 -16.478 1.00 93.81 363 GLU A N 1
ATOM 2889 C CA . GLU A 1 363 ? 18.339 15.203 -16.038 1.00 93.81 363 GLU A CA 1
ATOM 2890 C C . GLU A 1 363 ? 17.487 15.728 -17.210 1.00 93.81 363 GLU A C 1
ATOM 2892 O O . GLU A 1 363 ? 17.992 16.027 -18.293 1.00 93.81 363 GLU A O 1
ATOM 2897 N N . GLY A 1 364 ? 16.176 15.835 -16.990 1.00 89.50 364 GLY A N 1
ATOM 2898 C CA . GLY A 1 364 ? 15.200 16.246 -17.998 1.00 89.50 364 GLY A CA 1
ATOM 2899 C C . GLY A 1 364 ? 14.572 15.106 -18.808 1.00 89.50 364 GLY A C 1
ATOM 2900 O O . GLY A 1 364 ? 13.610 15.369 -19.534 1.00 89.50 364 GLY A O 1
ATOM 2901 N N . ASP A 1 365 ? 15.041 13.859 -18.684 1.00 89.25 365 ASP A N 1
ATOM 2902 C CA . ASP A 1 365 ? 14.329 12.702 -19.242 1.00 89.25 365 ASP A CA 1
ATOM 2903 C C . ASP A 1 365 ? 12.941 12.556 -18.595 1.00 89.25 365 ASP A C 1
ATOM 2905 O O . ASP A 1 365 ? 12.748 12.842 -17.411 1.00 89.25 365 ASP A O 1
ATOM 2909 N N . SER A 1 366 ? 11.955 12.083 -19.362 1.00 93.50 366 SER A N 1
ATOM 2910 C CA . SER A 1 366 ? 10.601 11.841 -18.850 1.00 93.50 366 SER A CA 1
ATOM 2911 C C . SER A 1 366 ? 10.316 10.347 -18.727 1.00 93.50 366 SER A C 1
ATOM 2913 O O . SER A 1 366 ? 10.392 9.622 -19.719 1.00 93.50 366 SER A O 1
ATOM 2915 N N . ILE A 1 367 ? 9.955 9.895 -17.522 1.00 96.25 367 ILE A N 1
ATOM 2916 C CA . ILE A 1 367 ? 9.506 8.527 -17.238 1.00 96.25 367 ILE A CA 1
ATOM 2917 C C . ILE A 1 367 ? 7.995 8.563 -17.007 1.00 96.25 367 ILE A C 1
ATOM 2919 O O . ILE A 1 367 ? 7.533 8.973 -15.943 1.00 96.25 367 ILE A O 1
ATOM 2923 N N . ALA A 1 368 ? 7.215 8.123 -17.991 1.00 94.12 368 ALA A N 1
ATOM 2924 C CA . ALA A 1 368 ? 5.754 8.155 -17.937 1.00 94.12 368 ALA A CA 1
ATOM 2925 C C . ALA A 1 368 ? 5.152 6.761 -18.098 1.00 94.12 368 ALA A C 1
ATOM 2927 O O . ALA A 1 368 ? 5.733 5.890 -18.751 1.00 94.12 368 ALA A O 1
ATOM 2928 N N . GLY A 1 369 ? 3.988 6.535 -17.498 1.00 92.88 369 GLY A N 1
ATOM 2929 C CA . GLY A 1 369 ? 3.387 5.215 -17.487 1.00 92.88 369 GLY A CA 1
ATOM 2930 C C . GLY A 1 369 ? 2.214 5.063 -16.534 1.00 92.88 369 GLY A C 1
ATOM 2931 O O . GLY A 1 369 ? 1.649 6.035 -16.047 1.00 92.88 369 GLY A O 1
ATOM 2932 N N . SER A 1 370 ? 1.880 3.807 -16.255 1.00 96.06 370 SER A N 1
ATOM 2933 C CA . SER A 1 370 ? 0.784 3.428 -15.374 1.00 96.06 370 SER A CA 1
ATOM 2934 C C . SER A 1 370 ? 1.204 2.350 -14.386 1.00 96.06 370 SER A C 1
ATOM 2936 O O . SER A 1 370 ? 1.983 1.454 -14.725 1.00 96.06 370 SER A O 1
ATOM 2938 N N . ILE A 1 371 ? 0.597 2.382 -13.208 1.00 98.38 371 ILE A N 1
ATOM 2939 C CA . ILE A 1 371 ? 0.627 1.318 -12.209 1.00 98.38 371 ILE A CA 1
ATOM 2940 C C . ILE A 1 371 ? -0.767 0.694 -12.111 1.00 98.38 371 ILE A C 1
ATOM 2942 O O . ILE A 1 371 ? -1.781 1.392 -12.159 1.00 98.38 371 ILE A O 1
ATOM 2946 N N . ARG A 1 372 ? -0.838 -0.630 -11.983 1.00 97.94 372 ARG A N 1
ATOM 2947 C CA . ARG A 1 372 ? -2.089 -1.350 -11.728 1.00 97.94 372 ARG A CA 1
ATOM 2948 C C . ARG A 1 372 ? -1.911 -2.302 -10.558 1.00 97.94 372 ARG A C 1
ATOM 2950 O O . ARG A 1 372 ? -1.011 -3.136 -10.600 1.00 97.94 372 ARG A O 1
ATOM 2957 N N . LEU A 1 373 ? -2.786 -2.198 -9.565 1.00 98.50 373 LEU A N 1
ATOM 2958 C CA . LEU A 1 373 ? -2.902 -3.135 -8.454 1.00 98.50 373 LEU A CA 1
ATOM 2959 C C . LEU A 1 373 ? -4.081 -4.054 -8.769 1.00 98.50 373 LEU A C 1
ATOM 2961 O O . LEU A 1 373 ? -5.208 -3.586 -8.914 1.00 98.50 373 LEU A O 1
ATOM 2965 N N . GLN A 1 374 ? -3.805 -5.344 -8.936 1.00 97.44 374 GLN A N 1
ATOM 2966 C CA . GLN A 1 374 ? -4.798 -6.361 -9.263 1.00 97.44 374 GLN A CA 1
ATOM 2967 C C . GLN A 1 374 ? -4.873 -7.363 -8.121 1.00 97.44 374 GLN A C 1
ATOM 2969 O O . GLN A 1 374 ? -3.896 -8.071 -7.867 1.00 97.44 374 GLN A O 1
ATOM 2974 N N . ARG A 1 375 ? -6.030 -7.454 -7.468 1.00 97.81 375 ARG A N 1
ATOM 2975 C CA . ARG A 1 375 ? -6.250 -8.458 -6.430 1.00 97.81 375 ARG A CA 1
ATOM 2976 C C . ARG A 1 375 ? -6.180 -9.863 -7.016 1.00 97.81 375 ARG A C 1
ATOM 2978 O O . ARG A 1 375 ? -6.626 -10.092 -8.144 1.00 97.81 375 ARG A O 1
ATOM 2985 N N . ASN A 1 376 ? -5.622 -10.803 -6.259 1.00 94.88 376 ASN A N 1
ATOM 2986 C CA . ASN A 1 376 ? -5.600 -12.203 -6.655 1.00 94.88 376 ASN A CA 1
ATOM 2987 C C . ASN A 1 376 ? -7.025 -12.793 -6.546 1.00 94.88 376 ASN A C 1
ATOM 2989 O O . ASN A 1 376 ? -7.662 -12.649 -5.498 1.00 94.88 376 ASN A O 1
ATOM 2993 N N . PRO A 1 377 ? -7.557 -13.434 -7.604 1.00 87.19 377 PRO A N 1
ATOM 2994 C CA . PRO A 1 377 ? -8.927 -13.950 -7.609 1.00 87.19 377 PRO A CA 1
ATOM 2995 C C . PRO A 1 377 ? -9.142 -15.145 -6.668 1.00 87.19 377 PRO A C 1
ATOM 2997 O O . PRO A 1 377 ? -10.277 -15.385 -6.271 1.00 87.19 377 PRO A O 1
ATOM 3000 N N . ILE A 1 378 ? -8.077 -15.868 -6.305 1.00 88.25 378 ILE A N 1
ATOM 3001 C CA . ILE A 1 378 ? -8.120 -17.041 -5.422 1.00 88.25 378 ILE A CA 1
ATOM 3002 C C . ILE A 1 378 ? -7.613 -16.649 -4.034 1.00 88.25 378 ILE A C 1
ATOM 3004 O O . ILE A 1 378 ? -8.373 -16.660 -3.079 1.00 88.25 378 ILE A O 1
ATOM 3008 N N . TRP A 1 379 ? -6.355 -16.220 -3.924 1.00 93.06 379 TRP A N 1
ATOM 3009 C CA . TRP A 1 379 ? -5.717 -15.896 -2.645 1.00 93.06 379 TRP A CA 1
ATOM 3010 C C . TRP A 1 379 ? -6.038 -14.463 -2.216 1.00 93.06 379 TRP A C 1
ATOM 3012 O O . TRP A 1 379 ? -5.308 -13.524 -2.533 1.00 93.06 379 TRP A O 1
ATOM 3022 N N . ARG A 1 380 ? -7.148 -14.265 -1.505 1.00 96.38 380 ARG A N 1
ATOM 3023 C CA . ARG A 1 380 ? -7.815 -12.957 -1.341 1.00 96.38 380 ARG A CA 1
ATOM 3024 C C . ARG A 1 380 ? -7.041 -11.918 -0.528 1.00 96.38 380 ARG A C 1
ATOM 3026 O O . ARG A 1 380 ? -7.393 -10.738 -0.594 1.00 96.38 380 ARG A O 1
ATOM 3033 N N . ARG A 1 381 ? -5.974 -12.326 0.165 1.00 97.25 381 ARG A N 1
ATOM 3034 C CA . ARG A 1 381 ? -5.005 -11.452 0.856 1.00 97.25 381 ARG A CA 1
ATOM 3035 C C . ARG A 1 381 ? -3.878 -10.930 -0.042 1.00 97.25 381 ARG A C 1
ATOM 3037 O O . ARG A 1 381 ? -3.115 -10.056 0.369 1.00 97.25 381 ARG A O 1
ATOM 3044 N N . HIS A 1 382 ? -3.771 -11.443 -1.265 1.00 95.69 382 HIS A N 1
ATOM 3045 C CA . HIS A 1 382 ? -2.658 -11.183 -2.175 1.00 95.69 382 HIS A CA 1
ATOM 3046 C C . HIS A 1 382 ? -3.074 -10.324 -3.367 1.00 95.69 382 HIS A C 1
ATOM 3048 O O . HIS A 1 382 ? -4.237 -10.272 -3.772 1.00 95.69 382 HIS A O 1
ATOM 3054 N N . LEU A 1 383 ? -2.082 -9.680 -3.976 1.00 97.62 383 LEU A N 1
ATOM 3055 C CA . LEU A 1 383 ? -2.225 -8.882 -5.188 1.00 97.62 383 LEU A CA 1
ATOM 3056 C C . LEU A 1 383 ? -0.984 -8.975 -6.067 1.00 97.62 383 LEU A C 1
ATOM 3058 O O . LEU A 1 383 ? 0.101 -9.334 -5.619 1.00 97.62 383 LEU A O 1
ATOM 3062 N N . SER A 1 384 ? -1.154 -8.595 -7.327 1.00 95.44 384 SER A N 1
ATOM 3063 C CA . SER A 1 384 ? -0.071 -8.320 -8.265 1.00 95.44 384 SER A CA 1
ATOM 3064 C C . SER A 1 384 ? -0.020 -6.829 -8.575 1.00 95.44 384 SER A C 1
ATOM 3066 O O . SER A 1 384 ? -1.054 -6.211 -8.835 1.00 95.44 384 SER A O 1
ATOM 3068 N N . ILE A 1 385 ? 1.185 -6.257 -8.601 1.00 97.69 385 ILE A N 1
ATOM 3069 C CA . ILE A 1 385 ? 1.413 -4.874 -9.029 1.00 97.69 385 ILE A CA 1
ATOM 3070 C C . ILE A 1 385 ? 2.101 -4.892 -10.390 1.00 97.69 385 ILE A C 1
ATOM 3072 O O . ILE A 1 385 ? 3.176 -5.462 -10.550 1.00 97.69 385 ILE A O 1
ATOM 3076 N N . THR A 1 386 ? 1.465 -4.288 -11.392 1.00 96.62 386 THR A N 1
ATOM 3077 C CA . THR A 1 386 ? 2.013 -4.165 -12.747 1.00 96.62 386 THR A CA 1
ATOM 3078 C C . THR A 1 386 ? 2.428 -2.727 -13.011 1.00 96.62 386 THR A C 1
ATOM 3080 O O . THR A 1 386 ? 1.577 -1.838 -13.021 1.00 96.62 386 THR A O 1
ATOM 3083 N N . PHE A 1 387 ? 3.708 -2.516 -13.307 1.00 96.62 387 PHE A N 1
ATOM 3084 C CA . PHE A 1 387 ? 4.207 -1.267 -13.874 1.00 96.62 387 PHE A CA 1
ATOM 3085 C C . PHE A 1 387 ? 4.272 -1.375 -15.398 1.00 96.62 387 PHE A C 1
ATOM 3087 O O . PHE A 1 387 ? 4.764 -2.359 -15.944 1.00 96.62 387 PHE A O 1
ATOM 3094 N N . SER A 1 388 ? 3.795 -0.345 -16.089 1.00 92.44 388 SER A N 1
ATOM 3095 C CA . SER A 1 388 ? 4.032 -0.124 -17.515 1.00 92.44 388 SER A CA 1
ATOM 3096 C C . SER A 1 388 ? 4.626 1.262 -17.654 1.00 92.44 388 SER A C 1
ATOM 3098 O O . SER A 1 388 ? 3.986 2.217 -17.234 1.00 92.44 388 SER A O 1
ATOM 3100 N N . TRP A 1 389 ? 5.821 1.388 -18.220 1.00 93.19 389 TRP A N 1
ATOM 3101 C CA . TRP A 1 389 ? 6.536 2.660 -18.299 1.00 93.19 389 TRP A CA 1
ATOM 3102 C C . TRP A 1 389 ? 7.227 2.831 -19.651 1.00 93.19 389 TRP A C 1
ATOM 3104 O O . TRP A 1 389 ? 7.505 1.862 -20.361 1.00 93.19 389 TRP A O 1
ATOM 3114 N N . ASN A 1 390 ? 7.511 4.082 -19.991 1.00 85.56 390 ASN A N 1
ATOM 3115 C CA . ASN A 1 390 ? 8.314 4.483 -21.133 1.00 85.56 390 ASN A CA 1
ATOM 3116 C C . ASN A 1 390 ? 9.248 5.629 -20.717 1.00 85.56 390 ASN A C 1
ATOM 3118 O O . ASN A 1 390 ? 8.909 6.402 -19.820 1.00 85.56 390 ASN A O 1
ATOM 3122 N N . ILE A 1 391 ? 10.414 5.721 -21.359 1.00 86.25 391 ILE A N 1
ATOM 3123 C CA . ILE A 1 391 ? 11.393 6.787 -21.132 1.00 86.25 391 ILE A CA 1
ATOM 3124 C C . ILE A 1 391 ? 11.528 7.584 -22.423 1.00 86.25 391 ILE A C 1
ATOM 3126 O O . ILE A 1 391 ? 12.036 7.081 -23.427 1.00 86.25 391 ILE A O 1
ATOM 3130 N N . ASN A 1 392 ? 11.082 8.833 -22.388 1.00 77.94 392 ASN A N 1
ATOM 3131 C CA . ASN A 1 392 ? 11.238 9.763 -23.494 1.00 77.94 392 ASN A CA 1
ATOM 3132 C C . ASN A 1 392 ? 12.478 10.618 -23.238 1.00 77.94 392 ASN A C 1
ATOM 3134 O O . ASN A 1 392 ? 12.449 11.524 -22.405 1.00 77.94 392 ASN A O 1
ATOM 3138 N N . SER A 1 393 ? 13.557 10.324 -23.968 1.00 63.03 393 SER A N 1
ATOM 3139 C CA . SER A 1 393 ? 14.742 11.181 -23.976 1.00 63.03 393 SER A CA 1
ATOM 3140 C C . SER A 1 393 ? 14.474 12.436 -24.804 1.00 63.03 393 SER A C 1
ATOM 3142 O O . SER A 1 393 ? 14.045 12.353 -25.963 1.00 63.03 393 SER A O 1
ATOM 3144 N N . THR A 1 394 ? 14.728 13.601 -24.212 1.00 54.84 394 THR A N 1
ATOM 3145 C CA . THR A 1 394 ? 14.455 14.919 -24.806 1.00 54.84 394 THR A CA 1
ATOM 3146 C C . THR A 1 394 ? 15.249 15.171 -26.093 1.00 54.84 394 THR A C 1
ATOM 3148 O O . THR A 1 394 ? 14.713 15.768 -27.028 1.00 54.84 394 THR A O 1
ATOM 3151 N N . GLU A 1 395 ? 16.482 14.667 -26.211 1.00 51.78 395 GLU A N 1
ATOM 3152 C CA . GLU A 1 395 ? 17.283 14.809 -27.439 1.00 51.78 395 GLU A CA 1
ATOM 3153 C C . GLU A 1 395 ? 16.828 13.858 -28.556 1.00 51.78 395 GLU A C 1
ATOM 3155 O O . GLU A 1 395 ? 16.685 14.262 -29.714 1.00 51.78 395 GLU A O 1
ATOM 3160 N N . VAL A 1 396 ? 16.548 12.593 -28.221 1.00 54.06 3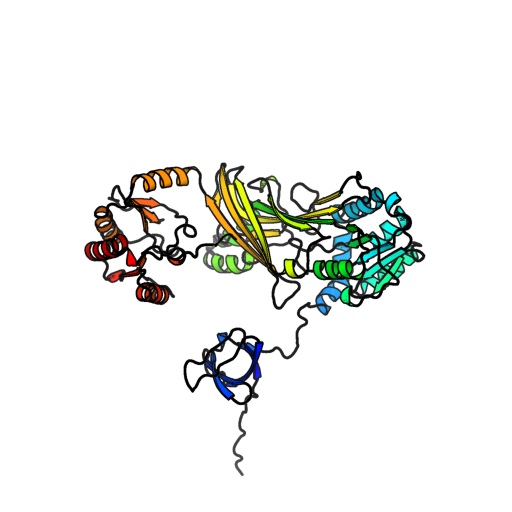96 VAL A N 1
ATOM 3161 C CA . VAL A 1 396 ? 16.185 11.570 -29.216 1.00 54.06 396 VAL A CA 1
ATOM 3162 C C . VAL A 1 396 ? 14.807 11.842 -29.824 1.00 54.06 396 VAL A C 1
ATOM 3164 O O . VAL A 1 396 ? 14.625 11.610 -31.022 1.00 54.06 396 VAL A O 1
ATOM 3167 N N . SER A 1 397 ? 13.856 12.363 -29.038 1.00 61.22 397 SER A N 1
ATOM 3168 C CA . SER A 1 397 ? 12.500 12.676 -29.514 1.00 61.22 397 SER A CA 1
ATOM 3169 C C . SER A 1 397 ? 12.511 13.767 -30.585 1.00 61.22 397 SER A C 1
ATOM 3171 O O . SER A 1 397 ? 11.942 13.574 -31.658 1.00 61.22 397 SER A O 1
ATOM 3173 N N . ASN A 1 398 ? 13.239 14.866 -30.359 1.00 65.81 398 ASN A N 1
ATOM 3174 C CA . ASN A 1 398 ? 13.277 15.998 -31.290 1.00 65.81 398 ASN A CA 1
ATOM 3175 C C . ASN A 1 398 ? 13.929 15.624 -32.628 1.00 65.81 398 ASN A C 1
ATOM 3177 O O . ASN A 1 398 ? 13.365 15.879 -33.693 1.00 65.81 398 ASN A O 1
ATOM 3181 N N . GLU A 1 399 ? 15.084 14.949 -32.607 1.00 72.25 399 GLU A N 1
ATOM 3182 C CA . GLU A 1 399 ? 15.728 14.552 -33.861 1.00 72.25 399 GLU A CA 1
ATOM 3183 C C . GLU A 1 399 ? 14.964 13.449 -34.616 1.00 72.25 399 GLU A C 1
ATOM 3185 O O . GLU A 1 399 ? 15.109 13.301 -35.837 1.00 72.25 39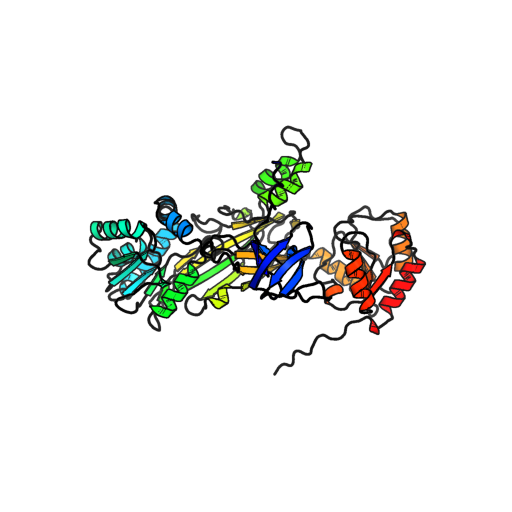9 GLU A O 1
ATOM 3190 N N . MET A 1 400 ? 14.241 12.582 -33.900 1.00 74.00 400 MET A N 1
ATOM 3191 C CA . MET A 1 400 ? 13.402 11.550 -34.510 1.00 74.00 400 MET A CA 1
ATOM 3192 C C . MET A 1 400 ? 12.175 12.183 -35.163 1.00 74.00 400 MET A C 1
ATOM 3194 O O . MET A 1 400 ? 11.877 11.858 -36.315 1.00 74.00 400 MET A O 1
ATOM 3198 N N . GLU A 1 401 ? 11.507 13.107 -34.473 1.00 73.81 401 GLU A N 1
ATOM 3199 C CA . GLU A 1 401 ? 10.369 13.856 -35.004 1.00 73.81 401 GLU A CA 1
ATOM 3200 C C . GLU A 1 401 ? 10.756 14.664 -36.242 1.00 73.81 401 GLU A C 1
ATOM 3202 O O . GLU A 1 401 ? 10.085 14.549 -37.267 1.00 73.81 401 GLU A O 1
ATOM 3207 N N . GLU A 1 402 ? 11.869 15.402 -36.218 1.00 81.81 402 GLU A N 1
ATOM 3208 C CA . GLU A 1 402 ? 12.365 16.118 -37.399 1.00 81.81 402 GLU A CA 1
ATOM 3209 C C . GLU A 1 402 ? 12.637 15.173 -38.580 1.00 81.81 402 GLU A C 1
ATOM 3211 O O . GLU A 1 402 ? 12.234 15.447 -39.717 1.00 81.81 402 GLU A O 1
ATOM 3216 N N . PHE A 1 403 ? 13.283 14.027 -38.329 1.00 86.19 403 PHE A N 1
ATOM 3217 C CA . PHE A 1 403 ? 13.587 13.053 -39.377 1.00 86.19 403 PHE A CA 1
ATOM 3218 C C . PHE A 1 403 ? 12.321 12.442 -39.990 1.00 86.19 403 PHE A C 1
ATOM 3220 O O . PHE A 1 403 ? 12.236 12.314 -41.215 1.00 86.19 403 PHE A O 1
ATOM 3227 N N . VAL A 1 404 ? 11.344 12.075 -39.156 1.00 82.31 404 VAL A N 1
ATOM 3228 C CA . VAL A 1 404 ? 10.067 11.491 -39.587 1.00 82.31 404 VAL A CA 1
ATOM 3229 C C . VAL A 1 404 ? 9.213 12.523 -40.325 1.00 82.31 404 VAL A C 1
ATOM 3231 O O . VAL A 1 404 ? 8.733 12.239 -41.427 1.00 82.31 404 VAL A O 1
ATOM 3234 N N . ASN A 1 405 ? 9.090 13.738 -39.785 1.00 79.12 405 ASN A N 1
ATOM 3235 C CA . ASN A 1 405 ? 8.349 14.840 -40.406 1.00 79.12 405 ASN A CA 1
ATOM 3236 C C . ASN A 1 405 ? 8.961 15.251 -41.754 1.00 79.12 405 ASN A C 1
ATOM 3238 O O . ASN A 1 405 ? 8.242 15.628 -42.681 1.00 79.12 405 ASN A O 1
ATOM 3242 N N . GLY A 1 406 ? 10.274 15.066 -41.927 1.00 82.06 406 GLY A N 1
ATOM 3243 C CA . GLY A 1 406 ? 10.975 15.242 -43.200 1.00 82.06 406 GLY A CA 1
ATOM 3244 C C . GLY A 1 406 ? 10.551 14.288 -44.328 1.00 82.06 406 GLY A C 1
ATOM 3245 O O . GLY A 1 406 ? 11.074 14.407 -45.439 1.00 82.06 406 GLY A O 1
ATOM 3246 N N . SER A 1 407 ? 9.646 13.331 -44.081 1.00 84.38 407 SER A N 1
ATOM 3247 C CA . SER A 1 407 ? 9.041 12.482 -45.118 1.00 84.38 407 SER A CA 1
ATOM 3248 C C . SER A 1 407 ? 7.755 13.053 -45.734 1.00 84.38 407 SER A C 1
ATOM 3250 O O . SER A 1 407 ? 7.270 12.507 -46.730 1.00 84.38 407 SER A O 1
ATOM 3252 N N . GLY A 1 408 ? 7.193 14.124 -45.160 1.00 83.56 408 GLY A N 1
ATOM 3253 C CA . GLY A 1 408 ? 5.953 14.751 -45.625 1.00 83.56 408 GLY A CA 1
ATOM 3254 C C . GLY A 1 408 ? 4.775 13.770 -45.710 1.00 83.56 408 GLY A C 1
ATOM 3255 O O . GLY A 1 408 ? 4.572 12.935 -44.831 1.00 83.56 408 GLY A O 1
ATOM 3256 N N . GLU A 1 409 ? 4.013 13.834 -46.805 1.00 82.00 409 GLU A N 1
ATOM 3257 C CA . GLU A 1 409 ? 2.817 13.001 -47.025 1.00 82.00 409 GLU A CA 1
ATOM 3258 C C . GLU A 1 409 ? 3.116 11.506 -47.240 1.00 82.00 409 GLU A C 1
ATOM 3260 O O . GLU A 1 409 ? 2.198 10.685 -47.247 1.00 82.00 409 GLU A O 1
ATOM 3265 N N . HIS A 1 410 ? 4.384 11.123 -47.425 1.00 83.88 410 HIS A N 1
ATOM 3266 C CA . HIS A 1 410 ? 4.750 9.730 -47.685 1.00 83.88 410 HIS A CA 1
ATOM 3267 C C . HIS A 1 410 ? 4.725 8.847 -46.428 1.00 83.88 410 HIS A C 1
ATOM 3269 O O . HIS A 1 410 ? 4.660 7.623 -46.567 1.00 83.88 410 HIS A O 1
ATOM 3275 N N . GLY A 1 411 ? 4.740 9.440 -45.227 1.00 84.00 411 GLY A N 1
ATOM 3276 C CA . GLY A 1 411 ? 4.832 8.716 -43.955 1.00 84.00 411 GLY A CA 1
ATOM 3277 C C . GLY A 1 411 ? 6.207 8.076 -43.728 1.00 84.00 411 GLY A C 1
ATOM 3278 O O . GLY A 1 411 ? 7.159 8.352 -44.451 1.00 84.00 411 GLY A O 1
ATOM 3279 N N . PHE A 1 412 ? 6.329 7.201 -42.732 1.00 88.38 412 PHE A N 1
ATOM 3280 C CA . PHE A 1 412 ? 7.592 6.544 -42.383 1.00 88.38 412 PHE A CA 1
ATOM 3281 C C . PHE A 1 412 ? 7.407 5.039 -42.157 1.00 88.38 412 PHE A C 1
ATOM 3283 O O . PHE A 1 412 ? 6.296 4.555 -41.952 1.00 88.38 412 PHE A O 1
ATOM 3290 N N . VAL A 1 413 ? 8.509 4.295 -42.213 1.00 89.00 413 VAL A N 1
ATOM 3291 C CA . VAL A 1 413 ? 8.579 2.856 -41.941 1.00 89.00 413 VAL A CA 1
ATOM 3292 C C . VAL A 1 413 ? 9.366 2.635 -40.658 1.00 89.00 413 VAL A C 1
ATOM 3294 O O . VAL A 1 413 ? 10.461 3.167 -40.498 1.00 89.00 413 VAL A O 1
ATOM 3297 N N . VAL A 1 414 ? 8.836 1.799 -39.771 1.00 87.75 414 VAL A N 1
ATOM 3298 C CA . VAL A 1 414 ? 9.570 1.270 -38.619 1.00 87.75 414 VAL A CA 1
ATOM 3299 C C . VAL A 1 414 ? 10.049 -0.134 -38.957 1.00 87.75 414 VAL A C 1
ATOM 3301 O O . VAL A 1 414 ? 9.246 -1.008 -39.278 1.00 87.75 414 VAL A O 1
ATOM 3304 N N . PHE A 1 415 ? 11.359 -0.355 -38.889 1.00 89.56 415 PHE A N 1
ATOM 3305 C CA . PHE A 1 415 ? 11.981 -1.647 -39.139 1.00 89.56 415 PHE A CA 1
ATOM 3306 C C . PHE A 1 415 ? 12.690 -2.171 -37.883 1.00 89.56 415 PHE A C 1
ATOM 3308 O O . PHE A 1 415 ? 13.567 -1.524 -37.303 1.00 89.56 415 PHE A O 1
ATOM 3315 N N . THR A 1 416 ? 12.300 -3.371 -37.454 1.00 84.75 416 THR A N 1
ATOM 3316 C CA . THR A 1 416 ? 12.862 -4.070 -36.294 1.00 84.75 416 THR A CA 1
ATOM 3317 C C . THR A 1 416 ? 12.805 -5.581 -36.512 1.00 84.75 416 THR A C 1
ATOM 3319 O O . THR A 1 416 ? 11.904 -6.079 -37.183 1.00 84.75 416 THR A O 1
ATOM 3322 N N . LEU A 1 417 ? 13.764 -6.307 -35.935 1.00 82.12 417 LEU A N 1
ATOM 3323 C CA . LEU A 1 417 ? 13.813 -7.775 -35.923 1.00 82.12 417 LEU A CA 1
ATOM 3324 C C . LEU A 1 417 ? 13.578 -8.343 -34.509 1.00 82.12 417 LEU A C 1
ATOM 3326 O O . LEU A 1 417 ? 13.979 -9.464 -34.206 1.00 82.12 417 LEU A O 1
ATOM 3330 N N . GLY A 1 418 ? 12.934 -7.557 -33.638 1.00 72.88 418 GLY A N 1
ATOM 3331 C CA . GLY A 1 418 ? 12.685 -7.908 -32.239 1.00 72.88 418 GLY A CA 1
ATOM 3332 C C . GLY A 1 418 ? 13.829 -7.521 -31.295 1.00 72.88 418 GLY A C 1
ATOM 3333 O O . GLY A 1 418 ? 14.804 -6.888 -31.695 1.00 72.88 418 GLY A O 1
ATOM 3334 N N . SER A 1 419 ? 13.679 -7.860 -30.013 1.00 68.81 419 SER A N 1
ATOM 3335 C CA . SER A 1 419 ? 14.663 -7.571 -28.955 1.00 68.81 419 SER A CA 1
ATOM 3336 C C . SER A 1 419 ? 15.840 -8.548 -28.929 1.00 68.81 419 SER A C 1
ATOM 3338 O O . SER A 1 419 ? 16.923 -8.176 -28.490 1.00 68.81 419 SER A O 1
ATOM 3340 N N . LEU A 1 420 ? 15.637 -9.773 -29.419 1.00 67.81 420 LEU A N 1
ATOM 3341 C CA . LEU A 1 420 ? 16.619 -10.862 -29.366 1.00 67.81 420 LEU A CA 1
ATOM 3342 C C . LEU A 1 420 ? 17.679 -10.792 -30.475 1.00 67.81 420 LEU A C 1
ATOM 3344 O O . LEU A 1 420 ? 18.670 -11.515 -30.425 1.00 67.81 420 LEU A O 1
ATOM 3348 N N . ILE A 1 421 ? 17.488 -9.926 -31.473 1.00 74.81 421 ILE A N 1
ATOM 3349 C CA . ILE A 1 421 ? 18.449 -9.715 -32.558 1.00 74.81 421 ILE A CA 1
ATOM 3350 C C . ILE A 1 421 ? 19.005 -8.304 -32.444 1.00 74.81 421 ILE A C 1
ATOM 3352 O O . ILE A 1 421 ? 18.353 -7.324 -32.799 1.00 74.81 421 ILE A O 1
ATOM 3356 N N . SER A 1 422 ? 20.237 -8.219 -31.953 1.00 68.19 422 SER A N 1
ATOM 3357 C CA . SER A 1 422 ? 20.967 -6.963 -31.781 1.00 68.19 422 SER A CA 1
ATOM 3358 C C . SER A 1 422 ? 21.522 -6.408 -33.094 1.00 68.19 422 SER A C 1
ATOM 3360 O O . SER A 1 422 ? 21.598 -5.193 -33.283 1.00 68.19 422 SER A O 1
ATOM 3362 N N . GLN A 1 423 ? 21.898 -7.293 -34.019 1.00 71.56 423 GLN A N 1
ATOM 3363 C CA . GLN A 1 423 ? 22.533 -6.940 -35.285 1.00 71.56 423 GLN A CA 1
ATOM 3364 C C . GLN A 1 423 ? 22.273 -7.994 -36.361 1.00 71.56 423 GLN A C 1
ATOM 3366 O O . GLN A 1 423 ? 22.000 -9.156 -36.055 1.00 71.56 423 GLN A O 1
ATOM 3371 N N . ILE A 1 424 ? 22.423 -7.602 -37.627 1.00 80.12 424 ILE A N 1
ATOM 3372 C CA . ILE A 1 424 ? 22.404 -8.530 -38.762 1.00 80.12 424 ILE A CA 1
ATOM 3373 C C . ILE A 1 424 ? 23.731 -8.506 -39.522 1.00 80.12 424 ILE A C 1
ATOM 3375 O O . ILE A 1 424 ? 24.405 -7.474 -39.536 1.00 80.12 424 ILE A O 1
ATOM 3379 N N . PRO A 1 425 ? 24.106 -9.611 -40.193 1.00 84.75 425 PRO A N 1
ATOM 3380 C CA . PRO A 1 425 ? 25.291 -9.638 -41.039 1.00 84.75 425 PRO A CA 1
ATOM 3381 C C . PRO A 1 425 ? 25.266 -8.528 -42.096 1.00 84.75 425 PRO A C 1
ATOM 3383 O O . PRO A 1 425 ? 24.236 -8.293 -42.731 1.00 84.75 425 PRO A O 1
ATOM 3386 N N . GLU A 1 426 ? 26.417 -7.899 -42.345 1.00 82.69 426 GLU A N 1
ATOM 3387 C CA . GLU A 1 426 ? 26.550 -6.763 -43.271 1.00 82.69 426 GLU A CA 1
ATOM 3388 C C . GLU A 1 426 ? 26.002 -7.079 -44.670 1.00 82.69 426 GLU A C 1
ATOM 3390 O O . GLU A 1 426 ? 25.297 -6.268 -45.268 1.00 82.69 426 GLU A O 1
ATOM 3395 N N . ALA A 1 427 ? 26.240 -8.299 -45.165 1.00 82.62 427 ALA A N 1
ATOM 3396 C CA . ALA A 1 427 ? 25.713 -8.748 -46.449 1.00 82.62 427 ALA A CA 1
ATOM 3397 C C . ALA A 1 427 ? 24.181 -8.641 -46.528 1.00 82.62 427 ALA A C 1
ATOM 3399 O O . ALA A 1 427 ? 23.671 -8.175 -47.541 1.00 82.62 427 ALA A O 1
ATOM 3400 N N . LYS A 1 428 ? 23.468 -9.001 -45.451 1.00 86.44 428 LYS A N 1
ATOM 3401 C CA . LYS A 1 428 ? 22.007 -8.885 -45.370 1.00 86.44 428 LYS A CA 1
ATOM 3402 C C . LYS A 1 428 ? 21.565 -7.447 -45.132 1.00 86.44 428 LYS A C 1
ATOM 3404 O O . LYS A 1 428 ? 20.573 -7.029 -45.718 1.00 86.44 428 LYS A O 1
ATOM 3409 N N . ALA A 1 429 ? 22.310 -6.665 -44.349 1.00 87.25 429 ALA A N 1
ATOM 3410 C CA . ALA A 1 429 ? 22.014 -5.244 -44.169 1.00 87.25 429 ALA A CA 1
ATOM 3411 C C . ALA A 1 429 ? 22.012 -4.469 -45.494 1.00 87.25 429 ALA A C 1
ATOM 3413 O O . ALA A 1 429 ? 21.154 -3.610 -45.699 1.00 87.25 429 ALA A O 1
ATOM 3414 N N . ARG A 1 430 ? 22.913 -4.822 -46.421 1.00 87.00 430 ARG A N 1
ATOM 3415 C CA . ARG A 1 430 ? 22.936 -4.243 -47.773 1.00 87.00 430 ARG A CA 1
ATOM 3416 C C . ARG A 1 430 ? 21.650 -4.505 -48.555 1.00 87.00 430 ARG A C 1
ATOM 3418 O O . ARG A 1 430 ? 21.157 -3.574 -49.183 1.00 87.00 430 ARG A O 1
ATOM 3425 N N . ASP A 1 431 ? 21.080 -5.709 -48.479 1.00 89.94 431 ASP A N 1
ATOM 3426 C CA . ASP A 1 431 ? 19.817 -6.029 -49.163 1.00 89.94 431 ASP A CA 1
ATOM 3427 C C . ASP A 1 431 ? 18.662 -5.151 -48.648 1.00 89.94 431 ASP A C 1
ATOM 3429 O O . ASP A 1 431 ? 17.866 -4.634 -49.436 1.00 89.94 431 ASP A O 1
ATOM 3433 N N . PHE A 1 432 ? 18.602 -4.922 -47.329 1.00 92.19 432 PHE A N 1
ATOM 3434 C CA . PHE A 1 432 ? 17.632 -4.010 -46.713 1.00 92.19 432 PHE A CA 1
ATOM 3435 C C . PHE A 1 432 ? 17.851 -2.561 -47.155 1.00 92.19 432 PHE A C 1
ATOM 3437 O O . PHE A 1 432 ? 16.912 -1.900 -47.594 1.00 92.19 432 PHE A O 1
ATOM 3444 N N . PHE A 1 433 ? 19.089 -2.067 -47.089 1.00 92.50 433 PHE A N 1
ATOM 3445 C CA . PHE A 1 433 ? 19.418 -0.707 -47.512 1.00 92.50 433 PHE A CA 1
ATOM 3446 C C . PHE A 1 433 ? 19.105 -0.446 -48.985 1.00 92.50 433 PHE A C 1
ATOM 3448 O O . PHE A 1 433 ? 18.593 0.626 -49.309 1.00 92.50 433 PHE A O 1
ATOM 3455 N N . GLU A 1 434 ? 19.368 -1.405 -49.871 1.00 92.62 434 GLU A N 1
ATOM 3456 C CA . GLU A 1 434 ? 19.087 -1.247 -51.296 1.00 92.62 434 GLU A CA 1
ATOM 3457 C C . GLU A 1 434 ? 17.582 -1.186 -51.584 1.00 92.62 434 GLU A C 1
ATOM 3459 O O . GLU A 1 434 ? 17.142 -0.397 -52.421 1.00 92.62 434 GLU A O 1
ATOM 3464 N N . ALA A 1 435 ? 16.769 -1.948 -50.846 1.00 94.31 435 ALA A N 1
ATOM 3465 C CA . ALA A 1 435 ? 15.315 -1.836 -50.925 1.00 94.31 435 ALA A CA 1
ATOM 3466 C C . ALA A 1 435 ? 14.815 -0.501 -50.347 1.00 94.31 435 ALA A C 1
ATOM 3468 O O . ALA A 1 435 ? 14.019 0.194 -50.979 1.00 94.31 435 ALA A O 1
ATOM 3469 N N . PHE A 1 436 ? 15.299 -0.111 -49.163 1.00 95.06 436 PHE A N 1
ATOM 3470 C CA . PHE A 1 436 ? 14.868 1.115 -48.488 1.00 95.06 436 PHE A CA 1
ATOM 3471 C C . PHE A 1 436 ? 15.238 2.376 -49.265 1.00 95.06 436 PHE A C 1
ATOM 3473 O O . PHE A 1 436 ? 14.449 3.314 -49.301 1.00 95.06 436 PHE A O 1
ATOM 3480 N N . ARG A 1 437 ? 16.374 2.405 -49.968 1.00 94.06 437 ARG A N 1
ATOM 3481 C CA . ARG A 1 437 ? 16.758 3.548 -50.814 1.00 94.06 437 ARG A CA 1
ATOM 3482 C C . ARG A 1 437 ? 15.731 3.851 -51.917 1.00 94.06 437 ARG A C 1
ATOM 3484 O O . ARG A 1 437 ? 15.691 4.968 -52.424 1.00 94.06 437 ARG A O 1
ATOM 3491 N N . GLN A 1 438 ? 14.919 2.865 -52.297 1.00 94.12 438 GLN A N 1
ATOM 3492 C CA . GLN A 1 438 ? 13.976 2.943 -53.414 1.00 94.12 438 GLN A CA 1
ATOM 3493 C C . GLN A 1 438 ? 12.531 3.256 -52.997 1.00 94.12 438 GLN A C 1
ATOM 3495 O O . GLN A 1 438 ? 11.646 3.274 -53.861 1.00 94.12 438 GLN A O 1
ATOM 3500 N N . ILE A 1 439 ? 12.270 3.480 -51.705 1.00 92.88 439 ILE A N 1
ATOM 3501 C CA . ILE A 1 439 ? 10.958 3.913 -51.207 1.00 92.88 439 ILE A CA 1
ATOM 3502 C C . ILE A 1 439 ? 11.002 5.389 -50.777 1.00 92.88 439 ILE A C 1
ATOM 3504 O O . ILE A 1 439 ? 12.029 5.846 -50.275 1.00 92.88 439 ILE A O 1
ATOM 3508 N N . PRO A 1 440 ? 9.911 6.152 -50.972 1.00 90.12 440 PRO A N 1
ATOM 3509 C CA . PRO A 1 440 ? 9.869 7.571 -50.614 1.00 90.12 440 PRO A CA 1
ATOM 3510 C C . PRO A 1 440 ? 9.772 7.819 -49.099 1.00 90.12 440 PRO A C 1
ATOM 3512 O O . PRO A 1 440 ? 10.008 8.937 -48.652 1.00 90.12 440 PRO A O 1
ATOM 3515 N N . GLN A 1 441 ? 9.431 6.795 -48.312 1.00 91.69 441 GLN A N 1
ATOM 3516 C CA . GLN A 1 441 ? 9.356 6.865 -46.856 1.00 91.69 441 GLN A CA 1
ATOM 3517 C C . GLN A 1 441 ? 10.738 7.016 -46.216 1.00 91.69 441 GLN A C 1
ATOM 3519 O O . GLN A 1 441 ? 11.730 6.413 -46.644 1.00 91.69 441 GLN A O 1
ATOM 3524 N N . ARG A 1 442 ? 10.771 7.749 -45.104 1.00 92.81 442 ARG A N 1
ATOM 3525 C CA . ARG A 1 442 ? 11.845 7.655 -44.112 1.00 92.81 442 ARG A CA 1
ATOM 3526 C C . ARG A 1 442 ? 11.734 6.330 -43.361 1.00 92.81 442 ARG A C 1
ATOM 3528 O O . ARG A 1 442 ? 10.634 5.870 -43.078 1.00 92.81 442 ARG A O 1
ATOM 3535 N N . VAL A 1 443 ? 12.859 5.708 -43.037 1.00 92.38 443 VAL A N 1
ATOM 3536 C CA . VAL A 1 443 ? 12.926 4.407 -42.369 1.00 92.38 443 VAL A CA 1
ATOM 3537 C C . VAL A 1 443 ? 13.674 4.564 -41.056 1.00 92.38 443 VAL A C 1
ATOM 3539 O O . VAL A 1 443 ? 14.847 4.933 -41.044 1.00 92.38 443 VAL A O 1
ATOM 3542 N N . LEU A 1 444 ? 12.999 4.267 -39.955 1.00 90.56 444 LEU A N 1
ATOM 3543 C CA . LEU A 1 444 ? 13.607 4.126 -38.642 1.00 90.56 444 LEU A CA 1
ATOM 3544 C C . LEU A 1 444 ? 13.975 2.664 -38.441 1.00 90.56 444 LEU A C 1
ATOM 3546 O O . LEU A 1 444 ? 13.110 1.793 -38.511 1.00 90.56 444 LEU A O 1
ATOM 3550 N N . TRP A 1 445 ? 15.249 2.382 -38.194 1.00 89.44 445 TRP A N 1
ATOM 3551 C CA . TRP A 1 445 ? 15.731 1.017 -38.024 1.00 89.44 445 TRP A CA 1
ATOM 3552 C C . TRP A 1 445 ? 16.422 0.855 -36.672 1.00 89.44 445 TRP A C 1
ATOM 3554 O O . TRP A 1 445 ? 17.487 1.424 -36.438 1.00 89.44 445 TRP A O 1
ATOM 3564 N N . ARG A 1 446 ? 15.842 0.022 -35.794 1.00 85.62 446 ARG A N 1
ATOM 3565 C CA . ARG A 1 446 ? 16.503 -0.417 -34.557 1.00 85.62 446 ARG A CA 1
ATOM 3566 C C . ARG A 1 446 ? 17.700 -1.332 -34.862 1.00 85.62 446 ARG A C 1
ATOM 3568 O O . ARG A 1 446 ? 17.501 -2.459 -35.314 1.00 85.62 446 ARG A O 1
ATOM 3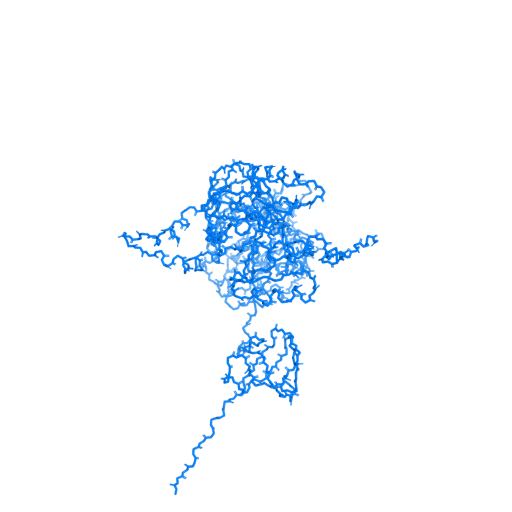575 N N . ASN A 1 447 ? 18.915 -0.877 -34.566 1.00 81.62 447 ASN A N 1
ATOM 3576 C CA . ASN A 1 447 ? 20.160 -1.645 -34.662 1.00 81.62 447 ASN A CA 1
ATOM 3577 C C . ASN A 1 447 ? 21.061 -1.308 -33.466 1.00 81.62 447 ASN A C 1
ATOM 3579 O O . ASN A 1 447 ? 21.395 -0.141 -33.262 1.00 81.62 447 ASN A O 1
ATOM 3583 N N . THR A 1 448 ? 21.467 -2.314 -32.689 1.00 71.50 448 THR A N 1
ATOM 3584 C CA . THR A 1 448 ? 22.356 -2.131 -31.529 1.00 71.50 448 THR A CA 1
ATOM 3585 C C . THR A 1 448 ? 23.799 -2.572 -31.796 1.00 71.50 448 THR A C 1
ATOM 3587 O O . THR A 1 448 ? 24.655 -2.360 -30.939 1.00 71.50 448 THR A O 1
ATOM 3590 N N . GLY A 1 449 ? 24.095 -3.129 -32.979 1.00 70.25 449 GLY A N 1
ATOM 3591 C CA . GLY A 1 449 ? 25.455 -3.454 -33.431 1.00 70.25 449 GLY A CA 1
ATOM 3592 C C . GLY A 1 449 ? 26.184 -2.314 -34.163 1.00 70.25 449 GLY A C 1
ATOM 3593 O O . GLY A 1 449 ? 25.662 -1.199 -34.266 1.00 70.25 449 GLY A O 1
ATOM 3594 N N . PRO A 1 450 ? 27.389 -2.577 -34.713 1.00 70.06 450 PRO A N 1
ATOM 3595 C CA . PRO A 1 450 ? 28.142 -1.611 -35.509 1.00 70.06 450 PRO A CA 1
ATOM 3596 C C . PRO A 1 450 ? 27.312 -1.061 -36.672 1.00 70.06 450 PRO A C 1
ATOM 3598 O O . PRO A 1 450 ? 26.567 -1.795 -37.325 1.00 70.06 450 PRO A O 1
ATOM 3601 N N . VAL A 1 451 ? 27.445 0.239 -36.943 1.00 67.88 451 VAL A N 1
ATOM 3602 C CA . VAL A 1 451 ? 26.749 0.903 -38.051 1.00 67.88 451 VAL A CA 1
ATOM 3603 C C . VAL A 1 451 ? 27.314 0.378 -39.376 1.00 67.88 451 VAL A C 1
ATOM 3605 O O . VAL A 1 451 ? 28.499 0.601 -39.643 1.00 67.88 451 VAL A O 1
ATOM 3608 N N . PRO A 1 452 ? 26.517 -0.303 -40.223 1.00 71.00 452 PRO A N 1
ATOM 3609 C CA . PRO A 1 452 ? 27.025 -0.790 -41.496 1.00 71.00 452 PRO A CA 1
ATOM 3610 C C . PRO A 1 452 ? 27.349 0.393 -42.418 1.00 71.00 452 PRO A C 1
ATOM 3612 O O . PRO A 1 452 ? 26.606 1.379 -42.470 1.00 71.00 452 PRO A O 1
ATOM 3615 N N . GLN A 1 453 ? 28.460 0.310 -43.154 1.00 68.19 453 GLN A N 1
ATOM 3616 C CA . GLN A 1 453 ? 28.852 1.364 -44.089 1.00 68.19 453 GLN A CA 1
ATOM 3617 C C . GLN A 1 453 ? 27.798 1.485 -45.208 1.00 68.19 453 GLN A C 1
ATOM 3619 O O . GLN A 1 453 ? 27.301 0.480 -45.715 1.00 68.19 453 GLN A O 1
ATOM 3624 N N . ASN A 1 454 ? 27.476 2.716 -45.626 1.00 79.06 454 ASN A N 1
ATOM 3625 C CA . ASN A 1 454 ? 26.532 3.047 -46.714 1.00 79.06 454 ASN A CA 1
ATOM 3626 C C . ASN A 1 454 ? 25.021 3.003 -46.392 1.00 79.06 454 ASN A C 1
ATOM 3628 O O . ASN A 1 454 ? 24.209 2.769 -47.297 1.00 79.06 454 ASN A O 1
ATOM 3632 N N . ALA A 1 455 ? 24.620 3.289 -45.149 1.00 84.31 455 ALA A N 1
ATOM 3633 C CA . ALA A 1 455 ? 23.212 3.539 -44.824 1.00 84.31 455 ALA A CA 1
ATOM 3634 C C . ALA A 1 455 ? 22.608 4.640 -45.741 1.00 84.31 455 ALA A C 1
ATOM 3636 O O . ALA A 1 455 ? 23.202 5.715 -45.887 1.00 84.31 455 ALA A O 1
ATOM 3637 N N . PRO A 1 456 ? 21.457 4.401 -46.403 1.00 90.56 456 PRO A N 1
ATOM 3638 C CA . PRO A 1 456 ? 20.797 5.399 -47.242 1.00 90.56 456 PRO A CA 1
ATOM 3639 C C . PRO A 1 456 ? 20.370 6.637 -46.444 1.00 90.56 456 PRO A C 1
ATOM 3641 O O . PRO A 1 456 ? 19.996 6.532 -45.283 1.00 90.56 45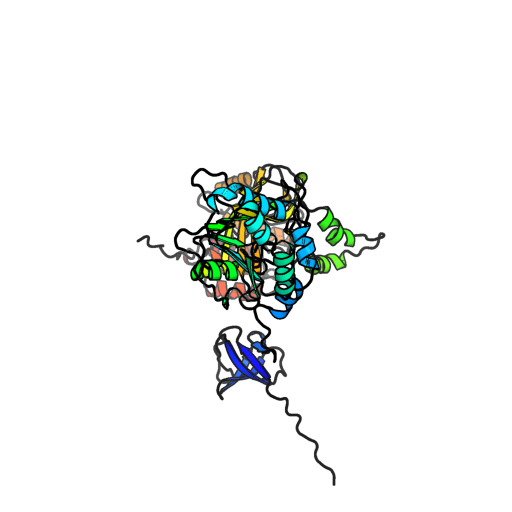6 PRO A O 1
ATOM 3644 N N . LYS A 1 457 ? 20.317 7.811 -47.090 1.00 90.12 457 LYS A N 1
ATOM 3645 C CA . LYS A 1 457 ? 19.904 9.074 -46.438 1.00 90.12 457 LYS A CA 1
ATOM 3646 C C . LYS A 1 457 ? 18.491 9.035 -45.847 1.00 90.12 457 LYS A C 1
ATOM 3648 O O . LYS A 1 457 ? 18.182 9.812 -44.948 1.00 90.12 457 LYS A O 1
ATOM 3653 N N . ASN A 1 458 ? 17.617 8.187 -46.385 1.00 93.00 458 ASN A N 1
ATOM 3654 C CA . ASN A 1 458 ? 16.265 8.000 -45.878 1.00 93.00 458 ASN A CA 1
ATOM 3655 C C . ASN A 1 458 ? 16.178 6.936 -44.775 1.00 93.00 458 ASN A C 1
ATOM 3657 O O . ASN A 1 458 ? 15.074 6.656 -44.336 1.00 93.00 458 ASN A O 1
ATOM 3661 N N . VAL A 1 459 ? 17.297 6.387 -44.292 1.00 92.62 459 VAL A N 1
ATOM 3662 C CA . VAL A 1 459 ? 17.341 5.427 -43.184 1.00 92.62 459 VAL A CA 1
ATOM 3663 C C . VAL A 1 459 ? 18.072 6.051 -41.993 1.00 92.62 459 VAL A C 1
ATOM 3665 O O . VAL A 1 459 ? 19.230 6.443 -42.119 1.00 92.62 459 VAL A O 1
ATOM 3668 N N . LYS A 1 460 ? 17.420 6.115 -40.827 1.00 89.31 460 LYS A N 1
ATOM 3669 C CA . LYS A 1 460 ? 18.040 6.500 -39.551 1.00 89.31 460 LYS A CA 1
ATOM 3670 C C . LYS A 1 460 ? 18.147 5.262 -38.665 1.00 89.31 460 LYS A C 1
ATOM 3672 O O . LYS A 1 460 ? 17.144 4.625 -38.343 1.00 89.31 460 LYS A O 1
ATOM 3677 N N . LEU A 1 461 ? 19.381 4.903 -38.316 1.00 88.00 461 LEU A N 1
ATOM 3678 C CA . LEU A 1 461 ? 19.669 3.808 -37.395 1.00 88.00 461 LEU A CA 1
ATOM 3679 C C . LEU A 1 461 ? 19.540 4.319 -35.963 1.00 88.00 461 LEU A C 1
ATOM 3681 O O . LEU A 1 461 ? 20.090 5.367 -35.630 1.00 88.00 461 LEU A O 1
ATOM 3685 N N . MET A 1 462 ? 18.830 3.576 -35.125 1.00 81.38 462 MET A N 1
ATOM 3686 C CA . MET A 1 462 ? 18.585 3.935 -33.732 1.00 81.38 462 MET A CA 1
ATOM 3687 C C . MET A 1 462 ? 18.914 2.751 -32.828 1.00 81.38 462 MET A C 1
ATOM 3689 O O . MET A 1 462 ? 18.620 1.606 -33.165 1.00 81.38 462 MET A O 1
ATOM 3693 N N . LYS A 1 463 ? 19.511 3.007 -31.660 1.00 76.06 463 LYS A N 1
ATOM 3694 C CA . LYS A 1 463 ? 19.765 1.944 -30.670 1.00 76.06 463 LYS A CA 1
ATOM 3695 C C . LYS A 1 463 ? 18.468 1.448 -30.026 1.00 76.06 463 LYS A C 1
ATOM 3697 O O . LYS A 1 463 ? 18.371 0.290 -29.624 1.00 76.06 463 LYS A O 1
ATOM 3702 N N . TRP A 1 464 ? 17.457 2.309 -29.982 1.00 71.06 464 TRP A N 1
ATOM 3703 C CA . TRP A 1 464 ? 16.158 2.040 -29.390 1.00 71.06 464 TRP A CA 1
ATOM 3704 C C . TRP A 1 464 ? 15.042 2.669 -30.236 1.00 71.06 464 TRP A C 1
ATOM 3706 O O . TRP A 1 464 ? 15.268 3.679 -30.897 1.00 71.06 464 TRP A O 1
ATOM 3716 N N . LEU A 1 465 ? 13.863 2.042 -30.244 1.00 67.94 465 LEU A N 1
ATOM 3717 C CA . LEU A 1 465 ? 12.638 2.566 -30.856 1.00 67.94 465 LEU A CA 1
ATOM 3718 C C . LEU A 1 465 ? 11.468 2.312 -29.893 1.00 67.94 465 LEU A C 1
ATOM 3720 O O . LEU A 1 465 ? 11.393 1.188 -29.381 1.00 67.94 465 LEU A O 1
ATOM 3724 N N . PRO A 1 466 ? 10.556 3.284 -29.685 1.00 55.94 466 PRO A N 1
ATOM 3725 C CA . PRO A 1 466 ? 9.387 3.112 -28.831 1.00 55.94 466 PRO A CA 1
ATOM 3726 C C . PRO A 1 466 ? 8.486 2.061 -29.460 1.00 55.94 466 PRO A C 1
ATOM 3728 O O . PRO A 1 466 ? 7.806 2.291 -30.455 1.00 55.94 466 PRO A O 1
ATOM 3731 N N . GLN A 1 467 ? 8.564 0.848 -28.929 1.00 49.28 467 GLN A N 1
ATOM 3732 C CA . GLN A 1 467 ? 7.873 -0.290 -29.501 1.00 49.28 467 GLN A CA 1
ATOM 3733 C C . GLN A 1 467 ? 6.365 -0.165 -29.204 1.00 49.28 467 GLN A C 1
ATOM 3735 O O . GLN A 1 467 ? 5.576 -0.140 -30.139 1.00 49.28 467 GLN A O 1
ATOM 3740 N N . ASN A 1 468 ? 5.947 0.097 -27.967 1.00 49.66 468 ASN A N 1
ATOM 3741 C CA . ASN A 1 468 ? 4.522 0.079 -27.608 1.00 49.66 468 ASN A CA 1
ATOM 3742 C C . ASN A 1 468 ? 3.639 1.135 -28.316 1.00 49.66 468 ASN A C 1
ATOM 3744 O O . ASN A 1 468 ? 2.488 0.826 -28.619 1.00 49.66 468 ASN A O 1
ATOM 3748 N N . ASP A 1 469 ? 4.168 2.308 -28.683 1.00 42.50 469 ASP A N 1
ATOM 3749 C CA . ASP A 1 469 ? 3.399 3.345 -29.402 1.00 42.50 469 ASP A CA 1
ATOM 3750 C C . ASP A 1 469 ? 3.355 3.138 -30.933 1.00 42.50 469 ASP A C 1
ATOM 3752 O O . ASP A 1 469 ? 2.515 3.711 -31.628 1.00 42.50 469 ASP A O 1
ATOM 3756 N N . LEU A 1 470 ? 4.233 2.285 -31.481 1.00 43.50 470 LEU A N 1
ATOM 3757 C CA . LEU A 1 470 ? 4.395 2.045 -32.925 1.00 43.50 470 LEU A CA 1
ATOM 3758 C C . LEU A 1 470 ? 3.991 0.629 -33.371 1.00 43.50 470 LEU A C 1
ATOM 3760 O O . LEU A 1 470 ? 4.133 0.298 -34.553 1.00 43.50 470 LEU A O 1
ATOM 3764 N N . TRP A 1 471 ? 3.488 -0.235 -32.478 1.00 44.25 471 TRP A N 1
ATOM 3765 C CA . TRP A 1 471 ? 3.093 -1.597 -32.861 1.00 44.25 471 TRP A CA 1
ATOM 3766 C C . TRP A 1 471 ? 1.860 -1.595 -33.766 1.00 44.25 471 TRP A C 1
ATOM 3768 O O . TRP A 1 471 ? 0.712 -1.448 -33.345 1.00 44.25 471 TRP A O 1
ATOM 3778 N N . GLY A 1 472 ? 2.116 -1.856 -35.048 1.00 40.38 472 GLY A N 1
ATOM 3779 C CA . GLY A 1 472 ? 1.103 -2.059 -36.077 1.00 40.38 472 GLY A CA 1
ATOM 3780 C C . GLY A 1 472 ? 0.146 -3.223 -35.814 1.00 40.38 472 GLY A C 1
ATOM 3781 O O . GLY A 1 472 ? -0.959 -3.216 -36.354 1.00 40.38 472 GLY A O 1
ATOM 3782 N N . ILE A 1 473 ? 0.527 -4.174 -34.948 1.00 41.84 473 ILE A N 1
ATOM 3783 C CA . ILE A 1 473 ? -0.296 -5.338 -34.582 1.00 41.84 473 ILE A CA 1
ATOM 3784 C C . ILE A 1 473 ? -1.616 -4.897 -33.924 1.00 41.84 473 ILE A C 1
ATOM 3786 O O . ILE A 1 473 ? -2.659 -5.471 -34.232 1.00 41.84 473 ILE A O 1
ATOM 3790 N N . CYS A 1 474 ? -1.598 -3.845 -33.096 1.00 38.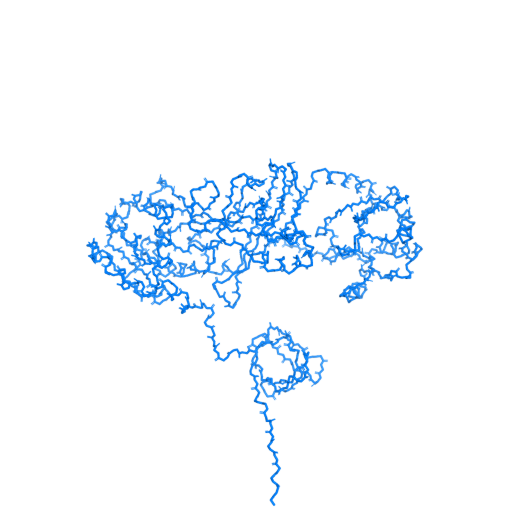28 474 CYS A N 1
ATOM 3791 C CA . CYS A 1 474 ? -2.792 -3.349 -32.399 1.00 38.28 474 CYS A CA 1
ATOM 3792 C C . CYS A 1 474 ? -3.485 -2.183 -33.126 1.00 38.28 474 CYS A C 1
ATOM 3794 O O . CYS A 1 474 ? -4.670 -1.947 -32.910 1.00 38.28 474 CYS A O 1
ATOM 3796 N N . ASN A 1 475 ? -2.777 -1.490 -34.027 1.00 48.84 475 ASN A N 1
ATOM 3797 C CA . ASN A 1 475 ? -3.256 -0.257 -34.665 1.00 48.84 475 ASN A CA 1
ATOM 3798 C C . ASN A 1 475 ? -3.598 -0.397 -36.160 1.00 48.84 475 ASN A C 1
ATOM 3800 O O . ASN A 1 475 ? -3.874 0.598 -36.829 1.00 48.84 475 ASN A O 1
ATOM 3804 N N . GLY A 1 476 ? -3.598 -1.619 -36.708 1.00 56.53 476 GLY A N 1
ATOM 3805 C CA . GLY A 1 476 ? -4.032 -1.864 -38.087 1.00 56.53 476 GLY A CA 1
ATOM 3806 C C . GLY A 1 476 ? -3.099 -1.282 -39.152 1.00 56.53 476 GLY A C 1
ATOM 3807 O O . GLY A 1 476 ? -3.556 -0.960 -40.254 1.00 56.53 476 GLY A O 1
ATOM 3808 N N . VAL A 1 477 ? -1.814 -1.125 -38.815 1.00 71.81 477 VAL A N 1
ATOM 3809 C CA . VAL A 1 477 ? -0.775 -0.649 -39.736 1.00 71.81 477 VAL A CA 1
ATOM 3810 C C . VAL A 1 477 ? -0.345 -1.820 -40.629 1.00 71.81 477 VAL A C 1
ATOM 3812 O O . VAL A 1 477 ? -0.044 -2.891 -40.102 1.00 71.81 477 VAL A O 1
ATOM 3815 N N . PRO A 1 478 ? -0.298 -1.653 -41.962 1.00 80.44 478 PRO A N 1
ATOM 3816 C CA . PRO A 1 478 ? 0.185 -2.685 -42.875 1.00 80.44 478 PRO A CA 1
ATOM 3817 C C . PRO A 1 478 ? 1.637 -3.101 -42.576 1.00 80.44 478 PRO A C 1
ATOM 3819 O O . PRO A 1 478 ? 2.494 -2.241 -42.372 1.00 80.44 478 PRO A O 1
ATOM 3822 N N . MET A 1 479 ? 1.944 -4.404 -42.600 1.00 86.50 479 MET A N 1
ATOM 3823 C CA . MET A 1 479 ? 3.274 -4.916 -42.214 1.00 86.50 479 MET A CA 1
ATOM 3824 C C . MET A 1 479 ? 3.912 -5.850 -43.247 1.00 86.50 479 MET A C 1
ATOM 3826 O O . MET A 1 479 ? 3.234 -6.609 -43.936 1.00 86.50 479 MET A O 1
ATOM 3830 N N . VAL A 1 480 ? 5.247 -5.847 -43.303 1.00 90.75 480 VAL A N 1
ATOM 3831 C CA . VAL A 1 480 ? 6.046 -6.933 -43.890 1.00 90.75 480 VAL A CA 1
ATOM 3832 C C . VAL A 1 480 ? 6.676 -7.705 -42.734 1.00 90.75 480 VAL A C 1
ATOM 3834 O O . VAL A 1 480 ? 7.460 -7.141 -41.976 1.00 90.75 480 VAL A O 1
ATOM 3837 N N . MET A 1 481 ? 6.322 -8.977 -42.582 1.00 89.75 481 MET A N 1
ATOM 3838 C CA . MET A 1 481 ? 6.762 -9.830 -41.481 1.00 89.75 481 MET A CA 1
ATOM 3839 C C . MET A 1 481 ? 7.830 -10.816 -41.945 1.00 89.75 481 MET A C 1
ATOM 3841 O O . MET A 1 481 ? 7.706 -11.444 -42.999 1.00 89.75 481 MET A O 1
ATOM 3845 N N . ILE A 1 482 ? 8.875 -10.954 -41.134 1.00 91.06 482 ILE A N 1
ATOM 3846 C CA . ILE A 1 482 ? 9.994 -11.866 -41.367 1.00 91.06 482 ILE A CA 1
ATOM 3847 C C . ILE A 1 482 ? 10.127 -12.735 -40.110 1.00 91.06 482 ILE A C 1
ATOM 3849 O O . ILE A 1 482 ? 10.856 -12.344 -39.203 1.00 91.06 482 ILE A O 1
ATOM 3853 N N . PRO A 1 483 ? 9.382 -13.852 -39.996 1.00 87.94 483 PRO A N 1
ATOM 3854 C CA . PRO A 1 483 ? 9.441 -14.706 -38.813 1.00 87.94 483 PRO A CA 1
ATOM 3855 C C . PRO A 1 483 ? 10.795 -15.419 -38.731 1.00 87.94 483 PRO A C 1
ATOM 3857 O O . PRO A 1 483 ? 11.300 -15.920 -39.741 1.00 87.94 483 PRO A O 1
ATOM 3860 N N . LEU A 1 484 ? 11.382 -15.454 -37.533 1.00 80.81 484 LEU A N 1
ATOM 3861 C CA . LEU A 1 484 ? 12.736 -15.971 -37.300 1.00 80.81 484 LEU A CA 1
ATOM 3862 C C . LEU A 1 484 ? 12.760 -17.163 -36.340 1.00 80.81 484 LEU A C 1
ATOM 3864 O O . LEU A 1 484 ? 13.505 -18.107 -36.585 1.00 80.81 484 LEU A O 1
ATOM 3868 N N . PHE A 1 485 ? 11.955 -17.146 -35.276 1.00 78.06 485 PHE A N 1
ATOM 3869 C CA . PHE A 1 485 ? 11.868 -18.229 -34.289 1.00 78.06 485 PHE A CA 1
ATOM 3870 C C . PHE A 1 485 ? 10.594 -18.098 -33.438 1.00 78.06 485 PHE A C 1
ATOM 3872 O O . PHE A 1 485 ? 9.917 -17.068 -33.475 1.00 78.06 485 PHE A O 1
ATOM 3879 N N . GLY A 1 486 ? 10.296 -19.135 -32.650 1.00 79.50 486 GLY A N 1
ATOM 3880 C CA . GLY A 1 486 ? 9.170 -19.158 -31.716 1.00 79.50 486 GLY A CA 1
ATOM 3881 C C . GLY A 1 486 ? 7.805 -19.108 -32.407 1.00 79.50 486 GLY A C 1
ATOM 3882 O O . GLY A 1 486 ? 7.630 -19.609 -33.516 1.00 79.50 486 GLY A O 1
ATOM 3883 N N . ASP A 1 487 ? 6.851 -18.454 -31.752 1.00 74.19 487 ASP A N 1
ATOM 3884 C CA . ASP A 1 487 ? 5.456 -18.288 -32.180 1.00 74.19 487 ASP A CA 1
ATOM 3885 C C . ASP A 1 487 ? 5.265 -17.249 -33.308 1.00 74.19 487 ASP A C 1
ATOM 3887 O O . ASP A 1 487 ? 4.155 -17.035 -33.806 1.00 74.19 487 ASP A O 1
ATOM 3891 N N . GLN A 1 488 ? 6.345 -16.599 -33.762 1.00 78.25 488 GLN A N 1
ATOM 3892 C CA . GLN A 1 488 ? 6.294 -15.575 -34.811 1.00 78.25 488 GLN A CA 1
ATOM 3893 C C . GLN A 1 488 ? 5.677 -16.097 -36.113 1.00 78.25 488 GLN A C 1
ATOM 3895 O O . GLN A 1 488 ? 5.031 -15.329 -36.829 1.00 78.25 488 GLN A O 1
ATOM 3900 N N . GLY A 1 489 ? 5.873 -17.382 -36.433 1.00 84.06 489 GLY A N 1
ATOM 3901 C CA . GLY A 1 489 ? 5.284 -18.020 -37.611 1.00 84.06 489 GLY A CA 1
ATOM 3902 C C . GLY A 1 489 ? 3.756 -18.002 -37.576 1.00 84.06 489 GLY A C 1
ATOM 3903 O O . GLY A 1 489 ? 3.127 -17.521 -38.521 1.00 84.06 489 GLY A O 1
ATOM 3904 N N . ASP A 1 490 ? 3.168 -18.429 -36.461 1.00 77.88 490 ASP A N 1
ATOM 3905 C CA . ASP A 1 490 ? 1.715 -18.502 -36.281 1.00 77.88 490 ASP A CA 1
ATOM 3906 C C . ASP A 1 490 ? 1.089 -17.106 -36.252 1.00 77.88 490 ASP A C 1
ATOM 3908 O O . ASP A 1 490 ? 0.095 -16.835 -36.934 1.00 77.88 490 ASP A O 1
ATOM 3912 N N . ASN A 1 491 ? 1.728 -16.168 -35.546 1.00 77.12 491 ASN A N 1
ATOM 3913 C CA . ASN A 1 491 ? 1.308 -14.766 -35.523 1.00 77.12 491 ASN A CA 1
ATOM 3914 C C . ASN A 1 491 ? 1.357 -14.134 -36.923 1.00 77.12 491 ASN A C 1
ATOM 3916 O O . ASN A 1 491 ? 0.447 -13.400 -37.318 1.00 77.12 491 ASN A O 1
ATOM 3920 N N . THR A 1 492 ? 2.379 -14.476 -37.710 1.00 83.31 492 THR A N 1
ATOM 3921 C CA . THR A 1 492 ? 2.501 -14.029 -39.099 1.00 83.31 492 THR A CA 1
ATOM 3922 C C . THR A 1 492 ? 1.365 -14.573 -39.966 1.00 83.31 492 THR A C 1
ATOM 3924 O O . THR A 1 492 ? 0.731 -13.808 -40.696 1.00 83.31 492 THR A O 1
ATOM 3927 N N . GLN A 1 493 ? 1.056 -15.870 -39.869 1.00 82.06 493 GLN A N 1
ATOM 3928 C CA . GLN A 1 493 ? -0.028 -16.478 -40.647 1.00 82.06 493 GLN A CA 1
ATOM 3929 C C . GLN A 1 493 ? -1.390 -15.852 -40.328 1.00 82.06 493 GLN A C 1
ATOM 3931 O O . GLN A 1 493 ? -2.150 -15.545 -41.249 1.00 82.06 493 GLN A O 1
ATOM 3936 N N . ARG A 1 494 ? -1.674 -15.584 -39.047 1.00 80.88 494 ARG A N 1
ATOM 3937 C CA . ARG A 1 494 ? -2.907 -14.907 -38.606 1.00 80.88 494 ARG A CA 1
ATOM 3938 C C . ARG A 1 494 ? -3.070 -13.517 -39.227 1.00 80.88 494 ARG A C 1
ATOM 3940 O O . ARG A 1 494 ? -4.182 -13.112 -39.552 1.00 80.88 494 ARG A O 1
ATOM 3947 N N . LEU A 1 495 ? -1.983 -12.768 -39.396 1.00 80.75 495 LEU A N 1
ATOM 3948 C CA . LEU A 1 495 ? -2.026 -11.414 -39.958 1.00 80.75 495 LEU A CA 1
ATOM 3949 C C . LEU A 1 495 ? -2.089 -11.416 -41.491 1.00 80.75 495 LEU A C 1
ATOM 3951 O O . LEU A 1 495 ? -2.775 -10.580 -42.086 1.00 80.75 495 LEU A O 1
ATOM 3955 N N . VAL A 1 496 ? -1.443 -12.382 -42.144 1.00 84.06 496 VAL A N 1
ATOM 3956 C CA . VAL A 1 496 ? -1.581 -12.579 -43.593 1.00 84.06 496 VAL A CA 1
ATOM 3957 C C . VAL A 1 496 ? -2.992 -13.023 -43.962 1.00 84.06 496 VAL A C 1
ATOM 3959 O O . VAL A 1 496 ? -3.560 -12.470 -44.902 1.00 84.06 496 VAL A O 1
ATOM 3962 N N . SER A 1 497 ? -3.594 -13.959 -43.217 1.00 81.25 497 SER A N 1
ATOM 3963 C CA . SER A 1 497 ? -4.965 -14.426 -43.481 1.00 81.25 497 SER A CA 1
ATOM 3964 C C . SER A 1 497 ? -6.003 -13.315 -43.294 1.00 81.25 497 SER A C 1
ATOM 3966 O O . SER A 1 497 ? -6.995 -13.262 -44.018 1.00 81.25 497 SER A O 1
ATOM 3968 N N . ARG A 1 498 ? -5.730 -12.362 -42.394 1.00 78.88 498 ARG A N 1
ATOM 3969 C CA . ARG A 1 498 ? -6.511 -11.126 -42.207 1.00 78.88 498 ARG A CA 1
ATOM 3970 C C . ARG A 1 498 ? -6.227 -10.044 -43.258 1.00 78.88 498 ARG A C 1
ATOM 3972 O O . ARG A 1 498 ? -6.837 -8.980 -43.212 1.00 78.88 498 ARG A O 1
ATOM 3979 N N . GLY A 1 499 ? -5.306 -10.287 -44.192 1.00 80.00 499 GLY A N 1
ATOM 3980 C CA . GLY A 1 499 ? -4.962 -9.375 -45.284 1.00 80.00 499 GLY A CA 1
ATOM 3981 C C . GLY A 1 499 ? -4.118 -8.163 -44.876 1.00 80.00 499 GLY A C 1
ATOM 3982 O O . GLY A 1 499 ? -3.897 -7.285 -45.706 1.00 80.00 499 GLY A O 1
ATOM 3983 N N . VAL A 1 500 ? -3.620 -8.101 -43.638 1.00 77.38 500 VAL A N 1
ATOM 3984 C CA . VAL A 1 500 ? -2.920 -6.924 -43.082 1.00 77.38 500 VAL A CA 1
ATOM 3985 C C . VAL A 1 500 ? -1.392 -7.025 -43.147 1.00 77.38 500 VAL A C 1
ATOM 3987 O O . VAL A 1 500 ? -0.695 -6.042 -42.898 1.00 77.38 500 VAL A O 1
ATOM 3990 N N . ALA A 1 501 ? -0.851 -8.182 -43.540 1.00 84.94 501 ALA A N 1
ATOM 3991 C CA . ALA A 1 501 ? 0.590 -8.401 -43.660 1.00 84.94 501 ALA A CA 1
ATOM 3992 C C . ALA A 1 501 ? 1.005 -9.031 -45.003 1.00 84.94 501 ALA A C 1
ATOM 3994 O O . ALA A 1 501 ? 0.188 -9.586 -45.737 1.00 84.94 501 ALA A O 1
ATOM 3995 N N . GLU A 1 502 ? 2.288 -8.914 -45.341 1.00 89.12 502 GLU A N 1
ATOM 3996 C CA . GLU A 1 502 ? 3.009 -9.789 -46.275 1.00 89.12 502 GLU A CA 1
ATOM 3997 C C . GLU A 1 502 ? 4.088 -10.549 -45.504 1.00 89.12 502 GLU A C 1
ATOM 3999 O O . GLU A 1 502 ? 4.678 -9.994 -44.579 1.00 89.12 502 GLU A O 1
ATOM 4004 N N . THR A 1 503 ? 4.400 -11.778 -45.907 1.00 91.25 503 THR A N 1
ATOM 4005 C CA . THR A 1 503 ? 5.469 -12.570 -45.281 1.00 91.25 503 THR A CA 1
ATOM 4006 C C . THR A 1 503 ? 6.644 -12.746 -46.220 1.00 91.25 503 THR A C 1
ATOM 4008 O O . THR A 1 503 ? 6.468 -13.079 -47.391 1.00 91.25 503 THR A O 1
ATOM 4011 N N . LEU A 1 504 ? 7.853 -12.600 -45.684 1.00 92.00 504 LEU A N 1
ATOM 4012 C CA . LEU A 1 504 ? 9.097 -12.982 -46.344 1.00 92.00 504 LEU A CA 1
ATOM 4013 C C . LEU A 1 504 ? 9.894 -13.924 -45.439 1.00 92.00 504 LEU A C 1
ATOM 4015 O O . LEU A 1 504 ? 9.847 -13.820 -44.219 1.00 92.00 504 LEU A O 1
ATOM 4019 N N . ARG A 1 505 ? 10.667 -14.831 -46.038 1.00 88.75 505 ARG A N 1
ATOM 4020 C CA . ARG A 1 505 ? 11.613 -15.684 -45.305 1.00 88.75 505 ARG A CA 1
ATOM 4021 C C . ARG A 1 505 ? 13.000 -15.064 -45.363 1.00 88.75 505 ARG A C 1
ATOM 4023 O O . ARG A 1 505 ? 13.470 -14.745 -46.453 1.00 88.75 505 ARG A O 1
ATOM 4030 N N . ILE A 1 506 ? 13.672 -14.940 -44.217 1.00 85.62 506 ILE A N 1
ATOM 4031 C CA . ILE A 1 506 ? 14.982 -14.270 -44.120 1.00 85.62 506 ILE A CA 1
ATOM 4032 C C . ILE A 1 506 ? 16.053 -14.906 -45.024 1.00 85.62 506 ILE A C 1
ATOM 4034 O O . ILE A 1 506 ? 16.871 -14.203 -45.625 1.00 85.62 506 ILE A O 1
ATOM 4038 N N . TYR A 1 507 ? 16.018 -16.234 -45.171 1.00 83.31 507 TYR A N 1
ATOM 4039 C CA . TYR A 1 507 ? 16.978 -16.987 -45.980 1.00 83.31 507 TYR A CA 1
ATOM 4040 C C . TYR A 1 507 ? 16.842 -16.687 -47.477 1.00 83.31 507 TYR A C 1
ATOM 4042 O O . TYR A 1 507 ? 17.850 -16.538 -48.162 1.00 83.31 507 TYR A O 1
ATOM 4050 N N . ASP A 1 508 ? 15.612 -16.479 -47.952 1.00 84.56 508 ASP A N 1
ATOM 4051 C CA . ASP A 1 508 ? 15.303 -16.220 -49.363 1.00 84.56 508 ASP A CA 1
ATOM 4052 C C . ASP A 1 508 ? 15.214 -14.723 -49.700 1.00 84.56 508 ASP A C 1
ATOM 4054 O O . ASP A 1 508 ? 14.837 -14.369 -50.824 1.00 84.56 508 ASP A O 1
ATOM 4058 N N . LEU A 1 509 ? 15.478 -13.853 -48.719 1.00 88.00 509 LEU A N 1
ATOM 4059 C CA . LEU A 1 509 ? 15.304 -12.410 -48.828 1.00 88.00 509 LEU A CA 1
ATOM 4060 C C . LEU A 1 509 ? 16.399 -11.790 -49.704 1.00 88.00 509 LEU A C 1
ATOM 4062 O O . LEU A 1 509 ? 17.588 -12.005 -49.460 1.00 88.00 509 LEU A O 1
ATOM 4066 N N . THR A 1 510 ? 15.953 -11.001 -50.682 1.00 92.69 510 THR A N 1
ATOM 4067 C CA . THR A 1 510 ? 16.753 -10.129 -51.556 1.00 92.69 510 THR A CA 1
ATOM 4068 C C . THR A 1 510 ? 16.142 -8.732 -51.556 1.00 92.69 510 THR A C 1
ATOM 4070 O O . THR A 1 510 ? 14.966 -8.569 -51.197 1.00 92.69 510 THR A O 1
ATOM 4073 N N . SER A 1 511 ? 16.911 -7.727 -51.978 1.00 92.38 511 SER A N 1
ATOM 4074 C CA . SER A 1 511 ? 16.438 -6.341 -52.056 1.00 92.38 511 SER A CA 1
ATOM 4075 C C . SER A 1 511 ? 15.194 -6.208 -52.944 1.00 92.38 511 SER A C 1
ATOM 4077 O O . SER A 1 511 ? 14.245 -5.519 -52.571 1.00 92.38 511 SER A O 1
ATOM 4079 N N . GLU A 1 512 ? 15.124 -6.937 -54.064 1.00 94.50 512 GLU A N 1
ATOM 4080 C CA . GLU A 1 512 ? 13.975 -6.905 -54.973 1.00 94.50 512 GLU A CA 1
ATOM 4081 C C . GLU A 1 512 ? 12.713 -7.469 -54.320 1.00 94.50 512 GLU A C 1
ATOM 4083 O O . GLU A 1 512 ? 11.646 -6.856 -54.396 1.00 94.50 512 GLU A O 1
ATOM 4088 N N . LYS A 1 513 ? 12.816 -8.622 -53.644 1.00 93.88 513 LYS A N 1
ATOM 4089 C CA . LYS A 1 513 ? 11.664 -9.248 -52.975 1.00 93.88 513 LYS A CA 1
ATOM 4090 C C . LYS A 1 513 ? 11.139 -8.370 -51.845 1.00 93.88 513 LYS A C 1
ATOM 4092 O O . LYS A 1 513 ? 9.926 -8.218 -51.699 1.00 93.88 513 LYS A O 1
ATOM 4097 N N . LEU A 1 514 ? 12.048 -7.771 -51.078 1.00 94.38 514 LEU A N 1
ATOM 4098 C CA . LEU A 1 514 ? 11.689 -6.842 -50.017 1.00 94.38 514 LEU A CA 1
ATOM 4099 C C . LEU A 1 514 ? 11.007 -5.591 -50.577 1.00 94.38 514 LEU A C 1
ATOM 4101 O O . LEU A 1 514 ? 9.953 -5.201 -50.082 1.00 94.38 514 LEU A O 1
ATOM 4105 N N . LEU A 1 515 ? 11.548 -4.997 -51.641 1.00 94.31 515 LEU A N 1
ATOM 4106 C CA . LEU A 1 515 ? 10.964 -3.822 -52.282 1.00 94.31 515 LEU A CA 1
ATOM 4107 C C . LEU A 1 515 ? 9.556 -4.094 -52.827 1.00 94.31 515 LEU A C 1
ATOM 4109 O O . LEU A 1 515 ? 8.667 -3.254 -52.682 1.00 94.31 515 LEU A O 1
ATOM 4113 N N . VAL A 1 516 ? 9.332 -5.264 -53.433 1.00 94.19 516 VAL A N 1
ATOM 4114 C CA . VAL A 1 516 ? 8.004 -5.681 -53.907 1.00 94.19 516 VAL A CA 1
ATOM 4115 C C . VAL A 1 516 ? 7.020 -5.787 -52.742 1.00 94.19 516 VAL A C 1
ATOM 4117 O O . VAL A 1 516 ? 5.921 -5.232 -52.826 1.00 94.19 516 VAL A O 1
ATOM 4120 N N . ALA A 1 517 ? 7.413 -6.437 -51.642 1.00 92.06 517 ALA A N 1
ATOM 4121 C CA . ALA A 1 517 ? 6.573 -6.555 -50.453 1.00 92.06 517 ALA A CA 1
ATOM 4122 C C . ALA A 1 517 ? 6.259 -5.180 -49.838 1.00 92.06 517 ALA A C 1
ATOM 4124 O O . ALA A 1 517 ? 5.095 -4.878 -49.580 1.00 92.06 517 ALA A O 1
ATOM 4125 N N . LEU A 1 518 ? 7.266 -4.311 -49.694 1.00 91.25 518 LEU A N 1
ATOM 4126 C CA . LEU A 1 518 ? 7.099 -2.948 -49.185 1.00 91.25 518 LEU A CA 1
ATOM 4127 C C . LEU A 1 518 ? 6.145 -2.138 -50.063 1.00 91.25 518 LEU A C 1
ATOM 4129 O O . LEU A 1 518 ? 5.190 -1.568 -49.552 1.00 91.25 518 LEU A O 1
ATOM 4133 N N . ARG A 1 519 ? 6.329 -2.128 -51.390 1.00 90.88 519 ARG A N 1
ATOM 4134 C CA . ARG A 1 519 ? 5.430 -1.407 -52.310 1.00 90.88 519 ARG A CA 1
ATOM 4135 C C . ARG A 1 519 ? 3.997 -1.916 -52.236 1.00 90.88 519 ARG A C 1
ATOM 4137 O O . ARG A 1 519 ? 3.073 -1.113 -52.345 1.00 90.88 519 ARG A O 1
ATOM 4144 N N . LYS A 1 520 ? 3.802 -3.222 -52.052 1.00 88.31 520 LYS A N 1
ATOM 4145 C CA . LYS A 1 520 ? 2.472 -3.818 -51.893 1.00 88.31 520 LYS A CA 1
ATOM 4146 C C . LYS A 1 520 ? 1.812 -3.354 -50.594 1.00 88.31 520 LYS A C 1
ATOM 4148 O O . LYS A 1 520 ? 0.651 -2.972 -50.608 1.00 88.31 520 LYS A O 1
ATOM 4153 N N . VAL A 1 521 ? 2.564 -3.336 -49.498 1.00 86.81 521 VAL A N 1
ATOM 4154 C CA . VAL A 1 521 ? 2.091 -2.915 -48.171 1.00 86.81 521 VAL A CA 1
ATOM 4155 C C . VAL A 1 521 ? 1.837 -1.403 -48.101 1.00 86.81 521 VAL A C 1
ATOM 4157 O O . VAL A 1 521 ? 0.820 -0.987 -47.559 1.00 86.81 521 VAL A O 1
ATOM 4160 N N . ILE A 1 522 ? 2.701 -0.590 -48.713 1.00 85.12 522 ILE A N 1
ATOM 4161 C CA . ILE A 1 522 ? 2.603 0.878 -48.743 1.00 85.12 522 ILE A CA 1
ATOM 4162 C C . ILE A 1 522 ? 1.429 1.357 -49.611 1.00 85.12 522 ILE A C 1
ATOM 4164 O O . ILE A 1 522 ? 0.740 2.305 -49.244 1.00 85.12 522 ILE A O 1
ATOM 4168 N N . ASN A 1 523 ? 1.196 0.729 -50.770 1.00 82.44 523 ASN A N 1
ATOM 4169 C CA . ASN A 1 523 ? 0.218 1.228 -51.743 1.00 82.44 523 ASN A CA 1
ATOM 4170 C C . ASN A 1 523 ? -1.165 0.564 -51.641 1.00 82.44 523 ASN A C 1
ATOM 4172 O O . ASN A 1 523 ? -2.147 1.139 -52.120 1.00 82.44 523 ASN A O 1
ATOM 4176 N N . ASP A 1 524 ? -1.283 -0.630 -51.048 1.00 76.81 524 ASP A N 1
ATOM 4177 C CA . ASP A 1 524 ? -2.578 -1.306 -50.928 1.00 76.81 524 ASP A CA 1
ATOM 4178 C C . ASP A 1 524 ? -3.375 -0.775 -49.727 1.00 76.81 524 ASP A C 1
ATOM 4180 O O . ASP A 1 524 ? -3.300 -1.281 -48.607 1.00 76.81 524 ASP A O 1
ATOM 4184 N N . LYS A 1 525 ? -4.203 0.245 -49.989 1.00 63.66 525 LYS A N 1
ATOM 4185 C CA . LYS A 1 525 ? -5.072 0.893 -48.991 1.00 63.66 525 LYS A CA 1
ATOM 4186 C C . LYS A 1 525 ? -6.048 -0.064 -48.290 1.00 63.66 525 LYS A C 1
ATOM 4188 O O . LYS A 1 525 ? -6.581 0.304 -47.247 1.00 63.66 525 LYS A O 1
ATOM 4193 N N . ARG A 1 526 ? -6.292 -1.269 -48.827 1.00 62.22 526 ARG A N 1
ATOM 4194 C CA . ARG A 1 526 ? -7.156 -2.289 -48.196 1.00 62.22 526 ARG A CA 1
ATOM 4195 C C . ARG A 1 526 ? -6.502 -2.955 -46.987 1.00 62.22 526 ARG A C 1
ATOM 4197 O O . ARG A 1 526 ? -7.205 -3.573 -46.199 1.00 62.22 526 ARG A O 1
ATOM 4204 N N . LYS A 1 527 ? -5.180 -2.824 -46.840 1.00 58.12 527 LYS A N 1
ATOM 4205 C CA . LYS A 1 527 ? -4.423 -3.387 -45.716 1.00 58.12 527 LYS A CA 1
ATOM 4206 C C . LYS A 1 527 ? -4.455 -2.523 -44.457 1.00 58.12 527 LYS A C 1
ATOM 4208 O O . LYS A 1 527 ? -4.062 -3.000 -43.399 1.00 58.12 527 LYS A O 1
ATOM 4213 N N . CYS A 1 528 ? -4.922 -1.276 -44.556 1.00 53.91 528 CYS A N 1
ATOM 4214 C CA . CYS A 1 528 ? -5.156 -0.421 -43.396 1.00 53.91 528 CYS A CA 1
ATOM 4215 C C . CYS A 1 528 ? -6.484 -0.796 -42.731 1.00 53.91 528 CYS A C 1
ATOM 4217 O O . CYS A 1 528 ? -7.551 -0.653 -43.335 1.00 53.91 528 CYS A O 1
ATOM 4219 N N . PHE A 1 529 ? -6.447 -1.191 -41.460 1.00 47.19 529 PHE A N 1
ATOM 4220 C CA . PHE A 1 529 ? -7.662 -1.355 -40.666 1.00 47.19 529 PHE A CA 1
ATOM 4221 C C . PHE A 1 529 ? -8.202 0.032 -40.280 1.00 47.19 529 PHE A C 1
ATOM 4223 O O . PHE A 1 529 ? -7.852 0.593 -39.249 1.00 47.19 529 PHE A O 1
ATOM 4230 N N . LYS A 1 530 ? -9.089 0.620 -41.092 1.00 42.12 530 LYS A N 1
ATOM 4231 C CA . LYS A 1 530 ? -9.989 1.678 -40.602 1.00 42.12 530 LYS A CA 1
ATOM 4232 C C . LYS A 1 530 ? -11.276 1.043 -40.097 1.00 42.12 530 LYS A C 1
ATOM 4234 O O . LYS A 1 530 ? -12.257 0.977 -40.829 1.00 42.12 530 LYS A O 1
ATOM 4239 N N . LYS A 1 531 ? -11.271 0.610 -38.837 1.00 35.03 531 LYS A N 1
ATOM 4240 C CA . LYS A 1 531 ? -12.477 0.463 -38.007 1.00 35.03 531 LYS A CA 1
ATOM 4241 C C . LYS A 1 531 ? -12.101 0.592 -36.528 1.00 35.03 531 LYS A C 1
ATOM 4243 O O . LYS A 1 531 ? -12.164 -0.367 -35.773 1.00 35.03 531 LYS A O 1
ATOM 4248 N N . THR A 1 532 ? -11.751 1.802 -36.104 1.00 28.70 532 THR A N 1
ATOM 4249 C CA . THR A 1 532 ? -12.014 2.197 -34.717 1.00 28.70 532 THR A CA 1
ATOM 4250 C C . THR A 1 532 ? -13.464 2.654 -34.677 1.00 28.70 532 THR A C 1
ATOM 4252 O O . THR A 1 532 ? -13.872 3.537 -35.436 1.00 28.70 532 THR A O 1
ATOM 4255 N N . GLN A 1 533 ? -14.261 1.971 -33.860 1.00 27.48 533 GLN A N 1
ATOM 4256 C CA . GLN A 1 533 ? -15.630 2.341 -33.536 1.00 27.48 533 GLN A CA 1
ATOM 4257 C C . GLN A 1 533 ? -15.698 3.840 -33.223 1.00 27.48 533 GLN A C 1
ATOM 4259 O O . GLN A 1 533 ? -14.905 4.363 -32.438 1.00 27.48 533 GLN A O 1
ATOM 4264 N N . LYS A 1 534 ? -16.671 4.533 -33.823 1.00 26.81 534 LYS A N 1
ATOM 4265 C CA . LYS A 1 534 ? -17.160 5.790 -33.262 1.00 26.81 534 LYS A CA 1
ATOM 4266 C C . LYS A 1 534 ? -17.547 5.494 -31.811 1.00 26.81 534 LYS A C 1
ATOM 4268 O O . LYS A 1 534 ? -18.524 4.789 -31.587 1.00 26.81 534 LYS A O 1
ATOM 4273 N N . ARG A 1 535 ? -16.816 6.057 -30.847 1.00 29.95 535 ARG A N 1
ATOM 4274 C CA . ARG A 1 535 ? -17.422 6.454 -29.575 1.00 29.95 535 ARG A CA 1
ATOM 4275 C C . ARG A 1 535 ? -18.507 7.464 -29.940 1.00 29.95 535 ARG A C 1
ATOM 4277 O O . ARG A 1 535 ? -18.211 8.629 -30.196 1.00 29.95 535 ARG A O 1
ATOM 4284 N N . THR A 1 536 ? -19.741 7.001 -30.077 1.00 28.20 536 THR A N 1
ATOM 4285 C CA . THR A 1 536 ? -20.905 7.871 -29.947 1.00 28.20 536 THR A CA 1
ATOM 4286 C C . THR A 1 536 ? -20.846 8.440 -28.538 1.00 28.20 536 THR A C 1
ATOM 4288 O O . THR A 1 536 ? -20.989 7.712 -27.563 1.00 28.20 536 THR A O 1
ATOM 4291 N N . ARG A 1 537 ? -20.518 9.731 -28.450 1.00 37.53 537 ARG A N 1
ATOM 4292 C CA . ARG A 1 537 ? -20.968 10.572 -27.349 1.00 37.53 537 ARG A CA 1
ATOM 4293 C C . ARG A 1 537 ? -22.459 10.791 -27.575 1.00 37.53 537 ARG A C 1
ATOM 4295 O O . ARG A 1 537 ? -22.797 11.559 -28.470 1.00 37.53 537 ARG A O 1
ATOM 4302 N N . GLU A 1 538 ? -23.277 10.091 -26.809 1.00 31.80 538 GLU A N 1
ATOM 4303 C CA . GLU A 1 538 ? -24.502 10.606 -26.189 1.00 31.80 538 GLU A CA 1
ATOM 4304 C C . GLU A 1 538 ? -24.532 10.081 -24.757 1.00 31.80 538 GLU A C 1
ATOM 4306 O O . GLU A 1 538 ? -24.161 8.896 -24.573 1.00 31.80 538 GLU A O 1
#

pLDDT: mean 88.52, std 15.58, range [26.81, 98.94]